Protein AF-0000000070113489 (afdb_homodimer)

InterPro domains:
  IPR006311 Twin-arginine translocation pathway, signal sequence [PS51318] (1-39)

Sequence (452 aa):
MGKITGALTTRAALRGAAALSIAATMPVVTAIAAPAAAAPPSSVADRPSLETLEQALITEKEAPEGYSLSFRFVTTSALVPAESADPCASEVDTTDVPGGSASVAYQKGADGPTVSESLNLIGAEAAGKAVERYRAVLERCPVTEDESARTTVTRWSIPQAGDDSIAVLVTTEPKDSEEGSSRVAMAVIAHGDVMASFTKVDATEQENADLGKFIEAGVQKLQKTWMGKITGALTTRAALRGAAALSIAATMPVVTAIAAPAAAAPPSSVADRPSLETLEQALITEKEAPEGYSLSFRFVTTSALVPAESADPCASEVDTTDVPGGSASVAYQKGADGPTVSESLNLIGAEAAGKAVERYRAVLERCPVTEDESARTTVTRWSIPQAGDDSIAVLVTTEPKDSEEGSSRVAMAVIAHGDVMASFTKVDATEQENADLGKFIEAGVQKLQKTW

Structure (mmCIF, N/CA/C/O backbone):
data_AF-0000000070113489-model_v1
#
loop_
_entity.id
_entity.type
_entity.pdbx_description
1 polymer 'PknH-like protein'
#
loop_
_atom_site.group_PDB
_atom_site.id
_atom_site.type_symbol
_atom_site.label_atom_id
_atom_site.label_alt_id
_atom_site.label_comp_id
_atom_site.label_asym_id
_atom_site.label_entity_id
_atom_site.label_seq_id
_atom_site.pdbx_PDB_ins_code
_atom_site.Cartn_x
_atom_site.Cartn_y
_atom_site.Cartn_z
_atom_site.occupancy
_atom_site.B_iso_or_equiv
_atom_site.auth_seq_id
_atom_site.auth_comp_id
_atom_site.auth_asym_id
_atom_site.auth_atom_id
_atom_site.pdbx_PDB_model_num
ATOM 1 N N . MET A 1 1 ? -5.77 12.539 -45.062 1 21.88 1 MET A N 1
ATOM 2 C CA . MET A 1 1 ? -4.801 11.789 -44.25 1 21.88 1 MET A CA 1
ATOM 3 C C . MET A 1 1 ? -5.129 11.891 -42.781 1 21.88 1 MET A C 1
ATOM 5 O O . MET A 1 1 ? -5.234 12.992 -42.219 1 21.88 1 MET A O 1
ATOM 9 N N . GLY A 1 2 ? -5.887 10.914 -42.031 1 20.34 2 GLY A N 1
ATOM 10 C CA . GLY A 1 2 ? -6.918 10.836 -41.031 1 20.34 2 GLY A CA 1
ATOM 11 C C . GLY A 1 2 ? -6.367 10.875 -39.594 1 20.34 2 GLY A C 1
ATOM 12 O O . GLY A 1 2 ? -5.312 10.305 -39.312 1 20.34 2 GLY A O 1
ATOM 13 N N . LYS A 1 3 ? -6.605 11.945 -38.75 1 24.34 3 LYS A N 1
ATOM 14 C CA . LYS A 1 3 ? -6.254 12.461 -37.406 1 24.34 3 LYS A CA 1
ATOM 15 C C . LYS A 1 3 ? -6.691 11.492 -36.312 1 24.34 3 LYS A C 1
ATOM 17 O O . LYS A 1 3 ? -6.852 11.891 -35.156 1 24.34 3 LYS A O 1
ATOM 22 N N . ILE A 1 4 ? -6.863 10.148 -36.688 1 23.67 4 ILE A N 1
ATOM 23 C CA . ILE A 1 4 ? -7.668 9.367 -35.75 1 23.67 4 ILE A CA 1
ATOM 24 C C . ILE A 1 4 ? -6.984 9.328 -34.375 1 23.67 4 ILE A C 1
ATOM 26 O O . ILE A 1 4 ? -7.629 9.547 -33.344 1 23.67 4 ILE A O 1
ATOM 30 N N . THR A 1 5 ? -5.715 8.672 -34.125 1 23.55 5 THR A N 1
ATOM 31 C CA . THR A 1 5 ? -5.566 7.457 -33.344 1 23.55 5 THR A CA 1
ATOM 32 C C . THR A 1 5 ? -5.164 7.785 -31.922 1 23.55 5 THR A C 1
ATOM 34 O O . THR A 1 5 ? -4.941 6.887 -31.109 1 23.55 5 THR A O 1
ATOM 37 N N . GLY A 1 6 ? -4.68 8.961 -31.531 1 21.47 6 GLY A N 1
ATOM 38 C CA . GLY A 1 6 ? -3.689 8.938 -30.469 1 21.47 6 GLY A CA 1
ATOM 39 C C . GLY A 1 6 ? -4.301 8.789 -29.094 1 21.47 6 GLY A C 1
ATOM 40 O O . GLY A 1 6 ? -3.619 8.977 -28.078 1 21.47 6 GLY A O 1
ATOM 41 N N . ALA A 1 7 ? -5.676 8.773 -28.938 1 24.55 7 ALA A N 1
ATOM 42 C CA . ALA A 1 7 ? -6.301 9.055 -27.641 1 24.55 7 ALA A CA 1
ATOM 43 C C . ALA A 1 7 ? -6.195 7.844 -26.719 1 24.55 7 ALA A C 1
ATOM 45 O O . ALA A 1 7 ? -6.75 7.852 -25.609 1 24.55 7 ALA A O 1
ATOM 46 N N . LEU A 1 8 ? -5.816 6.555 -27.172 1 24.05 8 LEU A N 1
ATOM 47 C CA . LEU A 1 8 ? -6.098 5.312 -26.469 1 24.05 8 LEU A CA 1
ATOM 48 C C . LEU A 1 8 ? -5.176 5.156 -25.266 1 24.05 8 LEU A C 1
ATOM 50 O O . LEU A 1 8 ? -5.387 4.281 -24.422 1 24.05 8 LEU A O 1
ATOM 54 N N . THR A 1 9 ? -4 5.852 -25.203 1 25.25 9 THR A N 1
ATOM 55 C CA . THR A 1 9 ? -2.934 5.277 -24.391 1 25.25 9 THR A CA 1
ATOM 56 C C . THR A 1 9 ? -3.148 5.598 -22.906 1 25.25 9 THR A C 1
ATOM 58 O O . THR A 1 9 ? -2.65 4.883 -22.031 1 25.25 9 THR A O 1
ATOM 61 N N . THR A 1 10 ? -3.781 6.77 -22.609 1 26.61 10 THR A N 1
ATOM 62 C CA . THR A 1 10 ? -3.615 7.262 -21.25 1 26.61 10 THR A CA 1
ATOM 63 C C . THR A 1 10 ? -4.445 6.438 -20.266 1 26.61 10 THR A C 1
ATOM 65 O O . THR A 1 10 ? -4.094 6.324 -19.094 1 26.61 10 THR A O 1
ATOM 68 N N . ARG A 1 11 ? -5.523 5.766 -20.719 1 24.97 11 ARG A N 1
ATOM 69 C CA . ARG A 1 11 ? -6.527 5.152 -19.844 1 24.97 11 ARG A CA 1
ATOM 70 C C . ARG A 1 11 ? -5.996 3.875 -19.203 1 24.97 11 ARG A C 1
ATOM 72 O O . ARG A 1 11 ? -6.648 3.293 -18.344 1 24.97 11 ARG A O 1
ATOM 79 N N . ALA A 1 12 ? -5.012 3.227 -19.828 1 24.09 12 ALA A N 1
ATOM 80 C CA . ALA A 1 12 ? -4.664 1.898 -19.328 1 24.09 12 ALA A CA 1
ATOM 81 C C . ALA A 1 12 ? -4 1.982 -17.969 1 24.09 12 ALA A C 1
ATOM 83 O O . ALA A 1 12 ? -4.062 1.032 -17.172 1 24.09 12 ALA A O 1
ATOM 84 N N . ALA A 1 13 ? -3.246 3.062 -17.734 1 25.17 13 ALA A N 1
ATOM 85 C CA . ALA A 1 13 ? -2.479 3.029 -16.484 1 25.17 13 ALA A CA 1
ATOM 86 C C . ALA A 1 13 ? -3.4 3.029 -15.273 1 25.17 13 ALA A C 1
ATOM 88 O O . ALA A 1 13 ? -3.102 2.396 -14.258 1 25.17 13 ALA A O 1
ATOM 89 N N . LEU A 1 14 ? -4.547 3.83 -15.195 1 26.42 14 LEU A N 1
ATOM 90 C CA . LEU A 1 14 ? -5.402 3.955 -14.023 1 26.42 14 LEU A CA 1
ATOM 91 C C . LEU A 1 14 ? -6.172 2.664 -13.766 1 26.42 14 LEU A C 1
ATOM 93 O O . LEU A 1 14 ? -6.648 2.424 -12.656 1 26.42 14 LEU A O 1
ATOM 97 N N . ARG A 1 15 ? -6.344 1.784 -14.742 1 27.8 15 ARG A N 1
ATOM 98 C CA . ARG A 1 15 ? -7.133 0.567 -14.57 1 27.8 15 ARG A CA 1
ATOM 99 C C . ARG A 1 15 ? -6.355 -0.481 -13.781 1 27.8 15 ARG A C 1
ATOM 101 O O . ARG A 1 15 ? -6.93 -1.463 -13.305 1 27.8 15 ARG A O 1
ATOM 108 N N . GLY A 1 16 ? -5.031 -0.511 -13.875 1 26.86 16 GLY A N 1
ATOM 109 C CA . GLY A 1 16 ? -4.34 -1.536 -13.109 1 26.86 16 GLY A CA 1
ATOM 110 C C . GLY A 1 16 ? -4.551 -1.405 -11.609 1 26.86 16 GLY A C 1
ATOM 111 O O . GLY A 1 16 ? -4.34 -2.361 -10.867 1 26.86 16 GLY A O 1
ATOM 112 N N . ALA A 1 17 ? -4.738 -0.171 -11.109 1 26.3 17 ALA A N 1
ATOM 113 C CA . ALA A 1 17 ? -5.062 -0.039 -9.688 1 26.3 17 ALA A CA 1
ATOM 114 C C . ALA A 1 17 ? -6.426 -0.647 -9.375 1 26.3 17 ALA A C 1
ATOM 116 O O . ALA A 1 17 ? -6.773 -0.848 -8.211 1 26.3 17 ALA A O 1
ATOM 117 N N . ALA A 1 18 ? -7.25 -0.899 -10.32 1 26.89 18 ALA A N 1
ATOM 118 C CA . ALA A 1 18 ? -8.555 -1.513 -10.102 1 26.89 18 ALA A CA 1
ATOM 119 C C . ALA A 1 18 ? -8.414 -2.98 -9.711 1 26.89 18 ALA A C 1
ATOM 121 O O . ALA A 1 18 ? -9.297 -3.541 -9.047 1 26.89 18 ALA A O 1
ATOM 122 N N . ALA A 1 19 ? -7.477 -3.695 -10.414 1 27.45 19 ALA A N 1
ATOM 123 C CA . ALA A 1 19 ? -7.422 -5.09 -9.984 1 27.45 19 ALA A CA 1
ATOM 124 C C . ALA A 1 19 ? -7.086 -5.199 -8.5 1 27.45 19 ALA A C 1
ATOM 126 O O . ALA A 1 19 ? -7.375 -6.215 -7.867 1 27.45 19 ALA A O 1
ATOM 127 N N . LEU A 1 20 ? -6.363 -4.18 -7.938 1 28.53 20 LEU A N 1
ATOM 128 C CA . LEU A 1 20 ? -6.27 -4.246 -6.484 1 28.53 20 LEU A CA 1
ATOM 129 C C . LEU A 1 20 ? -7.605 -3.893 -5.836 1 28.53 20 LEU A C 1
ATOM 131 O O . LEU A 1 20 ? -7.727 -3.904 -4.609 1 28.53 20 LEU A O 1
ATOM 135 N N . SER A 1 21 ? -8.594 -3.48 -6.664 1 26.88 21 SER A N 1
ATOM 136 C CA . SER A 1 21 ? -9.93 -3.184 -6.172 1 26.88 21 SER A CA 1
ATOM 137 C C . SER A 1 21 ? -10.672 -4.461 -5.785 1 26.88 21 SER A C 1
ATOM 139 O O . SER A 1 21 ? -11.797 -4.402 -5.273 1 26.88 21 SER A O 1
ATOM 141 N N . ILE A 1 22 ? -10.328 -5.566 -6.496 1 27.45 22 ILE A N 1
ATOM 142 C CA . ILE A 1 22 ? -11.156 -6.699 -6.121 1 27.45 22 ILE A CA 1
ATOM 143 C C . ILE A 1 22 ? -11.117 -6.891 -4.605 1 27.45 22 ILE A C 1
ATOM 145 O O . ILE A 1 22 ? -12.086 -7.367 -4.008 1 27.45 22 ILE A O 1
ATOM 149 N N . ALA A 1 23 ? -9.977 -6.656 -4.066 1 25.64 23 ALA A N 1
ATOM 150 C CA . ALA A 1 23 ? -9.922 -6.926 -2.633 1 25.64 23 ALA A CA 1
ATOM 151 C C . ALA A 1 23 ? -10.633 -5.836 -1.839 1 25.64 23 ALA A C 1
ATOM 153 O O . ALA A 1 23 ? -10.664 -5.875 -0.607 1 25.64 23 ALA A O 1
ATOM 154 N N . ALA A 1 24 ? -11.102 -4.848 -2.613 1 27.3 24 ALA A N 1
ATOM 155 C CA . ALA A 1 24 ? -11.578 -3.727 -1.805 1 27.3 24 ALA A CA 1
ATOM 156 C C . ALA A 1 24 ? -12.93 -4.043 -1.172 1 27.3 24 ALA A C 1
ATOM 158 O O . ALA A 1 24 ? -13.453 -3.248 -0.392 1 27.3 24 ALA A O 1
ATOM 159 N N . THR A 1 25 ? -13.664 -4.879 -1.845 1 27.58 25 THR A N 1
ATOM 160 C CA . THR A 1 25 ? -14.992 -4.957 -1.244 1 27.58 25 THR A CA 1
ATOM 161 C C . THR A 1 25 ? -14.977 -5.883 -0.029 1 27.58 25 THR A C 1
ATOM 163 O O . THR A 1 25 ? -15.773 -6.82 0.05 1 27.58 25 THR A O 1
ATOM 166 N N . MET A 1 26 ? -13.883 -6.246 0.492 1 25.16 26 MET A N 1
ATOM 167 C CA . MET A 1 26 ? -14.109 -7.176 1.594 1 25.16 26 MET A CA 1
ATOM 168 C C . MET A 1 26 ? -14.875 -6.504 2.727 1 25.16 26 MET A C 1
ATOM 170 O O . MET A 1 26 ? -14.617 -5.348 3.059 1 25.16 26 MET A O 1
ATOM 174 N N . PRO A 1 27 ? -16.094 -6.93 2.926 1 25.5 27 PRO A N 1
ATOM 175 C CA . PRO A 1 27 ? -16.766 -6.406 4.117 1 25.5 27 PRO A CA 1
ATOM 176 C C . PRO A 1 27 ? -15.844 -6.336 5.332 1 25.5 27 PRO A C 1
ATOM 178 O O . PRO A 1 27 ? -14.867 -7.082 5.418 1 25.5 27 PRO A O 1
ATOM 181 N N . VAL A 1 28 ? -15.859 -5.227 5.891 1 26.08 28 VAL A N 1
ATOM 182 C CA . VAL A 1 28 ? -15.219 -5.008 7.18 1 26.08 28 VAL A CA 1
ATOM 183 C C . VAL A 1 28 ? -15.508 -6.18 8.109 1 26.08 28 VAL A C 1
ATOM 185 O O . VAL A 1 28 ? -16.656 -6.402 8.5 1 26.08 28 VAL A O 1
ATOM 188 N N . VAL A 1 29 ? -14.859 -7.359 7.836 1 25.17 29 VAL A N 1
ATOM 189 C CA . VAL A 1 29 ? -14.938 -8.477 8.773 1 25.17 29 VAL A CA 1
ATOM 190 C C . VAL A 1 29 ? -14.695 -7.977 10.195 1 25.17 29 VAL A C 1
ATOM 192 O O . VAL A 1 29 ? -13.812 -7.156 10.43 1 25.17 29 VAL A O 1
ATOM 195 N N . THR A 1 30 ? -15.695 -8.094 10.969 1 26.34 30 THR A N 1
ATOM 196 C CA . THR A 1 30 ? -15.703 -7.918 12.422 1 26.34 30 THR A CA 1
ATOM 197 C C . THR A 1 30 ? -14.5 -8.617 13.047 1 26.34 30 THR A C 1
ATOM 199 O O . THR A 1 30 ? -14.133 -9.719 12.633 1 26.34 30 THR A O 1
ATOM 202 N N . ALA A 1 31 ? -13.75 -7.859 13.758 1 26.33 31 ALA A N 1
ATOM 203 C CA . ALA A 1 31 ? -12.57 -8.234 14.539 1 26.33 31 ALA A CA 1
ATOM 204 C C . ALA A 1 31 ? -12.82 -9.508 15.328 1 26.33 31 ALA A C 1
ATOM 206 O O . ALA A 1 31 ? -13.617 -9.523 16.266 1 26.33 31 ALA A O 1
ATOM 207 N N . ILE A 1 32 ? -12.852 -10.719 14.609 1 25.33 32 ILE A N 1
ATOM 208 C CA . ILE A 1 32 ? -12.805 -11.883 15.484 1 25.33 32 ILE A CA 1
ATOM 209 C C . ILE A 1 32 ? -11.562 -11.805 16.375 1 25.33 32 ILE A C 1
ATOM 211 O O . ILE A 1 32 ? -10.484 -11.414 15.922 1 25.33 32 ILE A O 1
ATOM 215 N N . ALA A 1 33 ? -11.719 -11.969 17.719 1 29.69 33 ALA A N 1
ATOM 216 C CA . ALA A 1 33 ? -10.766 -12.094 18.812 1 29.69 33 ALA A CA 1
ATOM 217 C C . ALA A 1 33 ? -9.594 -13 18.422 1 29.69 33 ALA A C 1
ATOM 219 O O . ALA A 1 33 ? -9.797 -14.031 17.781 1 29.69 33 ALA A O 1
ATOM 220 N N . ALA A 1 34 ? -8.312 -12.484 18.516 1 30.64 34 ALA A N 1
ATOM 221 C CA . ALA A 1 34 ? -7.031 -13.086 18.156 1 30.64 34 ALA A CA 1
ATOM 222 C C . ALA A 1 34 ? -6.859 -14.445 18.828 1 30.64 34 ALA A C 1
ATOM 224 O O . ALA A 1 34 ? -6.988 -14.578 20.047 1 30.64 34 ALA A O 1
ATOM 225 N N . PRO A 1 35 ? -7.086 -15.586 18.203 1 28.22 35 PRO A N 1
ATOM 226 C CA . PRO A 1 35 ? -6.707 -16.828 18.891 1 28.22 35 PRO A CA 1
ATOM 227 C C . PRO A 1 35 ? -5.262 -16.797 19.391 1 28.22 35 PRO A C 1
ATOM 229 O O . PRO A 1 35 ? -4.441 -16.047 18.875 1 28.22 35 PRO A O 1
ATOM 232 N N . ALA A 1 36 ? -4.91 -17.656 20.484 1 31.34 36 ALA A N 1
ATOM 233 C CA . ALA A 1 36 ? -3.691 -17.938 21.234 1 31.34 36 ALA A CA 1
ATOM 234 C C . ALA A 1 36 ? -2.52 -18.203 20.297 1 31.34 36 ALA A C 1
ATOM 236 O O . ALA A 1 36 ? -2.686 -18.844 19.266 1 31.34 36 ALA A O 1
ATOM 237 N N . ALA A 1 37 ? -1.409 -17.422 20.469 1 32.25 37 ALA A N 1
ATOM 238 C CA . ALA A 1 37 ? -0.139 -17.562 19.75 1 32.25 37 ALA A CA 1
ATOM 239 C C . ALA A 1 37 ? 0.342 -19 19.766 1 32.25 37 ALA A C 1
ATOM 241 O O . ALA A 1 37 ? 0.512 -19.594 20.844 1 32.25 37 ALA A O 1
ATOM 242 N N . ALA A 1 38 ? 0.053 -19.766 18.734 1 33.09 38 ALA A N 1
ATOM 243 C CA . ALA A 1 38 ? 0.621 -21.109 18.641 1 33.09 38 ALA A CA 1
ATOM 244 C C . ALA A 1 38 ? 2.141 -21.078 18.781 1 33.09 38 ALA A C 1
ATOM 246 O O . ALA A 1 38 ? 2.77 -20.047 18.5 1 33.09 38 ALA A O 1
ATOM 247 N N . ALA A 1 39 ? 2.906 -22.203 19.359 1 33.69 39 ALA A N 1
ATOM 248 C CA . ALA A 1 39 ? 4.258 -22.531 19.812 1 33.69 39 ALA A CA 1
ATOM 249 C C . ALA A 1 39 ? 5.266 -22.359 18.672 1 33.69 39 ALA A C 1
ATOM 251 O O . ALA A 1 39 ? 4.965 -22.688 17.516 1 33.69 39 ALA A O 1
ATOM 252 N N . PRO A 1 40 ? 6.391 -21.469 18.844 1 37.06 40 PRO A N 1
ATOM 253 C CA . PRO A 1 40 ? 7.465 -21.234 17.875 1 37.06 40 PRO A CA 1
ATOM 254 C C . PRO A 1 40 ? 8.109 -22.531 17.391 1 37.06 40 PRO A C 1
ATOM 256 O O . PRO A 1 40 ? 8.602 -23.328 18.203 1 37.06 40 PRO A O 1
ATOM 259 N N . PRO A 1 41 ? 7.621 -23.047 16.328 1 33.25 41 PRO A N 1
ATOM 260 C CA . PRO A 1 41 ? 8.266 -24.328 16 1 33.25 41 PRO A CA 1
ATOM 261 C C . PRO A 1 41 ? 9.789 -24.219 15.992 1 33.25 41 PRO A C 1
ATOM 263 O O . PRO A 1 41 ? 10.344 -23.125 16.047 1 33.25 41 PRO A O 1
ATOM 266 N N . SER A 1 42 ? 10.469 -25.156 15.227 1 35.06 42 SER A N 1
ATOM 267 C CA . SER A 1 42 ? 11.781 -25.797 15.156 1 35.06 42 SER A CA 1
ATOM 268 C C . SER A 1 42 ? 12.859 -24.797 14.781 1 35.06 42 SER A C 1
ATOM 270 O O . SER A 1 42 ? 12.555 -23.656 14.398 1 35.06 42 SER A O 1
ATOM 272 N N . SER A 1 43 ? 14.086 -25.016 14 1 38.34 43 SER A N 1
ATOM 273 C CA . SER A 1 43 ? 15.43 -24.453 13.906 1 38.34 43 SER A CA 1
ATOM 274 C C . SER A 1 43 ? 15.391 -23.047 13.305 1 38.34 43 SER A C 1
ATOM 276 O O . SER A 1 43 ? 14.812 -22.844 12.242 1 38.34 43 SER A O 1
ATOM 278 N N . VAL A 1 44 ? 15.547 -21.938 13.922 1 43.97 44 VAL A N 1
ATOM 279 C CA . VAL A 1 44 ? 15.375 -20.5 14 1 43.97 44 VAL A CA 1
ATOM 280 C C . VAL A 1 44 ? 15.938 -19.844 12.742 1 43.97 44 VAL A C 1
ATOM 282 O O . VAL A 1 44 ? 15.359 -18.891 12.227 1 43.97 44 VAL A O 1
ATOM 285 N N . ALA A 1 45 ? 17.297 -20.219 12.414 1 47.16 45 ALA A N 1
ATOM 286 C CA . ALA A 1 45 ? 18.156 -19.516 11.469 1 47.16 45 ALA A CA 1
ATOM 287 C C . ALA A 1 45 ? 17.594 -19.578 10.055 1 47.16 45 ALA A C 1
ATOM 289 O O . ALA A 1 45 ? 17.797 -18.656 9.25 1 47.16 45 ALA A O 1
ATOM 290 N N . ASP A 1 46 ? 16.922 -20.703 9.516 1 58 46 ASP A N 1
ATOM 291 C CA . ASP A 1 46 ? 16.609 -20.953 8.117 1 58 46 ASP A CA 1
ATOM 292 C C . ASP A 1 46 ? 15.172 -20.547 7.789 1 58 46 ASP A C 1
ATOM 294 O O . ASP A 1 46 ? 14.688 -20.797 6.68 1 58 46 ASP A O 1
ATOM 298 N N . ARG A 1 47 ? 14.578 -19.906 8.781 1 67.69 47 ARG A N 1
ATOM 299 C CA . ARG A 1 47 ? 13.156 -19.672 8.539 1 67.69 47 ARG A CA 1
ATOM 300 C C . ARG A 1 47 ? 12.914 -18.297 7.957 1 67.69 47 ARG A C 1
ATOM 302 O O . ARG A 1 47 ? 13.516 -17.312 8.391 1 67.69 47 ARG A O 1
ATOM 309 N N . PRO A 1 48 ? 12.094 -18.25 6.91 1 80.5 48 PRO A N 1
ATOM 310 C CA . PRO A 1 48 ? 11.781 -16.953 6.316 1 80.5 48 PRO A CA 1
ATOM 311 C C . PRO A 1 48 ? 11.312 -15.93 7.352 1 80.5 48 PRO A C 1
ATOM 313 O O . PRO A 1 48 ? 10.641 -16.297 8.32 1 80.5 48 PRO A O 1
ATOM 316 N N . SER A 1 49 ? 11.938 -14.82 7.312 1 88 49 SER A N 1
ATOM 317 C CA . SER A 1 49 ? 11.508 -13.648 8.062 1 88 49 SER A CA 1
ATOM 318 C C . SER A 1 49 ? 11.078 -12.523 7.129 1 88 49 SER A C 1
ATOM 320 O O . SER A 1 49 ? 11.289 -12.602 5.914 1 88 49 SER A O 1
ATOM 322 N N . LEU A 1 50 ? 10.469 -11.539 7.676 1 90.69 50 LEU A N 1
ATOM 323 C CA . LEU A 1 50 ? 10.047 -10.398 6.859 1 90.69 50 LEU A CA 1
ATOM 324 C C . LEU A 1 50 ? 11.242 -9.766 6.152 1 90.69 50 LEU A C 1
ATOM 326 O O . LEU A 1 50 ? 11.141 -9.391 4.98 1 90.69 50 LEU A O 1
ATOM 330 N N . GLU A 1 51 ? 12.297 -9.688 6.871 1 88.31 51 GLU A N 1
ATOM 331 C CA . GLU A 1 51 ? 13.516 -9.117 6.289 1 88.31 51 GLU A CA 1
ATOM 332 C C . GLU A 1 51 ? 14.008 -9.961 5.121 1 88.31 51 GLU A C 1
ATOM 334 O O . GLU A 1 51 ? 14.398 -9.43 4.078 1 88.31 51 GLU A O 1
ATOM 339 N N . THR A 1 52 ? 13.945 -11.266 5.281 1 93.19 52 THR A N 1
ATOM 340 C CA . THR A 1 52 ? 14.438 -12.141 4.223 1 93.19 52 THR A CA 1
ATOM 341 C C . THR A 1 52 ? 13.477 -12.133 3.033 1 93.19 52 THR A C 1
ATOM 343 O O . THR A 1 52 ? 13.906 -12.258 1.885 1 93.19 52 THR A O 1
ATOM 346 N N . LEU A 1 53 ? 12.18 -11.945 3.312 1 95.38 53 LEU A N 1
ATOM 347 C CA . LEU A 1 53 ? 11.227 -11.812 2.213 1 95.38 53 LEU A CA 1
ATOM 348 C C . LEU A 1 53 ? 11.562 -10.602 1.348 1 95.38 53 LEU A C 1
ATOM 350 O O . LEU A 1 53 ? 11.578 -10.695 0.118 1 95.38 53 LEU A O 1
ATOM 354 N N . GLU A 1 54 ? 11.812 -9.539 2.021 1 93.31 54 GLU A N 1
ATOM 355 C CA . GLU A 1 54 ? 12.133 -8.312 1.306 1 93.31 54 GLU A CA 1
ATOM 356 C C . GLU A 1 54 ? 13.391 -8.477 0.456 1 93.31 54 GLU A C 1
ATOM 358 O O . GLU A 1 54 ? 13.438 -8.016 -0.687 1 93.31 54 GLU A O 1
ATOM 363 N N . GLN A 1 55 ? 14.344 -9.188 0.967 1 92.25 55 GLN A N 1
ATOM 364 C CA . GLN A 1 55 ? 15.609 -9.383 0.271 1 92.25 55 GLN A CA 1
ATOM 365 C C . GLN A 1 55 ? 15.438 -10.328 -0.919 1 92.25 55 GLN A C 1
ATOM 367 O O . GLN A 1 55 ? 16.234 -10.297 -1.855 1 92.25 55 GLN A O 1
ATOM 372 N N . ALA A 1 56 ? 14.406 -11.109 -0.832 1 95.75 56 ALA A N 1
ATOM 373 C CA . ALA A 1 56 ? 14.203 -12.125 -1.865 1 95.75 56 ALA A CA 1
ATOM 374 C C . ALA A 1 56 ? 13.414 -11.555 -3.045 1 95.75 56 ALA A C 1
ATOM 376 O O . ALA A 1 56 ? 13.266 -12.211 -4.078 1 95.75 56 ALA A O 1
ATOM 377 N N . LEU A 1 57 ? 12.906 -10.297 -2.883 1 97.44 57 LEU A N 1
ATOM 378 C CA . LEU A 1 57 ? 12.188 -9.68 -3.99 1 97.44 57 LEU A CA 1
ATOM 379 C C . LEU A 1 57 ? 13.125 -9.398 -5.16 1 97.44 57 LEU A C 1
ATOM 381 O O . LEU A 1 57 ? 14.312 -9.133 -4.957 1 97.44 57 LEU A O 1
ATOM 385 N N . ILE A 1 58 ? 12.547 -9.414 -6.305 1 97.12 58 ILE A N 1
ATOM 386 C CA . ILE A 1 58 ? 13.273 -9.016 -7.508 1 97.12 58 ILE A CA 1
ATOM 387 C C . ILE A 1 58 ? 13.719 -7.562 -7.395 1 97.12 58 ILE A C 1
ATOM 389 O O . ILE A 1 58 ? 12.961 -6.711 -6.922 1 97.12 58 ILE A O 1
ATOM 393 N N . THR A 1 59 ? 14.953 -7.328 -7.824 1 95.19 59 THR A N 1
ATOM 394 C CA . THR A 1 59 ? 15.492 -5.973 -7.863 1 95.19 59 THR A CA 1
ATOM 395 C C . THR A 1 59 ? 15.578 -5.465 -9.297 1 95.19 59 THR A C 1
ATOM 397 O O . THR A 1 59 ? 15.305 -6.207 -10.242 1 95.19 59 THR A O 1
ATOM 400 N N . GLU A 1 60 ? 15.977 -4.242 -9.438 1 93.31 60 GLU A N 1
ATOM 401 C CA . GLU A 1 60 ? 16.109 -3.627 -10.758 1 93.31 60 GLU A CA 1
ATOM 402 C C . GLU A 1 60 ? 17.125 -4.363 -11.609 1 93.31 60 GLU A C 1
ATOM 404 O O . GLU A 1 60 ? 17.016 -4.387 -12.844 1 93.31 60 GLU A O 1
ATOM 409 N N . LYS A 1 61 ? 18.016 -4.98 -10.93 1 93.06 61 LYS A N 1
ATOM 410 C CA . LYS A 1 61 ? 19.062 -5.695 -11.648 1 93.06 61 LYS A CA 1
ATOM 411 C C . LYS A 1 61 ? 18.5 -6.906 -12.391 1 93.06 61 LYS A C 1
ATOM 413 O O . LYS A 1 61 ? 19.016 -7.285 -13.445 1 93.06 61 LYS A O 1
ATOM 418 N N . GLU A 1 62 ? 17.484 -7.516 -11.867 1 95 62 GLU A N 1
ATOM 419 C CA . GLU A 1 62 ? 16.922 -8.727 -12.453 1 95 62 GLU A CA 1
ATOM 420 C C . GLU A 1 62 ? 15.727 -8.398 -13.359 1 95 62 GLU A C 1
ATOM 422 O O . GLU A 1 62 ? 15.273 -9.25 -14.117 1 95 62 GLU A O 1
ATOM 427 N N . ALA A 1 63 ? 15.242 -7.168 -13.227 1 94.31 63 ALA A N 1
ATOM 428 C CA . ALA A 1 63 ? 14.094 -6.793 -14.039 1 94.31 63 ALA A CA 1
ATOM 429 C C . ALA A 1 63 ? 14.484 -6.672 -15.516 1 94.31 63 ALA A C 1
ATOM 431 O O . ALA A 1 63 ? 15.562 -6.176 -15.836 1 94.31 63 ALA A O 1
ATOM 432 N N . PRO A 1 64 ? 13.625 -7.141 -16.438 1 91.69 64 PRO A N 1
ATOM 433 C CA . PRO A 1 64 ? 13.914 -6.969 -17.859 1 91.69 64 PRO A CA 1
ATOM 434 C C . PRO A 1 64 ? 14.148 -5.508 -18.234 1 91.69 64 PRO A C 1
ATOM 436 O O . PRO A 1 64 ? 13.695 -4.602 -17.531 1 91.69 64 PRO A O 1
ATOM 439 N N . GLU A 1 65 ? 14.828 -5.332 -19.344 1 91.56 65 GLU A N 1
ATOM 440 C CA . GLU A 1 65 ? 15.117 -3.988 -19.828 1 91.56 65 GLU A CA 1
ATOM 441 C C . GLU A 1 65 ? 13.836 -3.189 -20.047 1 91.56 65 GLU A C 1
ATOM 443 O O . GLU A 1 65 ? 12.852 -3.719 -20.562 1 91.56 65 GLU A O 1
ATOM 448 N N . GLY A 1 66 ? 13.875 -1.952 -19.688 1 92.19 66 GLY A N 1
ATOM 449 C CA . GLY A 1 66 ? 12.758 -1.053 -19.922 1 92.19 66 GLY A CA 1
ATOM 450 C C . GLY A 1 66 ? 11.82 -0.937 -18.734 1 92.19 66 GLY A C 1
ATOM 451 O O . GLY A 1 66 ? 10.945 -0.07 -18.703 1 92.19 66 GLY A O 1
ATOM 452 N N . TYR A 1 67 ? 12.023 -1.859 -17.812 1 93.19 67 TYR A N 1
ATOM 453 C CA . TYR A 1 67 ? 11.203 -1.797 -16.609 1 93.19 67 TYR A CA 1
ATOM 454 C C . TYR A 1 67 ? 11.906 -0.995 -15.516 1 93.19 67 TYR A C 1
ATOM 456 O O . TYR A 1 67 ? 13.125 -1.091 -15.344 1 93.19 67 TYR A O 1
ATOM 464 N N . SER A 1 68 ? 11.109 -0.209 -14.812 1 93.44 68 SER A N 1
ATOM 465 C CA . SER A 1 68 ? 11.602 0.538 -13.664 1 93.44 68 SER A CA 1
ATOM 466 C C . SER A 1 68 ? 10.703 0.344 -12.445 1 93.44 68 SER A C 1
ATOM 468 O O . SER A 1 68 ? 9.523 0.013 -12.594 1 93.44 68 SER A O 1
ATOM 470 N N . LEU A 1 69 ? 11.297 0.573 -11.328 1 94.44 69 LEU A N 1
ATOM 471 C CA . LEU A 1 69 ? 10.562 0.407 -10.078 1 94.44 69 LEU A CA 1
ATOM 472 C C . LEU A 1 69 ? 9.344 1.321 -10.039 1 94.44 69 LEU A C 1
ATOM 474 O O . LEU A 1 69 ? 9.43 2.5 -10.383 1 94.44 69 LEU A O 1
ATOM 478 N N . SER A 1 70 ? 8.289 0.704 -9.664 1 93.06 70 SER A N 1
ATOM 479 C CA . SER A 1 70 ? 7.07 1.48 -9.445 1 93.06 70 SER A CA 1
ATOM 480 C C . SER A 1 70 ? 6.77 1.628 -7.961 1 93.06 70 SER A C 1
ATOM 482 O O . SER A 1 70 ? 6.641 2.744 -7.453 1 93.06 70 SER A O 1
ATOM 484 N N . PHE A 1 71 ? 6.727 0.492 -7.258 1 93.56 71 PHE A N 1
ATOM 485 C CA . PHE A 1 71 ? 6.52 0.569 -5.816 1 93.56 71 PHE A CA 1
ATOM 486 C C . PHE A 1 71 ? 7.066 -0.674 -5.125 1 93.56 71 PHE A C 1
ATOM 488 O O . PHE A 1 71 ? 7.332 -1.687 -5.773 1 93.56 71 PHE A O 1
ATOM 495 N N . ARG A 1 72 ? 7.242 -0.562 -3.83 1 95.75 72 ARG A N 1
ATOM 496 C CA . ARG A 1 72 ? 7.543 -1.646 -2.9 1 95.75 72 ARG A CA 1
ATOM 497 C C . ARG A 1 72 ? 6.691 -1.537 -1.639 1 95.75 72 ARG A C 1
ATOM 499 O O . ARG A 1 72 ? 6.469 -0.438 -1.129 1 95.75 72 ARG A O 1
ATOM 506 N N . PHE A 1 73 ? 6.328 -2.686 -1.245 1 94.38 73 PHE A N 1
ATOM 507 C CA . PHE A 1 73 ? 5.438 -2.727 -0.09 1 94.38 73 PHE A CA 1
ATOM 508 C C . PHE A 1 73 ? 5.785 -3.898 0.819 1 94.38 73 PHE A C 1
ATOM 510 O O . PHE A 1 73 ? 6.012 -5.016 0.345 1 94.38 73 PHE A O 1
ATOM 517 N N . VAL A 1 74 ? 5.84 -3.617 2.119 1 94.62 74 VAL A N 1
ATOM 518 C CA . VAL A 1 74 ? 6.105 -4.641 3.123 1 94.62 74 VAL A CA 1
ATOM 519 C C . VAL A 1 74 ? 5.094 -4.523 4.262 1 94.62 74 VAL A C 1
ATOM 521 O O . VAL A 1 74 ? 4.805 -3.422 4.73 1 94.62 74 VAL A O 1
ATOM 524 N N . THR A 1 75 ? 4.539 -5.625 4.629 1 94.31 75 THR A N 1
ATOM 525 C CA . THR A 1 75 ? 3.629 -5.668 5.77 1 94.31 75 THR A CA 1
ATOM 526 C C . THR A 1 75 ? 3.949 -6.855 6.672 1 94.31 75 THR A C 1
ATOM 528 O O . THR A 1 75 ? 4.539 -7.84 6.227 1 94.31 75 THR A O 1
ATOM 531 N N . THR A 1 76 ? 3.527 -6.734 7.926 1 92.38 76 THR A N 1
ATOM 532 C CA . THR A 1 76 ? 3.891 -7.766 8.891 1 92.38 76 THR A CA 1
ATOM 533 C C . THR A 1 76 ? 2.857 -8.891 8.898 1 92.38 76 THR A C 1
ATOM 535 O O . THR A 1 76 ? 2.986 -9.852 9.656 1 92.38 76 THR A O 1
ATOM 538 N N . SER A 1 77 ? 1.938 -8.758 8.141 1 90 77 SER A N 1
ATOM 539 C CA . SER A 1 77 ? 0.945 -9.82 8 1 90 77 SER A CA 1
ATOM 540 C C . SER A 1 77 ? 0.673 -10.133 6.531 1 90 77 SER A C 1
ATOM 542 O O . SER A 1 77 ? 1.041 -9.352 5.648 1 90 77 SER A O 1
ATOM 544 N N . ALA A 1 78 ? 0.174 -11.328 6.398 1 91.19 78 ALA A N 1
ATOM 545 C CA . ALA A 1 78 ? -0.274 -11.75 5.074 1 91.19 78 ALA A CA 1
ATOM 546 C C . ALA A 1 78 ? -1.742 -12.164 5.102 1 91.19 78 ALA A C 1
ATOM 548 O O . ALA A 1 78 ? -2.268 -12.539 6.148 1 91.19 78 ALA A O 1
ATOM 549 N N . LEU A 1 79 ? -2.301 -12.039 3.893 1 88.19 79 LEU A N 1
ATOM 550 C CA . LEU A 1 79 ? -3.709 -12.406 3.781 1 88.19 79 LEU A CA 1
ATOM 551 C C . LEU A 1 79 ? -3.857 -13.812 3.205 1 88.19 79 LEU A C 1
ATOM 553 O O . LEU A 1 79 ? -3.236 -14.141 2.193 1 88.19 79 LEU A O 1
ATOM 557 N N . VAL A 1 80 ? -4.664 -14.578 3.889 1 88.94 80 VAL A N 1
ATOM 558 C CA . VAL A 1 80 ? -4.949 -15.93 3.426 1 88.94 80 VAL A CA 1
ATOM 559 C C . VAL A 1 80 ? -6.457 -16.125 3.295 1 88.94 80 VAL A C 1
ATOM 561 O O . VAL A 1 80 ? -7.223 -15.695 4.16 1 88.94 80 VAL A O 1
ATOM 564 N N . PRO A 1 81 ? -6.84 -16.75 2.186 1 86.56 81 PRO A N 1
ATOM 565 C CA . PRO A 1 81 ? -8.266 -17.078 2.098 1 86.56 81 PRO A CA 1
ATOM 566 C C . PRO A 1 81 ? -8.711 -18.047 3.197 1 86.56 81 PRO A C 1
ATOM 568 O O . PRO A 1 81 ? -7.949 -18.922 3.594 1 86.56 81 PRO A O 1
ATOM 571 N N . ALA A 1 82 ? -9.961 -17.797 3.494 1 84.88 82 ALA A N 1
ATOM 572 C CA . ALA A 1 82 ? -10.547 -18.734 4.453 1 84.88 82 ALA A CA 1
ATOM 573 C C . ALA A 1 82 ? -10.57 -20.156 3.889 1 84.88 82 ALA A C 1
ATOM 575 O O . ALA A 1 82 ? -10.758 -20.344 2.684 1 84.88 82 ALA A O 1
ATOM 576 N N . GLU A 1 83 ? -10.398 -21.078 4.762 1 78.81 83 GLU A N 1
ATOM 577 C CA . GLU A 1 83 ? -10.328 -22.484 4.34 1 78.81 83 GLU A CA 1
ATOM 578 C C . GLU A 1 83 ? -11.594 -22.891 3.6 1 78.81 83 GLU A C 1
ATOM 580 O O . GLU A 1 83 ? -11.539 -23.656 2.635 1 78.81 83 GLU A O 1
ATOM 585 N N . SER A 1 84 ? -12.633 -22.406 4.078 1 77.38 84 SER A N 1
ATOM 586 C CA . SER A 1 84 ? -13.914 -22.828 3.521 1 77.38 84 SER A CA 1
ATOM 587 C C . SER A 1 84 ? -14.32 -21.969 2.334 1 77.38 84 SER A C 1
ATOM 589 O O . SER A 1 84 ? -15.398 -22.141 1.761 1 77.38 84 SER A O 1
ATOM 591 N N . ALA A 1 85 ? -13.484 -21.219 2.018 1 83.5 85 ALA A N 1
ATOM 592 C CA . ALA A 1 85 ? -13.875 -20.281 0.96 1 83.5 85 ALA A CA 1
ATOM 593 C C . ALA A 1 85 ? -14.039 -21.016 -0.372 1 83.5 85 ALA A C 1
ATOM 595 O O . ALA A 1 85 ? -13.188 -21.812 -0.765 1 83.5 85 ALA A O 1
ATOM 596 N N . ASP A 1 86 ? -15.141 -20.828 -1.029 1 89.19 86 ASP A N 1
ATOM 597 C CA . ASP A 1 86 ? -15.398 -21.344 -2.367 1 89.19 86 ASP A CA 1
ATOM 598 C C . ASP A 1 86 ? -14.484 -20.688 -3.398 1 89.19 86 ASP A C 1
ATOM 600 O O . ASP A 1 86 ? -14.516 -19.469 -3.578 1 89.19 86 ASP A O 1
ATOM 604 N N . PRO A 1 87 ? -13.75 -21.5 -4.09 1 89.38 87 PRO A N 1
ATOM 605 C CA . PRO A 1 87 ? -12.836 -20.906 -5.074 1 89.38 87 PRO A CA 1
ATOM 606 C C . PRO A 1 87 ? -13.57 -20.188 -6.203 1 89.38 87 PRO A C 1
ATOM 608 O O . PRO A 1 87 ? -12.977 -19.359 -6.895 1 89.38 87 PRO A O 1
ATOM 611 N N . CYS A 1 88 ? -14.812 -20.484 -6.371 1 91.06 88 CYS A N 1
ATOM 612 C CA . CYS A 1 88 ? -15.562 -19.906 -7.484 1 91.06 88 CYS A CA 1
ATOM 613 C C . CYS A 1 88 ? -16.375 -18.703 -7.035 1 91.06 88 CYS A C 1
ATOM 615 O O . CYS A 1 88 ? -17.062 -18.078 -7.844 1 91.06 88 CYS A O 1
ATOM 617 N N . ALA A 1 89 ? -16.219 -18.375 -5.781 1 85.31 89 ALA A N 1
ATOM 618 C CA . ALA A 1 89 ? -16.969 -17.234 -5.273 1 85.31 89 ALA A CA 1
ATOM 619 C C . ALA A 1 89 ? -16.344 -15.922 -5.754 1 85.31 89 ALA A C 1
ATOM 621 O O . ALA A 1 89 ? -15.125 -15.82 -5.902 1 85.31 89 ALA A O 1
ATOM 622 N N . SER A 1 90 ? -17.141 -14.898 -5.98 1 78.31 90 SER A N 1
ATOM 623 C CA . SER A 1 90 ? -16.672 -13.602 -6.441 1 78.31 90 SER A CA 1
ATOM 624 C C . SER A 1 90 ? -15.93 -12.859 -5.336 1 78.31 90 SER A C 1
ATOM 626 O O . SER A 1 90 ? -15.07 -12.023 -5.613 1 78.31 90 SER A O 1
ATOM 628 N N . GLU A 1 91 ? -16.281 -13.148 -4.207 1 77.88 91 GLU A N 1
ATOM 629 C CA . GLU A 1 91 ? -15.617 -12.578 -3.045 1 77.88 91 GLU A CA 1
ATOM 630 C C . GLU A 1 91 ? -15.133 -13.664 -2.092 1 77.88 91 GLU A C 1
ATOM 632 O O . GLU A 1 91 ? -15.836 -14.648 -1.854 1 77.88 91 GLU A O 1
ATOM 637 N N . VAL A 1 92 ? -13.883 -13.523 -1.756 1 78.88 92 VAL A N 1
ATOM 638 C CA . VAL A 1 92 ? -13.312 -14.523 -0.868 1 78.88 92 VAL A CA 1
ATOM 639 C C . VAL A 1 92 ? -12.938 -13.883 0.467 1 78.88 92 VAL A C 1
ATOM 641 O O . VAL A 1 92 ? -12.195 -12.898 0.503 1 78.88 92 VAL A O 1
ATOM 644 N N . ASP A 1 93 ? -13.492 -14.469 1.501 1 82.56 93 ASP A N 1
ATOM 645 C CA . ASP A 1 93 ? -13.086 -14.039 2.836 1 82.56 93 ASP A CA 1
ATOM 646 C C . ASP A 1 93 ? -11.625 -14.367 3.102 1 82.56 93 ASP A C 1
ATOM 648 O O . ASP A 1 93 ? -11.156 -15.453 2.76 1 82.56 93 ASP A O 1
ATOM 652 N N . THR A 1 94 ? -10.922 -13.406 3.623 1 88 94 THR A N 1
ATOM 653 C CA . THR A 1 94 ? -9.516 -13.625 3.943 1 88 94 THR A CA 1
ATOM 654 C C . THR A 1 94 ? -9.25 -13.352 5.418 1 88 94 THR A C 1
ATOM 656 O O . THR A 1 94 ? -10.023 -12.656 6.078 1 88 94 THR A O 1
ATOM 659 N N . THR A 1 95 ? -8.273 -13.969 5.902 1 86.75 95 THR A N 1
ATOM 660 C CA . THR A 1 95 ? -7.797 -13.727 7.262 1 86.75 95 THR A CA 1
ATOM 661 C C . THR A 1 95 ? -6.32 -13.336 7.258 1 86.75 95 THR A C 1
ATOM 663 O O . THR A 1 95 ? -5.543 -13.836 6.438 1 86.75 95 THR A O 1
ATOM 666 N N . ASP A 1 96 ? -5.992 -12.5 8.219 1 86.56 96 ASP A N 1
ATOM 667 C CA . ASP A 1 96 ? -4.594 -12.117 8.391 1 86.56 96 ASP A CA 1
ATOM 668 C C . ASP A 1 96 ? -3.814 -13.195 9.141 1 86.56 96 ASP A C 1
ATOM 670 O O . ASP A 1 96 ? -4.285 -13.711 10.156 1 86.56 96 ASP A O 1
ATOM 674 N N . VAL A 1 97 ? -2.703 -13.469 8.617 1 89.19 97 VAL A N 1
ATOM 675 C CA . VAL A 1 97 ? -1.814 -14.383 9.328 1 89.19 97 VAL A CA 1
ATOM 676 C C . VAL A 1 97 ? -0.467 -13.703 9.57 1 89.19 97 VAL A C 1
ATOM 678 O O . VAL A 1 97 ? 0.036 -12.984 8.703 1 89.19 97 VAL A O 1
ATOM 681 N N . PRO A 1 98 ? 0.065 -14.047 10.773 1 87.25 98 PRO A N 1
ATOM 682 C CA . PRO A 1 98 ? 1.375 -13.453 11.039 1 87.25 98 PRO A CA 1
ATOM 683 C C . PRO A 1 98 ? 2.477 -14.023 10.148 1 87.25 98 PRO A C 1
ATOM 685 O O . PRO A 1 98 ? 2.355 -15.148 9.656 1 87.25 98 PRO A O 1
ATOM 688 N N . GLY A 1 99 ? 3.572 -13.352 9.867 1 88.75 99 GLY A N 1
ATOM 689 C CA . GLY A 1 99 ? 4.723 -13.75 9.07 1 88.75 99 GLY A CA 1
ATOM 690 C C . GLY A 1 99 ? 5.199 -12.656 8.133 1 88.75 99 GLY A C 1
ATOM 691 O O . GLY A 1 99 ? 6.402 -12.484 7.926 1 88.75 99 GLY A O 1
ATOM 692 N N . GLY A 1 100 ? 4.117 -12.094 7.527 1 93.75 100 GLY A N 1
ATOM 693 C CA . GLY A 1 100 ? 4.465 -10.914 6.754 1 93.75 100 GLY A CA 1
ATOM 694 C C . GLY A 1 100 ? 4.383 -11.133 5.258 1 93.75 100 GLY A C 1
ATOM 695 O O . GLY A 1 100 ? 4.199 -12.266 4.801 1 93.75 100 GLY A O 1
ATOM 696 N N . SER A 1 101 ? 4.414 -10.047 4.566 1 96.38 101 SER A N 1
ATOM 697 C CA . SER A 1 101 ? 4.371 -9.992 3.109 1 96.38 101 SER A CA 1
ATOM 698 C C . SER A 1 101 ? 5.266 -8.891 2.564 1 96.38 101 SER A C 1
ATOM 700 O O . SER A 1 101 ? 5.406 -7.832 3.184 1 96.38 101 SER A O 1
ATOM 702 N N . ALA A 1 102 ? 5.887 -9.211 1.479 1 97.31 102 ALA A N 1
ATOM 703 C CA . ALA A 1 102 ? 6.684 -8.234 0.742 1 97.31 102 ALA A CA 1
ATOM 704 C C . ALA A 1 102 ? 6.324 -8.242 -0.742 1 97.31 102 ALA A C 1
ATOM 706 O O . ALA A 1 102 ? 6.168 -9.305 -1.342 1 97.31 102 ALA A O 1
ATOM 707 N N . SER A 1 103 ? 6.188 -7.012 -1.291 1 97.75 103 SER A N 1
ATOM 708 C CA . SER A 1 103 ? 5.824 -6.926 -2.703 1 97.75 103 SER A CA 1
ATOM 709 C C . SER A 1 103 ? 6.613 -5.836 -3.414 1 97.75 103 SER A C 1
ATOM 711 O O . SER A 1 103 ? 7.031 -4.859 -2.789 1 97.75 103 SER A O 1
ATOM 713 N N . VAL A 1 104 ? 6.77 -6.082 -4.695 1 97.88 104 VAL A N 1
ATOM 714 C CA . VAL A 1 104 ? 7.414 -5.098 -5.559 1 97.88 104 VAL A CA 1
ATOM 715 C C . VAL A 1 104 ? 6.715 -5.066 -6.918 1 97.88 104 VAL A C 1
ATOM 717 O O . VAL A 1 104 ? 6.168 -6.078 -7.363 1 97.88 104 VAL A O 1
ATOM 720 N N . ALA A 1 105 ? 6.695 -3.867 -7.496 1 96.38 105 ALA A N 1
ATOM 721 C CA . ALA A 1 105 ? 6.145 -3.73 -8.844 1 96.38 105 ALA A CA 1
ATOM 722 C C . ALA A 1 105 ? 7.082 -2.922 -9.734 1 96.38 105 ALA A C 1
ATOM 724 O O . ALA A 1 105 ? 7.719 -1.97 -9.281 1 96.38 105 ALA A O 1
ATOM 725 N N . TYR A 1 106 ? 7.133 -3.342 -10.938 1 94.94 106 TYR A N 1
ATOM 726 C CA . TYR A 1 106 ? 7.879 -2.66 -11.992 1 94.94 106 TYR A CA 1
ATOM 727 C C . TYR A 1 106 ? 6.969 -2.289 -13.156 1 94.94 106 TYR A C 1
ATOM 729 O O . TYR A 1 106 ? 6.051 -3.039 -13.492 1 94.94 106 TYR A O 1
ATOM 737 N N . GLN A 1 107 ? 7.328 -1.189 -13.727 1 91.62 107 GLN A N 1
ATOM 738 C CA . GLN A 1 107 ? 6.547 -0.707 -14.859 1 91.62 107 GLN A CA 1
ATOM 739 C C . GLN A 1 107 ? 7.434 -0.482 -16.078 1 91.62 107 GLN A C 1
ATOM 741 O O . GLN A 1 107 ? 8.547 0.031 -15.961 1 91.62 107 GLN A O 1
ATOM 746 N N . LYS A 1 108 ? 6.871 -0.883 -17.156 1 90 108 LYS A N 1
ATOM 747 C CA . LYS A 1 108 ? 7.598 -0.668 -18.406 1 90 108 LYS A CA 1
ATOM 748 C C . LYS A 1 108 ? 7.348 0.734 -18.953 1 90 108 LYS A C 1
ATOM 750 O O . LYS A 1 108 ? 6.238 1.045 -19.391 1 90 108 LYS A O 1
ATOM 755 N N . GLY A 1 109 ? 8.352 1.531 -18.984 1 86.19 109 GLY A N 1
ATOM 756 C CA . GLY A 1 109 ? 8.172 2.91 -19.406 1 86.19 109 GLY A CA 1
ATOM 757 C C . GLY A 1 109 ? 7.125 3.652 -18.594 1 86.19 109 GLY A C 1
ATOM 758 O O . GLY A 1 109 ? 6.723 3.193 -17.531 1 86.19 109 GLY A O 1
ATOM 759 N N . ALA A 1 110 ? 6.641 4.801 -19.031 1 78 110 ALA A N 1
ATOM 760 C CA . ALA A 1 110 ? 5.719 5.66 -18.297 1 78 110 ALA A CA 1
ATOM 761 C C . ALA A 1 110 ? 4.285 5.148 -18.406 1 78 110 ALA A C 1
ATOM 763 O O . ALA A 1 110 ? 3.488 5.32 -17.484 1 78 110 ALA A O 1
ATOM 764 N N . ASP A 1 111 ? 3.986 4.402 -19.531 1 78.75 111 ASP A N 1
ATOM 765 C CA . ASP A 1 111 ? 2.6 4.027 -19.781 1 78.75 111 ASP A CA 1
ATOM 766 C C . ASP A 1 111 ? 2.48 2.537 -20.109 1 78.75 111 ASP A C 1
ATOM 768 O O . ASP A 1 111 ? 1.466 2.092 -20.641 1 78.75 111 ASP A O 1
ATOM 772 N N . GLY A 1 112 ? 3.469 1.826 -19.828 1 83.12 112 GLY A N 1
ATOM 773 C CA . GLY A 1 112 ? 3.461 0.412 -20.172 1 83.12 112 GLY A CA 1
ATOM 774 C C . GLY A 1 112 ? 2.893 -0.464 -19.062 1 83.12 112 GLY A C 1
ATOM 775 O O . GLY A 1 112 ? 2.375 0.041 -18.078 1 83.12 112 GLY A O 1
ATOM 776 N N . PRO A 1 113 ? 2.971 -1.771 -19.297 1 86.12 113 PRO A N 1
ATOM 777 C CA . PRO A 1 113 ? 2.422 -2.711 -18.312 1 86.12 113 PRO A CA 1
ATOM 778 C C . PRO A 1 113 ? 3.209 -2.725 -17.016 1 86.12 113 PRO A C 1
ATOM 780 O O . PRO A 1 113 ? 4.391 -2.373 -17 1 86.12 113 PRO A O 1
ATOM 783 N N . THR A 1 114 ? 2.459 -3.16 -16 1 91.06 114 THR A N 1
ATOM 784 C CA . THR A 1 114 ? 3.072 -3.35 -14.695 1 91.06 114 THR A CA 1
ATOM 785 C C . THR A 1 114 ? 3.168 -4.832 -14.352 1 91.06 114 THR A C 1
ATOM 787 O O . THR A 1 114 ? 2.238 -5.598 -14.617 1 91.06 114 THR A O 1
ATOM 790 N N . VAL A 1 115 ? 4.289 -5.188 -13.836 1 93.5 115 VAL A N 1
ATOM 791 C CA . VAL A 1 115 ? 4.492 -6.531 -13.305 1 93.5 115 VAL A CA 1
ATOM 792 C C . VAL A 1 115 ? 4.789 -6.457 -11.812 1 93.5 115 VAL A C 1
ATOM 794 O O . VAL A 1 115 ? 5.598 -5.633 -11.375 1 93.5 115 VAL A O 1
ATOM 797 N N . SER A 1 116 ? 4.102 -7.316 -11.086 1 96.44 116 SER A N 1
ATOM 798 C CA . SER A 1 116 ? 4.34 -7.312 -9.648 1 96.44 116 SER A CA 1
ATOM 799 C C . SER A 1 116 ? 4.703 -8.703 -9.141 1 96.44 116 SER A C 1
ATOM 801 O O . SER A 1 116 ? 4.293 -9.711 -9.727 1 96.44 116 SER A O 1
ATOM 803 N N . GLU A 1 117 ? 5.48 -8.672 -8.133 1 98.19 117 GLU A N 1
ATOM 804 C CA . GLU A 1 117 ? 5.809 -9.859 -7.34 1 98.19 117 GLU A CA 1
ATOM 805 C C . GLU A 1 117 ? 5.383 -9.68 -5.887 1 98.19 117 GLU A C 1
ATOM 807 O O . GLU A 1 117 ? 5.594 -8.625 -5.293 1 98.19 117 GLU A O 1
ATOM 812 N N . SER A 1 118 ? 4.781 -10.68 -5.332 1 98 118 SER A N 1
ATOM 813 C CA . SER A 1 118 ? 4.465 -10.695 -3.908 1 98 118 SER A CA 1
ATOM 814 C C . SER A 1 118 ? 4.938 -11.992 -3.256 1 98 118 SER A C 1
ATOM 816 O O . SER A 1 118 ? 4.672 -13.086 -3.77 1 98 118 SER A O 1
ATOM 818 N N . LEU A 1 119 ? 5.656 -11.867 -2.191 1 98 119 LEU A N 1
ATOM 819 C CA . LEU A 1 119 ? 6.059 -12.992 -1.345 1 98 119 LEU A CA 1
ATOM 820 C C . LEU A 1 119 ? 5.309 -12.961 -0.016 1 98 119 LEU A C 1
ATOM 822 O O . LEU A 1 119 ? 5.375 -11.977 0.719 1 98 119 LEU A O 1
ATOM 826 N N . ASN A 1 120 ? 4.648 -14 0.257 1 97.06 120 ASN A N 1
ATOM 827 C CA . ASN A 1 120 ? 3.807 -14.078 1.446 1 97.06 120 ASN A CA 1
ATOM 828 C C . ASN A 1 120 ? 4.219 -15.242 2.348 1 97.06 120 ASN A C 1
ATOM 830 O O . ASN A 1 120 ? 4.25 -16.391 1.91 1 97.06 120 ASN A O 1
ATOM 834 N N . LEU A 1 121 ? 4.523 -14.938 3.539 1 96.69 121 LEU A N 1
ATOM 835 C CA . LEU A 1 121 ? 4.852 -15.969 4.516 1 96.69 121 LEU A CA 1
ATOM 836 C C . LEU A 1 121 ? 3.594 -16.484 5.211 1 96.69 121 LEU A C 1
ATOM 838 O O . LEU A 1 121 ? 3.229 -15.992 6.281 1 96.69 121 LEU A O 1
ATOM 842 N N . ILE A 1 122 ? 3.004 -17.547 4.648 1 95.44 122 ILE A N 1
ATOM 843 C CA . ILE A 1 122 ? 1.684 -17.953 5.125 1 95.44 122 ILE A CA 1
ATOM 844 C C . ILE A 1 122 ? 1.718 -19.406 5.566 1 95.44 122 ILE A C 1
ATOM 846 O O . ILE A 1 122 ? 0.696 -19.969 5.977 1 95.44 122 ILE A O 1
ATOM 850 N N . GLY A 1 123 ? 2.863 -20.062 5.527 1 94.19 123 GLY A N 1
ATOM 851 C CA . GLY A 1 123 ? 3.008 -21.469 5.867 1 94.19 123 GLY A CA 1
ATOM 852 C C . GLY A 1 123 ? 2.807 -22.391 4.684 1 94.19 123 GLY A C 1
ATOM 853 O O . GLY A 1 123 ? 2.104 -22.047 3.732 1 94.19 123 GLY A O 1
ATOM 854 N N . ALA A 1 124 ? 3.375 -23.531 4.781 1 95 124 ALA A N 1
ATOM 855 C CA . ALA A 1 124 ? 3.438 -24.484 3.67 1 95 124 ALA A CA 1
ATOM 856 C C . ALA A 1 124 ? 2.041 -24.953 3.268 1 95 124 ALA A C 1
ATOM 858 O O . ALA A 1 124 ? 1.734 -25.062 2.078 1 95 124 ALA A O 1
ATOM 859 N N . GLU A 1 125 ? 1.266 -25.188 4.211 1 95 125 GLU A N 1
ATOM 860 C CA . GLU A 1 125 ? -0.073 -25.688 3.912 1 95 125 GLU A CA 1
ATOM 861 C C . GLU A 1 125 ? -0.886 -24.656 3.135 1 95 125 GLU A C 1
ATOM 863 O O . GLU A 1 125 ? -1.467 -24.969 2.094 1 95 125 GLU A O 1
ATOM 868 N N . ALA A 1 126 ? -0.875 -23.438 3.631 1 94.56 126 ALA A N 1
ATOM 869 C CA . ALA A 1 126 ? -1.637 -22.375 2.973 1 94.56 126 ALA A CA 1
ATOM 870 C C . ALA A 1 126 ? -1.076 -22.078 1.586 1 94.56 126 ALA A C 1
ATOM 872 O O . ALA A 1 126 ? -1.83 -21.781 0.657 1 94.56 126 ALA A O 1
ATOM 873 N N . ALA A 1 127 ? 0.202 -22.172 1.491 1 95.88 127 ALA A N 1
ATOM 874 C CA . ALA A 1 127 ? 0.833 -21.953 0.193 1 95.88 127 ALA A CA 1
ATOM 875 C C . ALA A 1 127 ? 0.379 -22.984 -0.826 1 95.88 127 ALA A C 1
ATOM 877 O O . ALA A 1 127 ? 0.04 -22.656 -1.962 1 95.88 127 ALA A O 1
ATOM 878 N N . GLY A 1 128 ? 0.399 -24.203 -0.439 1 96.62 128 GLY A N 1
ATOM 879 C CA . GLY A 1 128 ? -0.089 -25.266 -1.315 1 96.62 128 GLY A CA 1
ATOM 880 C C . GLY A 1 128 ? -1.553 -25.109 -1.68 1 96.62 128 GLY A C 1
ATOM 881 O O . GLY A 1 128 ? -1.936 -25.297 -2.834 1 96.62 128 GLY A O 1
ATOM 882 N N . LYS A 1 129 ? -2.316 -24.703 -0.732 1 95.19 129 LYS A N 1
ATOM 883 C CA . LYS A 1 129 ? -3.748 -24.531 -0.957 1 95.19 129 LYS A CA 1
ATOM 884 C C . LYS A 1 129 ? -4.02 -23.406 -1.947 1 95.19 129 LYS A C 1
ATOM 886 O O . LYS A 1 129 ? -5.008 -23.453 -2.686 1 95.19 129 LYS A O 1
ATOM 891 N N . ALA A 1 130 ? -3.199 -22.453 -1.896 1 94.56 130 ALA A N 1
ATOM 892 C CA . ALA A 1 130 ? -3.359 -21.359 -2.852 1 94.56 130 ALA A CA 1
ATOM 893 C C . ALA A 1 130 ? -3.266 -21.859 -4.289 1 94.56 130 ALA A C 1
ATOM 895 O O . ALA A 1 130 ? -4.051 -21.453 -5.148 1 94.56 130 ALA A O 1
ATOM 896 N N . VAL A 1 131 ? -2.334 -22.734 -4.574 1 96.81 131 VAL A N 1
ATOM 897 C CA . VAL A 1 131 ? -2.18 -23.328 -5.898 1 96.81 131 VAL A CA 1
ATOM 898 C C . VAL A 1 131 ? -3.395 -24.188 -6.219 1 96.81 131 VAL A C 1
ATOM 900 O O . VAL A 1 131 ? -3.967 -24.094 -7.305 1 96.81 131 VAL A O 1
ATOM 903 N N . GLU A 1 132 ? -3.785 -24.953 -5.234 1 96.19 132 GLU A N 1
ATOM 904 C CA . GLU A 1 132 ? -4.926 -25.844 -5.422 1 96.19 132 GLU A CA 1
ATOM 905 C C . GLU A 1 132 ? -6.195 -25.062 -5.738 1 96.19 132 GLU A C 1
ATOM 907 O O . GLU A 1 132 ? -7.043 -25.516 -6.504 1 96.19 132 GLU A O 1
ATOM 912 N N . ARG A 1 133 ? -6.285 -23.969 -5.168 1 94.19 133 ARG A N 1
ATOM 913 C CA . ARG A 1 133 ? -7.473 -23.141 -5.391 1 94.19 133 ARG A CA 1
ATOM 914 C C . ARG A 1 133 ? -7.602 -22.75 -6.859 1 94.19 133 ARG A C 1
ATOM 916 O O . ARG A 1 133 ? -8.695 -22.797 -7.426 1 94.19 133 ARG A O 1
ATOM 923 N N . TYR A 1 134 ? -6.535 -22.375 -7.43 1 94.75 134 TYR A N 1
ATOM 924 C CA . TYR A 1 134 ? -6.59 -21.984 -8.836 1 94.75 134 TYR A CA 1
ATOM 925 C C . TYR A 1 134 ? -6.855 -23.188 -9.727 1 94.75 134 TYR A C 1
ATOM 927 O O . TYR A 1 134 ? -7.516 -23.078 -10.758 1 94.75 134 TYR A O 1
ATOM 935 N N . ARG A 1 135 ? -6.336 -24.359 -9.312 1 97 135 ARG A N 1
ATOM 936 C CA . ARG A 1 135 ? -6.684 -25.562 -10.047 1 97 135 ARG A CA 1
ATOM 937 C C . ARG A 1 135 ? -8.188 -25.828 -10 1 97 135 ARG A C 1
ATOM 939 O O . ARG A 1 135 ? -8.797 -26.172 -11.016 1 97 135 ARG A O 1
ATOM 946 N N . ALA A 1 136 ? -8.719 -25.578 -8.844 1 95.81 136 ALA A N 1
ATOM 947 C CA . ALA A 1 136 ? -10.156 -25.781 -8.688 1 95.81 136 ALA A CA 1
ATOM 948 C C . ALA A 1 136 ? -10.945 -24.797 -9.555 1 95.81 136 ALA A C 1
ATOM 950 O O . ALA A 1 136 ? -11.969 -25.172 -10.133 1 95.81 136 ALA A O 1
ATOM 951 N N . VAL A 1 137 ? -10.484 -23.625 -9.625 1 95.06 137 VAL A N 1
ATOM 952 C CA . VAL 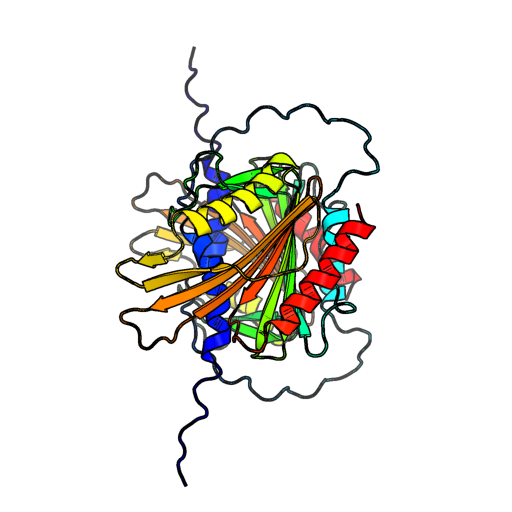A 1 137 ? -11.148 -22.641 -10.461 1 95.06 137 VAL A CA 1
ATOM 953 C C . VAL A 1 137 ? -11.148 -23.109 -11.914 1 95.06 137 VAL A C 1
ATOM 955 O O . VAL A 1 137 ? -12.18 -23.062 -12.586 1 95.06 137 VAL A O 1
ATOM 958 N N . LEU A 1 138 ? -10.047 -23.562 -12.398 1 97.06 138 LEU A N 1
ATOM 959 C CA . LEU A 1 138 ? -9.906 -24.016 -13.781 1 97.06 138 LEU A CA 1
ATOM 960 C C . LEU A 1 138 ? -10.82 -25.203 -14.055 1 97.06 138 LEU A C 1
ATOM 962 O O . LEU A 1 138 ? -11.305 -25.375 -15.18 1 97.06 138 LEU A O 1
ATOM 966 N N . GLU A 1 139 ? -11.086 -25.969 -13.062 1 97.31 139 GLU A N 1
ATOM 967 C CA . GLU A 1 139 ? -11.883 -27.172 -13.219 1 97.31 139 GLU A CA 1
ATOM 968 C C . GLU A 1 139 ? -13.375 -26.875 -13.07 1 97.31 139 GLU A C 1
ATOM 970 O O . GLU A 1 139 ? -14.195 -27.391 -13.828 1 97.31 139 GLU A O 1
ATOM 975 N N . ARG A 1 140 ? -13.664 -26 -12.164 1 97 140 ARG A N 1
ATOM 976 C CA . ARG A 1 140 ? -15.062 -25.922 -11.734 1 97 140 ARG A CA 1
ATOM 977 C C . ARG A 1 140 ? -15.734 -24.672 -12.305 1 97 140 ARG A C 1
ATOM 979 O O . ARG A 1 140 ? -16.953 -24.656 -12.516 1 97 140 ARG A O 1
ATOM 986 N N . CYS A 1 141 ? -14.938 -23.641 -12.492 1 96.62 141 CYS A N 1
ATOM 987 C CA . CYS A 1 141 ? -15.555 -22.391 -12.906 1 96.62 141 CYS A CA 1
ATOM 988 C C . CYS A 1 141 ? -14.617 -21.594 -13.797 1 96.62 141 CYS A C 1
ATOM 990 O O . CYS A 1 141 ? -14.352 -20.422 -13.531 1 96.62 141 CYS A O 1
ATOM 992 N N . PRO A 1 142 ? -14.195 -22.141 -14.891 1 96.69 142 PRO A N 1
ATOM 993 C CA . PRO A 1 142 ? -13.281 -21.438 -15.789 1 96.69 142 PRO A CA 1
ATOM 994 C C . PRO A 1 142 ? -13.938 -20.234 -16.469 1 96.69 142 PRO A C 1
ATOM 996 O O . PRO A 1 142 ? -13.234 -19.359 -16.984 1 96.69 142 PRO A O 1
ATOM 999 N N . VAL A 1 143 ? -15.266 -20.266 -16.516 1 96.44 143 VAL A N 1
ATOM 1000 C CA . VAL A 1 143 ? -16.016 -19.141 -17.062 1 96.44 143 VAL A CA 1
ATOM 1001 C C . VAL A 1 143 ? -17.094 -18.719 -16.078 1 96.44 143 VAL A C 1
ATOM 1003 O O . VAL A 1 143 ? -17.859 -19.547 -15.578 1 96.44 143 VAL A O 1
ATOM 1006 N N . THR A 1 144 ? -17.047 -17.469 -15.734 1 93.31 144 THR A N 1
ATOM 1007 C CA . THR A 1 144 ? -18.094 -16.891 -14.906 1 93.31 144 THR A CA 1
ATOM 1008 C C . THR A 1 144 ? -18.672 -15.641 -15.57 1 93.31 144 THR A C 1
ATOM 1010 O O . THR A 1 144 ? -17.984 -14.938 -16.312 1 93.31 144 THR A O 1
ATOM 1013 N N . GLU A 1 145 ? -19.984 -15.461 -15.336 1 89.69 145 GLU A N 1
ATOM 1014 C CA . GLU A 1 145 ? -20.672 -14.312 -15.914 1 89.69 145 GLU A CA 1
ATOM 1015 C C . GLU A 1 145 ? -21.641 -13.688 -14.922 1 89.69 145 GLU A C 1
ATOM 1017 O O . GLU A 1 145 ? -22.344 -14.398 -14.195 1 89.69 145 GLU A O 1
ATOM 1022 N N . ASP A 1 146 ? -21.438 -12.375 -14.82 1 85.5 146 ASP A N 1
ATOM 1023 C CA . ASP A 1 146 ? -22.453 -11.648 -14.062 1 85.5 146 ASP A CA 1
ATOM 1024 C C . ASP A 1 146 ? -23.047 -10.508 -14.883 1 85.5 146 ASP A C 1
ATOM 1026 O O . ASP A 1 146 ? -22.953 -10.508 -16.109 1 85.5 146 ASP A O 1
ATOM 1030 N N . GLU A 1 147 ? -23.75 -9.602 -14.305 1 85.56 147 GLU A N 1
ATOM 1031 C CA . GLU A 1 147 ? -24.453 -8.539 -15.023 1 85.56 147 GLU A CA 1
ATOM 1032 C C . GLU A 1 147 ? -23.469 -7.559 -15.656 1 85.56 147 GLU A C 1
ATOM 1034 O O . GLU A 1 147 ? -23.781 -6.898 -16.641 1 85.56 147 GLU A O 1
ATOM 1039 N N . SER A 1 148 ? -22.281 -7.594 -15.188 1 85.81 148 SER A N 1
ATOM 1040 C CA . SER A 1 148 ? -21.359 -6.531 -15.586 1 85.81 148 SER A CA 1
ATOM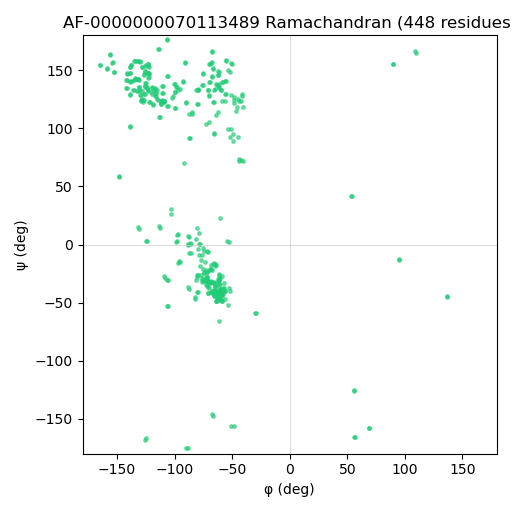 1041 C C . SER A 1 148 ? -20.297 -7.055 -16.547 1 85.81 148 SER A C 1
ATOM 1043 O O . SER A 1 148 ? -19.766 -6.297 -17.359 1 85.81 148 SER A O 1
ATOM 1045 N N . ALA A 1 149 ? -19.969 -8.375 -16.422 1 88.56 149 ALA A N 1
ATOM 1046 C CA . ALA A 1 149 ? -18.828 -8.828 -17.219 1 88.56 149 ALA A CA 1
ATOM 1047 C C . ALA A 1 149 ? -18.797 -10.352 -17.297 1 88.56 149 ALA A C 1
ATOM 1049 O O . ALA A 1 149 ? -19.422 -11.039 -16.5 1 88.56 149 ALA A O 1
ATOM 1050 N N . ARG A 1 150 ? -18.188 -10.828 -18.344 1 92.44 150 ARG A N 1
ATOM 1051 C CA . ARG A 1 150 ? -17.797 -12.227 -18.469 1 92.44 150 ARG A CA 1
ATOM 1052 C C . ARG A 1 150 ? -16.312 -12.414 -18.188 1 92.44 150 ARG A C 1
ATOM 1054 O O . ARG A 1 150 ? -15.477 -11.688 -18.734 1 92.44 150 ARG A O 1
ATOM 1061 N N . THR A 1 151 ? -15.992 -13.32 -17.297 1 93.12 151 THR A N 1
ATOM 1062 C CA . THR A 1 151 ? -14.602 -13.586 -16.953 1 93.12 151 THR A CA 1
ATOM 1063 C C . THR A 1 151 ? -14.219 -15.023 -17.312 1 93.12 151 THR A C 1
ATOM 1065 O O . THR A 1 151 ? -14.938 -15.961 -16.969 1 93.12 151 THR A O 1
ATOM 1068 N N . THR A 1 152 ? -13.109 -15.164 -18.078 1 93.81 152 THR A N 1
ATOM 1069 C CA . THR A 1 152 ? -12.586 -16.469 -18.453 1 93.81 152 THR A CA 1
ATOM 1070 C C . THR A 1 152 ? -11.195 -16.688 -17.859 1 93.81 152 THR A C 1
ATOM 1072 O O . THR A 1 152 ? -10.328 -15.828 -17.953 1 93.81 152 THR A O 1
ATOM 1075 N N . VAL A 1 153 ? -11.07 -17.812 -17.25 1 94 153 VAL A N 1
ATOM 1076 C CA . VAL A 1 153 ? -9.773 -18.203 -16.703 1 94 153 VAL A CA 1
ATOM 1077 C C . VAL A 1 153 ? -9.211 -19.391 -17.484 1 94 153 VAL A C 1
ATOM 1079 O O . VAL A 1 153 ? -9.883 -20.406 -17.641 1 94 153 VAL A O 1
ATOM 1082 N N . THR A 1 154 ? -8.008 -19.219 -18.031 1 94.62 154 THR A N 1
ATOM 1083 C CA . THR A 1 154 ? -7.355 -20.297 -18.766 1 94.62 154 THR A CA 1
ATOM 1084 C C . THR A 1 154 ? -5.973 -20.578 -18.203 1 94.62 154 THR A C 1
ATOM 1086 O O . THR A 1 154 ? -5.348 -19.703 -17.594 1 94.62 154 THR A O 1
ATOM 1089 N N . ARG A 1 155 ? -5.586 -21.797 -18.422 1 94.06 155 ARG A N 1
ATOM 1090 C CA . ARG A 1 155 ? -4.25 -22.172 -17.969 1 94.06 155 ARG A CA 1
ATOM 1091 C C . ARG A 1 155 ? -3.174 -21.516 -18.828 1 94.06 155 ARG A C 1
ATOM 1093 O O . ARG A 1 155 ? -3.314 -21.438 -20.047 1 94.06 155 ARG A O 1
ATOM 1100 N N . TRP A 1 156 ? -2.26 -20.984 -18.156 1 89.88 156 TRP A N 1
ATOM 1101 C CA . TRP A 1 156 ? -1.044 -20.484 -18.797 1 89.88 156 TRP A CA 1
ATOM 1102 C C . TRP A 1 156 ? 0.156 -21.359 -18.422 1 89.88 156 TRP A C 1
ATOM 1104 O O . TRP A 1 156 ? 0.46 -21.531 -17.234 1 89.88 156 TRP A O 1
ATOM 1114 N N . SER A 1 157 ? 0.807 -21.891 -19.391 1 88.44 157 SER A N 1
ATOM 1115 C CA . SER A 1 157 ? 1.87 -22.859 -19.125 1 88.44 157 SER A CA 1
ATOM 1116 C C . SER A 1 157 ? 3.168 -22.156 -18.75 1 88.44 157 SER A C 1
ATOM 1118 O O . SER A 1 157 ? 3.658 -21.297 -19.484 1 88.44 157 SER A O 1
ATOM 1120 N N . ILE A 1 158 ? 3.633 -22.484 -17.547 1 87.56 158 ILE A N 1
ATOM 1121 C CA . ILE A 1 158 ? 4.941 -22.047 -17.062 1 87.56 158 ILE A CA 1
ATOM 1122 C C . ILE A 1 158 ? 5.73 -23.25 -16.562 1 87.56 158 ILE A C 1
ATOM 1124 O O . ILE A 1 158 ? 5.152 -24.297 -16.234 1 87.56 158 ILE A O 1
ATOM 1128 N N . PRO A 1 159 ? 7.098 -23.141 -16.625 1 88.56 159 PRO A N 1
ATOM 1129 C CA . PRO A 1 159 ? 7.84 -24.234 -15.977 1 88.56 159 PRO A CA 1
ATOM 1130 C C . PRO A 1 159 ? 7.449 -24.406 -14.516 1 88.56 159 PRO A C 1
ATOM 1132 O O . PRO A 1 159 ? 7.184 -23.438 -13.812 1 88.56 159 PRO A O 1
ATOM 1135 N N . GLN A 1 160 ? 7.375 -25.672 -14.117 1 91.75 160 GLN A N 1
ATOM 1136 C CA . GLN A 1 160 ? 7.086 -25.938 -12.711 1 91.75 160 GLN A CA 1
ATOM 1137 C C . GLN A 1 160 ? 8.164 -25.359 -11.812 1 91.75 160 GLN A C 1
ATOM 1139 O O . GLN A 1 160 ? 9.359 -25.453 -12.125 1 91.75 160 GLN A O 1
ATOM 1144 N N . ALA A 1 161 ? 7.703 -24.734 -10.781 1 93.25 161 ALA A N 1
ATOM 1145 C CA . ALA A 1 161 ? 8.625 -24.109 -9.836 1 93.25 161 ALA A CA 1
ATOM 1146 C C . ALA A 1 161 ? 8.172 -24.328 -8.398 1 93.25 161 ALA A C 1
ATOM 1148 O O . ALA A 1 161 ? 6.969 -24.422 -8.125 1 93.25 161 ALA A O 1
ATOM 1149 N N . GLY A 1 162 ? 9.148 -24.422 -7.539 1 94.88 162 GLY A N 1
ATOM 1150 C CA . GLY A 1 162 ? 8.828 -24.641 -6.137 1 94.88 162 GLY A CA 1
ATOM 1151 C C . GLY A 1 162 ? 8.25 -26.016 -5.863 1 94.88 162 GLY A C 1
ATOM 1152 O O . GLY A 1 162 ? 8.57 -26.984 -6.57 1 94.88 162 GLY A O 1
ATOM 1153 N N . ASP A 1 163 ? 7.555 -26.094 -4.758 1 96.5 163 ASP A N 1
ATOM 1154 C CA . ASP A 1 163 ? 6.895 -27.344 -4.41 1 96.5 163 ASP A CA 1
ATOM 1155 C C . ASP A 1 163 ? 5.695 -27.609 -5.32 1 96.5 163 ASP A C 1
ATOM 1157 O O . ASP A 1 163 ? 5.359 -28.75 -5.602 1 96.5 163 ASP A O 1
ATOM 1161 N N . ASP A 1 164 ? 5.066 -26.516 -5.676 1 97.19 164 ASP A N 1
ATOM 1162 C CA . ASP A 1 164 ? 3.947 -26.547 -6.613 1 97.19 164 ASP A CA 1
ATOM 1163 C C . ASP A 1 164 ? 3.73 -25.172 -7.254 1 97.19 164 ASP A C 1
ATOM 1165 O O . ASP A 1 164 ? 4.109 -24.156 -6.684 1 97.19 164 ASP A O 1
ATOM 1169 N N . SER A 1 165 ? 3.203 -25.156 -8.453 1 97.94 165 SER A N 1
ATOM 1170 C CA . SER A 1 165 ? 2.973 -23.875 -9.125 1 97.94 165 SER A CA 1
ATOM 1171 C C . SER A 1 165 ? 1.844 -23.984 -10.148 1 97.94 165 SER A C 1
ATOM 1173 O O . SER A 1 165 ? 1.525 -25.078 -10.609 1 97.94 165 SER A O 1
ATOM 1175 N N . ILE A 1 166 ? 1.267 -22.844 -10.422 1 97.12 166 ILE A N 1
ATOM 1176 C CA . ILE A 1 166 ? 0.231 -22.734 -11.445 1 97.12 166 ILE A CA 1
ATOM 1177 C C . ILE A 1 166 ? 0.226 -21.328 -12.023 1 97.12 166 ILE A C 1
ATOM 1179 O O . ILE A 1 166 ? 0.583 -20.375 -11.344 1 97.12 166 ILE A O 1
ATOM 1183 N N . ALA A 1 167 ? -0.125 -21.219 -13.273 1 95.44 167 ALA A N 1
ATOM 1184 C CA . ALA A 1 167 ? -0.291 -19.906 -13.914 1 95.44 167 ALA A CA 1
ATOM 1185 C C . ALA A 1 167 ? -1.585 -19.859 -14.719 1 95.44 167 ALA A C 1
ATOM 1187 O O . ALA A 1 167 ? -1.984 -20.859 -15.328 1 95.44 167 ALA A O 1
ATOM 1188 N N . VAL A 1 168 ? -2.152 -18.656 -14.617 1 93.5 168 VAL A N 1
ATOM 1189 C CA . VAL A 1 168 ? -3.43 -18.5 -15.305 1 93.5 168 VAL A CA 1
ATOM 1190 C C . VAL A 1 168 ? -3.48 -17.156 -16.016 1 93.5 168 VAL A C 1
ATOM 1192 O O . VAL A 1 168 ? -2.75 -16.234 -15.664 1 93.5 168 VAL A O 1
ATOM 1195 N N . LEU A 1 169 ? -4.285 -17.109 -17.062 1 92.31 169 LEU A N 1
ATOM 1196 C CA . LEU A 1 169 ? -4.699 -15.883 -17.734 1 92.31 169 LEU A CA 1
ATOM 1197 C C . LEU A 1 169 ? -6.172 -15.586 -17.453 1 92.31 169 LEU A C 1
ATOM 1199 O O . LEU A 1 169 ? -7.035 -16.438 -17.672 1 92.31 169 LEU A O 1
ATOM 1203 N N . VAL A 1 170 ? -6.383 -14.398 -16.922 1 90.62 170 VAL A N 1
ATOM 1204 C CA . VAL A 1 170 ? -7.746 -13.969 -16.641 1 90.62 170 VAL A CA 1
ATOM 1205 C C . VAL A 1 170 ? -8.172 -12.914 -17.656 1 90.62 170 VAL A C 1
ATOM 1207 O O . VAL A 1 170 ? -7.547 -11.859 -17.766 1 90.62 170 VAL A O 1
ATOM 1210 N N . THR A 1 171 ? -9.156 -13.227 -18.344 1 89.75 171 THR A N 1
ATOM 1211 C CA . THR A 1 171 ? -9.727 -12.289 -19.312 1 89.75 171 THR A CA 1
ATOM 1212 C C . THR A 1 171 ? -11.109 -11.828 -18.859 1 89.75 171 THR A C 1
ATOM 1214 O O . THR A 1 171 ? -11.992 -12.648 -18.609 1 89.75 171 THR A O 1
ATOM 1217 N N . THR A 1 172 ? -11.258 -10.555 -18.688 1 88.44 172 THR A N 1
ATOM 1218 C CA . THR A 1 172 ? -12.547 -9.977 -18.328 1 88.44 172 THR A CA 1
ATOM 1219 C C . THR A 1 172 ? -13.109 -9.156 -19.484 1 88.44 172 THR A C 1
ATOM 1221 O O . THR A 1 172 ? -12.453 -8.234 -19.969 1 88.44 172 THR A O 1
ATOM 1224 N N . GLU A 1 173 ? -14.305 -9.477 -19.938 1 89.19 173 GLU A N 1
ATOM 1225 C CA . GLU A 1 173 ? -15.008 -8.789 -21.016 1 89.19 173 GLU A CA 1
ATOM 1226 C C . GLU A 1 173 ? -16.25 -8.07 -20.5 1 89.19 173 GLU A C 1
ATOM 1228 O O . GLU A 1 173 ? -17.234 -8.711 -20.109 1 89.19 173 GLU A O 1
ATOM 1233 N N . PRO A 1 174 ? -16.172 -6.797 -20.5 1 87.94 174 PRO A N 1
ATOM 1234 C CA . PRO A 1 174 ? -17.359 -6.07 -20.047 1 87.94 174 PRO A CA 1
ATOM 1235 C C . PRO A 1 174 ? -18.531 -6.219 -21.016 1 87.94 174 PRO A C 1
ATOM 1237 O O . PRO A 1 174 ? -18.328 -6.293 -22.234 1 87.94 174 PRO A O 1
ATOM 1240 N N . LYS A 1 175 ? -19.75 -6.281 -20.547 1 84.12 175 LYS A N 1
ATOM 1241 C CA . LYS A 1 175 ? -20.922 -6.422 -21.391 1 84.12 175 LYS A CA 1
ATOM 1242 C C . LYS A 1 175 ? -21.375 -5.07 -21.953 1 84.12 175 LYS A C 1
ATOM 1244 O O . LYS A 1 175 ? -21.812 -4.977 -23.094 1 84.12 175 LYS A O 1
ATOM 1249 N N . ASP A 1 176 ? -21.438 -4.051 -21.047 1 72.5 176 ASP A N 1
ATOM 1250 C CA . ASP A 1 176 ? -22.047 -2.809 -21.5 1 72.5 176 ASP A CA 1
ATOM 1251 C C . ASP A 1 176 ? -21.031 -1.684 -21.578 1 72.5 176 ASP A C 1
ATOM 1253 O O . ASP A 1 176 ? -21.391 -0.506 -21.625 1 72.5 176 ASP A O 1
ATOM 1257 N N . SER A 1 177 ? -19.922 -2.027 -21.531 1 64.69 177 SER A N 1
ATOM 1258 C CA . SER A 1 177 ? -19.031 -0.868 -21.469 1 64.69 177 SER A CA 1
ATOM 1259 C C . SER A 1 177 ? -18.156 -0.794 -22.719 1 64.69 177 SER A C 1
ATOM 1261 O O . SER A 1 177 ? -17.891 -1.811 -23.359 1 64.69 177 SER A O 1
ATOM 1263 N N . GLU A 1 178 ? -18.078 0.376 -23.281 1 68.81 178 GLU A N 1
ATOM 1264 C CA . GLU A 1 178 ? -17.125 0.699 -24.328 1 68.81 178 GLU A CA 1
ATOM 1265 C C . GLU A 1 178 ? -15.695 0.347 -23.922 1 68.81 178 GLU A C 1
ATOM 1267 O O . GLU A 1 178 ? -14.766 0.468 -24.719 1 68.81 178 GLU A O 1
ATOM 1272 N N . GLU A 1 179 ? -15.773 -0.208 -22.734 1 66.88 179 GLU A N 1
ATOM 1273 C CA . GLU A 1 179 ? -14.43 -0.549 -22.281 1 66.88 179 GLU A CA 1
ATOM 1274 C C . GLU A 1 179 ? -13.953 -1.864 -22.891 1 66.88 179 GLU A C 1
ATOM 1276 O O . GLU A 1 179 ? -14.758 -2.775 -23.125 1 66.88 179 GLU A O 1
ATOM 1281 N N . GLY A 1 180 ? -12.781 -1.912 -23.391 1 76.88 180 GLY A N 1
ATOM 1282 C CA . GLY A 1 180 ? -12.195 -3.111 -23.969 1 76.88 180 GLY A CA 1
ATOM 1283 C C . GLY A 1 180 ? -11.93 -4.199 -22.953 1 76.88 180 GLY A C 1
ATOM 1284 O O . GLY A 1 180 ? -12.102 -3.984 -21.75 1 76.88 180 GLY A O 1
ATOM 1285 N N . SER A 1 181 ? -11.688 -5.312 -23.375 1 81.69 181 SER A N 1
ATOM 1286 C CA . SER A 1 181 ? -11.352 -6.461 -22.547 1 81.69 181 SER A CA 1
ATOM 1287 C C . SER A 1 181 ? -10.039 -6.242 -21.797 1 81.69 181 SER A C 1
ATOM 1289 O O . SER A 1 181 ? -9.18 -5.488 -22.266 1 81.69 181 SER A O 1
ATOM 1291 N N . SER A 1 182 ? -10.102 -6.668 -20.547 1 84.12 182 SER A N 1
ATOM 1292 C CA . SER A 1 182 ? -8.867 -6.641 -19.766 1 84.12 182 SER A CA 1
ATOM 1293 C C . SER A 1 182 ? -8.312 -8.047 -19.562 1 84.12 182 SER A C 1
ATOM 1295 O O . SER A 1 182 ? -9.062 -9.016 -19.516 1 84.12 182 SER A O 1
ATOM 1297 N N . ARG A 1 183 ? -6.957 -8.109 -19.562 1 86.94 183 ARG A N 1
ATOM 1298 C CA . ARG A 1 183 ? -6.273 -9.383 -19.344 1 86.94 183 ARG A CA 1
ATOM 1299 C C . ARG A 1 183 ? -5.227 -9.273 -18.25 1 86.94 183 ARG A C 1
ATOM 1301 O O . ARG A 1 183 ? -4.422 -8.336 -18.234 1 86.94 183 ARG A O 1
ATOM 1308 N N . VAL A 1 184 ? -5.309 -10.25 -17.375 1 90.31 184 VAL A N 1
ATOM 1309 C CA . VAL A 1 184 ? -4.34 -10.336 -16.281 1 90.31 184 VAL A CA 1
ATOM 1310 C C . VAL A 1 184 ? -3.697 -11.727 -16.281 1 90.31 184 VAL A C 1
ATOM 1312 O O . VAL A 1 184 ? -4.395 -12.742 -16.281 1 90.31 184 VAL A O 1
ATOM 1315 N N . ALA A 1 185 ? -2.369 -11.711 -16.359 1 92.5 185 ALA A N 1
ATOM 1316 C CA . ALA A 1 185 ? -1.628 -12.961 -16.203 1 92.5 185 ALA A CA 1
ATOM 1317 C C . ALA A 1 185 ? -1.093 -13.102 -14.781 1 92.5 185 ALA A C 1
ATOM 1319 O O . ALA A 1 185 ? -0.545 -12.148 -14.219 1 92.5 185 ALA A O 1
ATOM 1320 N N . MET A 1 186 ? -1.279 -14.344 -14.242 1 93.94 186 MET A N 1
ATOM 1321 C CA . MET A 1 186 ? -0.837 -14.555 -12.867 1 93.94 186 MET A CA 1
ATOM 1322 C C . MET A 1 186 ? -0.16 -15.914 -12.727 1 93.94 186 MET A C 1
ATOM 1324 O O . MET A 1 186 ? -0.585 -16.891 -13.336 1 93.94 186 MET A O 1
ATOM 1328 N N . ALA A 1 187 ? 0.863 -15.914 -11.969 1 96.38 187 ALA A N 1
ATOM 1329 C CA . ALA A 1 187 ? 1.497 -17.156 -11.547 1 96.38 187 ALA A CA 1
ATOM 1330 C C . ALA A 1 187 ? 1.578 -17.25 -10.023 1 96.38 187 ALA A C 1
ATOM 1332 O O . ALA A 1 187 ? 1.88 -16.25 -9.359 1 96.38 187 ALA A O 1
ATOM 1333 N N . VAL A 1 188 ? 1.241 -18.375 -9.508 1 97.56 188 VAL A N 1
ATOM 1334 C CA . VAL A 1 188 ? 1.325 -18.656 -8.07 1 97.56 188 VAL A CA 1
ATOM 1335 C C . VAL A 1 188 ? 2.26 -19.828 -7.824 1 97.56 188 VAL A C 1
ATOM 1337 O O . VAL A 1 188 ? 2.123 -20.891 -8.453 1 97.56 188 VAL A O 1
ATOM 1340 N N . ILE A 1 189 ? 3.211 -19.641 -6.914 1 98.12 189 ILE A N 1
ATOM 1341 C CA . ILE A 1 189 ? 4.219 -20.641 -6.609 1 98.12 189 ILE A CA 1
ATOM 1342 C C . ILE A 1 189 ? 4.246 -20.906 -5.102 1 98.12 189 ILE A C 1
ATOM 1344 O O . ILE A 1 189 ? 4.418 -19.984 -4.309 1 98.12 189 ILE A O 1
ATOM 1348 N N . ALA A 1 190 ? 4.043 -22.141 -4.723 1 97.69 190 ALA A N 1
ATOM 1349 C CA . ALA A 1 190 ? 4.266 -22.562 -3.346 1 97.69 190 ALA A CA 1
ATOM 1350 C C . ALA A 1 190 ? 5.699 -23.047 -3.145 1 97.69 190 ALA A C 1
ATOM 1352 O O . ALA A 1 190 ? 6.168 -23.938 -3.863 1 97.69 190 ALA A O 1
ATOM 1353 N N . HIS A 1 191 ? 6.41 -22.438 -2.229 1 97 191 HIS A N 1
ATOM 1354 C CA . HIS A 1 191 ? 7.789 -22.781 -1.907 1 97 191 HIS A CA 1
ATOM 1355 C C . HIS A 1 191 ? 8.031 -22.75 -0.401 1 97 191 HIS A C 1
ATOM 1357 O O . HIS A 1 191 ? 8.266 -21.688 0.17 1 97 191 HIS A O 1
ATOM 1363 N N . GLY A 1 192 ? 8.039 -23.969 0.236 1 95.12 192 GLY A N 1
ATOM 1364 C CA . GLY A 1 192 ? 8.094 -24 1.689 1 95.12 192 GLY A CA 1
ATOM 1365 C C . GLY A 1 192 ? 6.969 -23.203 2.34 1 95.12 192 GLY A C 1
ATOM 1366 O O . GLY A 1 192 ? 5.797 -23.406 2.018 1 95.12 192 GLY A O 1
ATOM 1367 N N . ASP A 1 193 ? 7.324 -22.266 3.223 1 95.56 193 ASP A N 1
ATOM 1368 C CA . ASP A 1 193 ? 6.34 -21.469 3.959 1 95.56 193 ASP A CA 1
ATOM 1369 C C . ASP A 1 193 ? 5.91 -20.25 3.158 1 95.56 193 ASP A C 1
ATOM 1371 O O . ASP A 1 193 ? 5.055 -19.484 3.604 1 95.56 193 ASP A O 1
ATOM 1375 N N . VAL A 1 194 ? 6.461 -20.094 1.944 1 96.75 194 VAL A N 1
ATOM 1376 C CA . VAL A 1 194 ? 6.258 -18.859 1.183 1 96.75 194 VAL A CA 1
ATOM 1377 C C . VAL A 1 194 ? 5.367 -19.141 -0.024 1 96.75 194 VAL A C 1
ATOM 1379 O O . VAL A 1 194 ? 5.578 -20.125 -0.748 1 96.75 194 VAL A O 1
ATOM 1382 N N . MET A 1 195 ? 4.367 -18.328 -0.184 1 97.25 195 MET A N 1
ATOM 1383 C CA . MET A 1 195 ? 3.625 -18.25 -1.438 1 97.25 195 MET A CA 1
ATOM 1384 C C . MET A 1 195 ? 4.082 -17.062 -2.266 1 97.25 195 MET A C 1
ATOM 1386 O O . MET A 1 195 ? 3.98 -15.914 -1.819 1 97.25 195 MET A O 1
ATOM 1390 N N . ALA A 1 196 ? 4.609 -17.328 -3.42 1 98.12 196 ALA A N 1
ATOM 1391 C CA . ALA A 1 196 ? 4.988 -16.266 -4.348 1 98.12 196 ALA A CA 1
ATOM 1392 C C . ALA A 1 196 ? 3.936 -16.094 -5.441 1 98.12 196 ALA A C 1
ATOM 1394 O O . ALA A 1 196 ? 3.398 -17.078 -5.953 1 98.12 196 ALA A O 1
ATOM 1395 N N . SER A 1 197 ? 3.668 -14.844 -5.719 1 97.88 197 SER A N 1
ATOM 1396 C CA . SER A 1 197 ? 2.768 -14.555 -6.832 1 97.88 197 SER A CA 1
ATOM 1397 C C . SER A 1 197 ? 3.363 -13.5 -7.766 1 97.88 197 SER A C 1
ATOM 1399 O O . SER A 1 197 ? 4.023 -12.562 -7.312 1 97.88 197 SER A O 1
ATOM 1401 N N . PHE A 1 198 ? 3.123 -13.727 -9.016 1 96.56 198 PHE A N 1
ATOM 1402 C CA . PHE A 1 198 ? 3.492 -12.789 -10.078 1 96.56 198 PHE A CA 1
ATOM 1403 C C . PHE A 1 198 ? 2.268 -12.383 -10.891 1 96.56 198 PHE A C 1
ATOM 1405 O O . PHE A 1 198 ? 1.471 -13.234 -11.289 1 96.56 198 PHE A O 1
ATOM 1412 N N . THR A 1 199 ? 2.191 -11.07 -11.078 1 94.88 199 THR A N 1
ATOM 1413 C CA . THR A 1 199 ? 1.023 -10.578 -11.805 1 94.88 199 THR A CA 1
ATOM 1414 C C . THR A 1 199 ? 1.426 -9.531 -12.836 1 94.88 199 THR A C 1
ATOM 1416 O O . THR A 1 199 ? 2.236 -8.648 -12.555 1 94.88 199 THR A O 1
ATOM 1419 N N . LYS A 1 200 ? 0.922 -9.695 -13.984 1 92.94 200 LYS A N 1
ATOM 1420 C CA . LYS A 1 200 ? 1.026 -8.68 -15.031 1 92.94 200 LYS A CA 1
ATOM 1421 C C . LYS A 1 200 ? -0.354 -8.188 -15.461 1 92.94 200 LYS A C 1
ATOM 1423 O O . LYS A 1 200 ? -1.209 -8.992 -15.844 1 92.94 200 LYS A O 1
ATOM 1428 N N . VAL A 1 201 ? -0.484 -6.852 -15.258 1 86.12 201 VAL A N 1
ATOM 1429 C CA . VAL A 1 201 ? -1.739 -6.258 -15.703 1 86.12 201 VAL A CA 1
ATOM 1430 C C . VAL A 1 201 ? -1.6 -5.777 -17.141 1 86.12 201 VAL A C 1
ATOM 1432 O O . VAL A 1 201 ? -0.494 -5.477 -17.594 1 86.12 201 VAL A O 1
ATOM 1435 N N . ASP A 1 202 ? -2.768 -5.648 -17.844 1 72.81 202 ASP A N 1
ATOM 1436 C CA . ASP A 1 202 ? -2.865 -5.27 -19.25 1 72.81 202 ASP A CA 1
ATOM 1437 C C . ASP A 1 202 ? -2.004 -6.18 -20.125 1 72.81 202 ASP A C 1
ATOM 1439 O O . ASP A 1 202 ? -1.268 -5.699 -20.984 1 72.81 202 ASP A O 1
ATOM 1443 N N . ALA A 1 203 ? -2.088 -7.457 -19.766 1 60.12 203 ALA A N 1
ATOM 1444 C CA . ALA A 1 203 ? -1.321 -8.469 -20.484 1 60.12 203 ALA A CA 1
ATOM 1445 C C . ALA A 1 203 ? -1.805 -8.609 -21.922 1 60.12 203 ALA A C 1
ATOM 1447 O O . ALA A 1 203 ? -3.008 -8.695 -22.172 1 60.12 203 ALA A O 1
ATOM 1448 N N . THR A 1 204 ? -1.074 -7.891 -22.812 1 58.56 204 THR A N 1
ATOM 1449 C CA . THR A 1 204 ? -1.376 -8.297 -24.188 1 58.56 204 THR A CA 1
ATOM 1450 C C . THR A 1 204 ? -0.71 -9.633 -24.516 1 58.56 204 THR A C 1
ATOM 1452 O O . THR A 1 204 ? 0.244 -10.031 -23.844 1 58.56 204 THR A O 1
ATOM 1455 N N . GLU A 1 205 ? -1.461 -10.516 -25.203 1 52.59 205 GLU A N 1
ATOM 1456 C CA . GLU A 1 205 ? -0.987 -11.836 -25.609 1 52.59 205 GLU A CA 1
ATOM 1457 C C . GLU A 1 205 ? 0.522 -11.836 -25.828 1 52.59 205 GLU A C 1
ATOM 1459 O O . GLU A 1 205 ? 1.211 -12.789 -25.438 1 52.59 205 GLU A O 1
ATOM 1464 N N . GLN A 1 206 ? 0.853 -11.016 -26.688 1 49.66 206 GLN A N 1
ATOM 1465 C CA . GLN A 1 206 ? 2.229 -11.109 -27.172 1 49.66 206 GLN A CA 1
ATOM 1466 C C . GLN A 1 206 ? 3.221 -10.984 -26.016 1 49.66 206 GLN A C 1
ATOM 1468 O O . GLN A 1 206 ? 4.273 -11.625 -26.016 1 49.66 206 GLN A O 1
ATOM 1473 N N . GLU A 1 207 ? 2.896 -10.102 -25.031 1 55.84 207 GLU A N 1
ATOM 1474 C CA . GLU A 1 207 ? 4.07 -9.641 -24.297 1 55.84 207 GLU A CA 1
ATOM 1475 C C . GLU A 1 207 ? 4.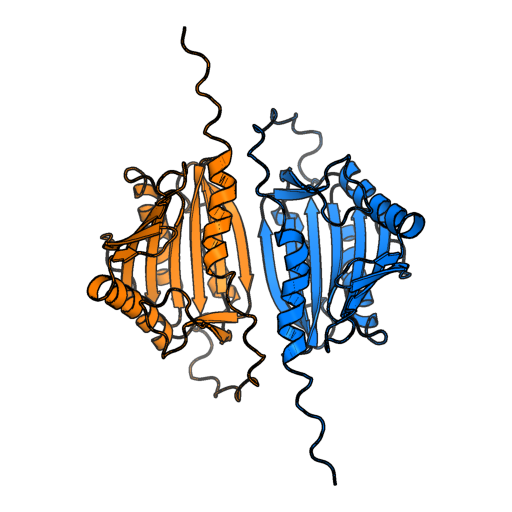176 -10.328 -22.938 1 55.84 207 GLU A C 1
ATOM 1477 O O . GLU A 1 207 ? 4.762 -9.773 -22 1 55.84 207 GLU A O 1
ATOM 1482 N N . ASN A 1 208 ? 3.648 -11.633 -22.922 1 65.94 208 ASN A N 1
ATOM 1483 C CA . ASN A 1 208 ? 3.824 -12.289 -21.641 1 65.94 208 ASN A CA 1
ATOM 1484 C C . ASN A 1 208 ? 5.254 -12.797 -21.453 1 65.94 208 ASN A C 1
ATOM 1486 O O . ASN A 1 208 ? 5.59 -13.359 -20.406 1 65.94 208 ASN A O 1
ATOM 1490 N N . ALA A 1 209 ? 6.02 -12.531 -22.453 1 77.75 209 ALA A N 1
ATOM 1491 C CA . ALA A 1 209 ? 7.414 -12.961 -22.359 1 77.75 209 ALA A CA 1
ATOM 1492 C C . ALA A 1 209 ? 8.117 -12.273 -21.203 1 77.75 209 ALA A C 1
ATOM 1494 O O . ALA A 1 209 ? 8.914 -12.906 -20.5 1 77.75 209 ALA A O 1
ATOM 1495 N N . ASP A 1 210 ? 7.711 -11.07 -20.953 1 85.88 210 ASP A N 1
ATOM 1496 C CA . ASP A 1 210 ? 8.352 -10.344 -19.859 1 85.88 210 ASP A CA 1
ATOM 1497 C C . ASP A 1 210 ? 7.961 -10.945 -18.5 1 85.88 210 ASP A C 1
ATOM 1499 O O . ASP A 1 210 ? 8.797 -11.062 -17.609 1 85.88 210 ASP A O 1
ATOM 1503 N N . LEU A 1 211 ? 6.715 -11.352 -18.406 1 90.38 211 LEU A N 1
ATOM 1504 C CA . LEU A 1 211 ? 6.297 -11.977 -17.156 1 90.38 211 LEU A CA 1
ATOM 1505 C C . LEU A 1 211 ? 7.062 -13.266 -16.906 1 90.38 211 LEU A C 1
ATOM 1507 O O . LEU A 1 211 ? 7.445 -13.562 -15.773 1 90.38 211 LEU A O 1
ATOM 1511 N N . GLY A 1 212 ? 7.242 -14 -17.984 1 91 212 GLY A N 1
ATOM 1512 C CA . GLY A 1 212 ? 8.031 -15.211 -17.859 1 91 212 GLY A CA 1
ATOM 1513 C C . GLY A 1 212 ? 9.422 -14.961 -17.297 1 91 212 GLY A C 1
ATOM 1514 O O . GLY A 1 212 ? 9.906 -15.711 -16.453 1 91 212 GLY A O 1
ATOM 1515 N N . LYS A 1 213 ? 10.031 -13.914 -17.719 1 92.12 213 LYS A N 1
ATOM 1516 C CA . LYS A 1 213 ? 11.359 -13.555 -17.25 1 92.12 213 LYS A CA 1
ATOM 1517 C C . LYS A 1 213 ? 11.336 -13.156 -15.773 1 92.12 213 LYS A C 1
ATOM 1519 O O . LYS A 1 213 ? 12.25 -13.492 -15.016 1 92.12 213 LYS A O 1
ATOM 1524 N N . PHE A 1 214 ? 10.328 -12.422 -15.406 1 95 214 PHE A N 1
ATOM 1525 C CA . PHE A 1 214 ? 10.172 -12.062 -14 1 95 214 PHE A CA 1
ATOM 1526 C C . PHE A 1 214 ? 10 -13.312 -13.141 1 95 214 PHE A C 1
ATOM 1528 O O . PHE A 1 214 ? 10.609 -13.422 -12.07 1 95 214 PHE A O 1
ATOM 1535 N N . ILE A 1 215 ? 9.203 -14.195 -13.625 1 95.25 215 ILE A N 1
ATOM 1536 C CA . ILE A 1 215 ? 8.945 -15.43 -12.891 1 95.25 215 ILE A CA 1
ATOM 1537 C C . ILE A 1 215 ? 10.242 -16.219 -12.742 1 95.25 215 ILE A C 1
ATOM 1539 O O . ILE A 1 215 ? 10.562 -16.688 -11.648 1 95.25 215 ILE A O 1
ATOM 1543 N N . GLU A 1 216 ? 10.961 -16.328 -13.797 1 94.88 216 GLU A N 1
ATOM 1544 C CA . GLU A 1 216 ? 12.227 -17.062 -13.758 1 94.88 216 GLU A CA 1
ATOM 1545 C C . GLU A 1 216 ? 13.188 -16.453 -12.742 1 94.88 216 GLU A C 1
ATOM 1547 O O . GLU A 1 216 ? 13.742 -17.172 -11.906 1 94.88 216 GLU A O 1
ATOM 1552 N N . ALA A 1 217 ? 13.344 -15.18 -12.797 1 95.94 217 ALA A N 1
ATOM 1553 C CA . ALA A 1 217 ? 14.242 -14.484 -11.875 1 95.94 217 ALA A CA 1
ATOM 1554 C C . ALA A 1 217 ? 13.773 -14.648 -10.43 1 95.94 217 ALA A C 1
ATOM 1556 O O . ALA A 1 217 ? 14.578 -14.906 -9.531 1 95.94 217 ALA A O 1
ATOM 1557 N N . GLY A 1 218 ? 12.461 -14.43 -10.203 1 96.31 218 GLY A N 1
ATOM 1558 C CA . GLY A 1 218 ? 11.906 -14.547 -8.867 1 96.31 218 GLY A CA 1
ATOM 1559 C C . GLY A 1 218 ? 12.055 -15.938 -8.273 1 96.31 218 GLY A C 1
ATOM 1560 O O . GLY A 1 218 ? 12.406 -16.078 -7.102 1 96.31 218 GLY A O 1
ATOM 1561 N N . VAL A 1 219 ? 11.82 -16.922 -9.094 1 94.81 219 VAL A N 1
ATOM 1562 C CA . VAL A 1 219 ? 11.93 -18.312 -8.641 1 94.81 219 VAL A CA 1
ATOM 1563 C C . VAL A 1 219 ? 13.383 -18.625 -8.289 1 94.81 219 VAL A C 1
ATOM 1565 O O . VAL A 1 219 ? 13.656 -19.281 -7.285 1 94.81 219 VAL A O 1
ATOM 1568 N N . GLN A 1 220 ? 14.266 -18.188 -9.109 1 94.38 220 GLN A N 1
ATOM 1569 C CA . GLN A 1 220 ? 15.68 -18.406 -8.82 1 94.38 220 GLN A CA 1
ATOM 1570 C C . GLN A 1 220 ? 16.078 -17.781 -7.48 1 94.38 220 GLN A C 1
ATOM 1572 O O . GLN A 1 220 ? 16.781 -18.422 -6.688 1 94.38 220 GLN A O 1
ATOM 1577 N N . LYS A 1 221 ? 15.602 -16.641 -7.254 1 94.25 221 LYS A N 1
ATOM 1578 C CA . LYS A 1 221 ? 15.922 -15.984 -5.992 1 94.25 221 LYS A CA 1
ATOM 1579 C C . LYS A 1 221 ? 15.281 -16.703 -4.812 1 94.25 221 LYS A C 1
ATOM 1581 O O . LYS A 1 221 ? 15.906 -16.859 -3.76 1 94.25 221 LYS A O 1
ATOM 1586 N N . LEU A 1 222 ? 14.094 -17.109 -5.004 1 92.38 222 LEU A N 1
ATOM 1587 C CA . LEU A 1 222 ? 13.391 -17.844 -3.969 1 92.38 222 LEU A CA 1
ATOM 1588 C C . LEU A 1 222 ? 14.141 -19.125 -3.598 1 92.38 222 LEU A C 1
ATOM 1590 O O . LEU A 1 222 ? 14.328 -19.406 -2.416 1 92.38 222 LEU A O 1
ATOM 1594 N N . GLN A 1 223 ? 14.602 -19.797 -4.559 1 90.31 223 GLN A N 1
ATOM 1595 C CA . GLN A 1 223 ? 15.273 -21.078 -4.359 1 90.31 223 GLN A CA 1
ATOM 1596 C C . GLN A 1 223 ? 16.656 -20.875 -3.73 1 90.31 223 GLN A C 1
ATOM 1598 O O . GLN A 1 223 ? 17.125 -21.734 -2.988 1 90.31 223 GLN A O 1
ATOM 1603 N N . LYS A 1 224 ? 17.234 -19.75 -4.059 1 89.5 224 LYS A N 1
ATOM 1604 C CA . LYS A 1 224 ? 18.547 -19.453 -3.494 1 89.5 224 LYS A CA 1
ATOM 1605 C C . LYS A 1 224 ? 18.438 -19.047 -2.027 1 89.5 224 LYS A C 1
ATOM 1607 O O . LYS A 1 224 ? 19.359 -19.266 -1.247 1 89.5 224 LYS A O 1
ATOM 1612 N N . THR A 1 225 ? 17.375 -18.484 -1.765 1 88.12 225 THR A N 1
ATOM 1613 C CA . THR A 1 225 ? 17.188 -17.984 -0.408 1 88.12 225 THR A CA 1
ATOM 1614 C C . THR A 1 225 ? 16.766 -19.109 0.532 1 88.12 225 THR A C 1
ATOM 1616 O O . THR A 1 225 ? 17.234 -19.172 1.672 1 88.12 225 THR A O 1
ATOM 1619 N N . TRP A 1 226 ? 15.961 -19.875 0.033 1 84.81 226 TRP A N 1
ATOM 1620 C CA . TRP A 1 226 ? 15.461 -21 0.82 1 84.81 226 TRP A CA 1
ATOM 1621 C C . TRP A 1 226 ? 15.453 -22.281 -0.005 1 84.81 226 TRP A C 1
ATOM 1623 O O . TRP A 1 226 ? 15 -22.281 -1.153 1 84.81 226 TRP A O 1
ATOM 1633 N N . MET B 1 1 ? -21.922 -9.852 39.219 1 22.28 1 MET B N 1
ATOM 1634 C CA . MET B 1 1 ? -20.531 -10.07 38.875 1 22.28 1 MET B CA 1
ATOM 1635 C C . MET B 1 1 ? -20.312 -9.984 37.375 1 22.28 1 MET B C 1
ATOM 1637 O O . MET B 1 1 ? -20.922 -10.742 36.625 1 22.28 1 MET B O 1
ATOM 1641 N N . GLY B 1 2 ? -20.125 -8.719 36.688 1 22.45 2 GLY B N 1
ATOM 1642 C CA . GLY B 1 2 ? -20.609 -7.961 35.531 1 22.45 2 GLY B CA 1
ATOM 1643 C C . GLY B 1 2 ? -19.797 -8.188 34.281 1 22.45 2 GLY B C 1
ATOM 1644 O O . GLY B 1 2 ? -18.656 -7.738 34.188 1 22.45 2 GLY B O 1
ATOM 1645 N N . LYS B 1 3 ? -19.844 -9.391 33.625 1 23.23 3 LYS B N 1
ATOM 1646 C CA . LYS B 1 3 ? -19.047 -10.164 32.688 1 23.23 3 LYS B CA 1
ATOM 1647 C C . LYS B 1 3 ? -18.969 -9.461 31.328 1 23.23 3 LYS B C 1
ATOM 1649 O O . LYS B 1 3 ? -18.109 -9.781 30.5 1 23.23 3 LYS B O 1
ATOM 1654 N N . ILE B 1 4 ? -20 -8.703 30.844 1 24.78 4 ILE B N 1
ATOM 1655 C CA . ILE B 1 4 ? -20.297 -8.875 29.438 1 24.78 4 ILE B CA 1
ATOM 1656 C C . ILE B 1 4 ? -19.281 -8.094 28.594 1 24.78 4 ILE B C 1
ATOM 1658 O O . ILE B 1 4 ? -19.391 -8.039 27.375 1 24.78 4 ILE B O 1
ATOM 1662 N N . THR B 1 5 ? -18.344 -7.18 29.156 1 24.48 5 THR B N 1
ATOM 1663 C CA . THR B 1 5 ? -18.078 -5.926 28.469 1 24.48 5 THR B CA 1
ATOM 1664 C C . THR B 1 5 ? -17.078 -6.133 27.328 1 24.48 5 THR B C 1
ATOM 1666 O O . THR B 1 5 ? -16.484 -5.176 26.828 1 24.48 5 THR B O 1
ATOM 1669 N N . GLY B 1 6 ? -16.656 -7.41 27.031 1 21.62 6 GLY B N 1
ATOM 1670 C CA . GLY B 1 6 ? -15.367 -7.547 26.375 1 21.62 6 GLY B CA 1
ATOM 1671 C C . GLY B 1 6 ? -15.406 -7.195 24.891 1 21.62 6 GLY B C 1
ATOM 1672 O O . GLY B 1 6 ? -14.453 -7.461 24.156 1 21.62 6 GLY B O 1
ATOM 1673 N N . ALA B 1 7 ? -16.578 -6.965 24.234 1 24.94 7 ALA B N 1
ATOM 1674 C CA . ALA B 1 7 ? -16.781 -7.098 22.781 1 24.94 7 ALA B CA 1
ATOM 1675 C C . ALA B 1 7 ? -16.125 -5.949 22.031 1 24.94 7 ALA B C 1
ATOM 1677 O O . ALA B 1 7 ? -16.219 -5.863 20.812 1 24.94 7 ALA B O 1
ATOM 1678 N N . LEU B 1 8 ? -15.695 -4.789 22.641 1 22.83 8 LEU B N 1
ATOM 1679 C CA . LEU B 1 8 ? -15.508 -3.506 21.969 1 22.83 8 LEU B CA 1
ATOM 1680 C C . LEU B 1 8 ? -14.211 -3.494 21.172 1 22.83 8 LEU B C 1
ATOM 1682 O O . LEU B 1 8 ? -13.969 -2.574 20.391 1 22.83 8 LEU B O 1
ATOM 1686 N N . THR B 1 9 ? -13.258 -4.414 21.469 1 24.91 9 THR B N 1
ATOM 1687 C CA . THR B 1 9 ? -11.906 -4.035 21.094 1 24.91 9 THR B CA 1
ATOM 1688 C C . THR B 1 9 ? -11.664 -4.277 19.609 1 24.91 9 THR B C 1
ATOM 1690 O O . THR B 1 9 ? -10.734 -3.723 19.031 1 24.91 9 THR B O 1
ATOM 1693 N N . THR B 1 10 ? -12.391 -5.289 18.984 1 26.62 10 THR B N 1
ATOM 1694 C CA 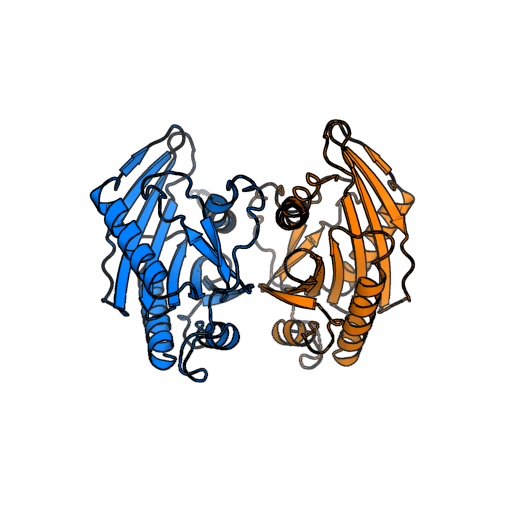. THR B 1 10 ? -11.93 -5.801 17.703 1 26.62 10 THR B CA 1
ATOM 1695 C C . THR B 1 10 ? -12.172 -4.781 16.594 1 26.62 10 THR B C 1
ATOM 1697 O O . THR B 1 10 ? -11.508 -4.809 15.562 1 26.62 10 THR B O 1
ATOM 1700 N N . ARG B 1 11 ? -13.102 -3.844 16.703 1 24.88 11 ARG B N 1
ATOM 1701 C CA . ARG B 1 11 ? -13.602 -2.996 15.633 1 24.88 11 ARG B CA 1
ATOM 1702 C C . ARG B 1 11 ? -12.57 -1.939 15.242 1 24.88 11 ARG B C 1
ATOM 1704 O O . ARG B 1 11 ? -12.727 -1.263 14.219 1 24.88 11 ARG B O 1
ATOM 1711 N N . ALA B 1 12 ? -11.703 -1.534 16.172 1 24.23 12 ALA B N 1
ATOM 1712 C CA . ALA B 1 12 ? -10.93 -0.33 15.867 1 24.23 12 ALA B CA 1
ATOM 1713 C C . ALA B 1 12 ? -9.875 -0.606 14.805 1 24.23 12 ALA B C 1
ATOM 1715 O O . ALA B 1 12 ? -9.461 0.304 14.086 1 24.23 12 ALA B O 1
ATOM 1716 N N . ALA B 1 13 ? -9.344 -1.818 14.773 1 25.02 13 ALA B N 1
ATOM 1717 C CA . ALA B 1 13 ? -8.227 -1.976 13.844 1 25.02 13 ALA B CA 1
ATOM 1718 C C . ALA B 1 13 ? -8.688 -1.784 12.398 1 25.02 13 ALA B C 1
ATOM 1720 O O . ALA B 1 13 ? -7.949 -1.231 11.578 1 25.02 13 ALA B O 1
ATOM 1721 N N . LEU B 1 14 ? -9.867 -2.293 11.914 1 26.33 14 LEU B N 1
ATOM 1722 C CA . LEU B 1 14 ? -10.312 -2.244 10.523 1 26.33 14 LEU B CA 1
ATOM 1723 C C . LEU B 1 14 ? -10.656 -0.815 10.117 1 26.33 14 LEU B C 1
ATOM 1725 O O . LEU B 1 14 ? -10.688 -0.496 8.93 1 26.33 14 LEU B O 1
ATOM 1729 N N . ARG B 1 15 ? -10.945 0.078 11.062 1 27.62 15 ARG B N 1
ATOM 1730 C CA . ARG B 1 15 ? -11.336 1.439 10.711 1 27.62 15 ARG B CA 1
ATOM 1731 C C . ARG B 1 15 ? -10.125 2.268 10.297 1 27.62 15 ARG B C 1
ATOM 1733 O O . ARG B 1 15 ? -10.273 3.338 9.703 1 27.62 15 ARG B O 1
ATOM 1740 N N . GLY B 1 16 ? -8.953 2.014 10.875 1 26.59 16 GLY B N 1
ATOM 1741 C CA . GLY B 1 16 ? -7.832 2.844 10.453 1 26.59 16 GLY B CA 1
ATOM 1742 C C . GLY B 1 16 ? -7.508 2.711 8.977 1 26.59 16 GLY B C 1
ATOM 1743 O O . GLY B 1 16 ? -6.836 3.568 8.406 1 26.59 16 GLY B O 1
ATOM 1744 N N . ALA B 1 17 ? -7.75 1.54 8.375 1 26.08 17 ALA B N 1
ATOM 1745 C CA . ALA B 1 17 ? -7.582 1.435 6.93 1 26.08 17 ALA B CA 1
ATOM 1746 C C . ALA B 1 17 ? -8.594 2.311 6.195 1 26.08 17 ALA B C 1
ATOM 1748 O O . ALA B 1 17 ? -8.461 2.537 4.988 1 26.08 17 ALA B O 1
ATOM 1749 N N . ALA B 1 18 ? -9.633 2.76 6.809 1 27.02 18 ALA B N 1
ATOM 1750 C CA . ALA B 1 18 ? -10.609 3.65 6.195 1 27.02 18 ALA B CA 1
ATOM 1751 C C . ALA B 1 18 ? -10.031 5.047 5.984 1 27.02 18 ALA B C 1
ATOM 1753 O O . ALA B 1 18 ? -10.461 5.777 5.094 1 27.02 18 ALA B O 1
ATOM 1754 N N . ALA B 1 19 ? -9.281 5.52 7.023 1 27.39 19 ALA B N 1
ATOM 1755 C CA . ALA B 1 19 ? -8.773 6.863 6.758 1 27.39 19 ALA B CA 1
ATOM 1756 C C . ALA B 1 19 ? -7.879 6.879 5.523 1 27.39 19 ALA B C 1
ATOM 1758 O O . ALA B 1 19 ? -7.672 7.926 4.91 1 27.39 19 ALA B O 1
ATOM 1759 N N . LEU B 1 20 ? -7.203 5.746 5.211 1 28.36 20 LEU B N 1
ATOM 1760 C CA . LEU B 1 20 ? -6.562 5.766 3.9 1 28.36 20 LEU B CA 1
ATOM 1761 C C . LEU B 1 20 ? -7.605 5.691 2.789 1 28.36 20 LEU B C 1
ATOM 1763 O O . LEU B 1 20 ? -7.258 5.707 1.605 1 28.36 20 LEU B O 1
ATOM 1767 N N . SER B 1 21 ? -8.875 5.496 3.164 1 27.06 21 SER B N 1
ATOM 1768 C CA . SER B 1 21 ? -9.992 5.488 2.229 1 27.06 21 SER B CA 1
ATOM 1769 C C . SER B 1 21 ? -10.289 6.891 1.708 1 27.06 21 SER B C 1
ATOM 1771 O O . SER B 1 21 ? -11.148 7.07 0.841 1 27.06 21 SER B O 1
ATOM 1773 N N . ILE B 1 22 ? -10.008 7.914 2.574 1 27.34 22 ILE B N 1
ATOM 1774 C CA . ILE B 1 22 ? -10.406 9.195 2.016 1 27.34 22 ILE B CA 1
ATOM 1775 C C . ILE B 1 22 ? -9.812 9.367 0.622 1 27.34 22 ILE B C 1
ATOM 1777 O O . ILE B 1 22 ? -10.406 10.016 -0.244 1 27.34 22 ILE B O 1
ATOM 1781 N N . ALA B 1 23 ? -8.586 8.93 0.5 1 26.14 23 ALA B N 1
ATOM 1782 C CA . ALA B 1 23 ? -8 9.148 -0.822 1 26.14 23 ALA B CA 1
ATOM 1783 C C . ALA B 1 23 ? -8.586 8.18 -1.846 1 26.14 23 ALA B C 1
ATOM 1785 O O . ALA B 1 23 ? -8.211 8.203 -3.02 1 26.14 23 ALA B O 1
ATOM 1786 N N . ALA B 1 24 ? -9.398 7.293 -1.312 1 27.33 24 ALA B N 1
ATOM 1787 C CA . ALA B 1 24 ? -9.781 6.258 -2.27 1 27.33 24 ALA B CA 1
ATOM 1788 C C . ALA B 1 24 ? -10.836 6.773 -3.242 1 27.33 24 ALA B C 1
ATOM 1790 O O . ALA B 1 24 ? -11.234 6.062 -4.172 1 27.33 24 ALA B O 1
ATOM 1791 N N . THR B 1 25 ? -11.578 7.73 -2.789 1 27.42 25 THR B N 1
ATOM 1792 C CA . THR B 1 25 ? -12.641 8.031 -3.746 1 27.42 25 THR B CA 1
ATOM 1793 C C . THR B 1 25 ? -12.109 8.891 -4.887 1 27.42 25 THR B C 1
ATOM 1795 O O . THR B 1 25 ? -12.766 9.844 -5.305 1 27.42 25 THR B O 1
ATOM 1798 N N . MET B 1 26 ? -10.852 9.094 -5.02 1 24.92 26 MET B N 1
ATOM 1799 C CA . MET B 1 26 ? -10.578 10.008 -6.125 1 24.92 26 MET B CA 1
ATOM 1800 C C . MET B 1 26 ? -11.055 9.43 -7.449 1 24.92 26 MET B C 1
ATOM 1802 O O . MET B 1 26 ? -10.906 8.227 -7.691 1 24.92 26 MET B O 1
ATOM 1806 N N . PRO B 1 27 ? -12.039 10.062 -8.023 1 25.27 27 PRO B N 1
ATOM 1807 C CA . PRO B 1 27 ? -12.398 9.625 -9.375 1 25.27 27 PRO B CA 1
ATOM 1808 C C . PRO B 1 27 ? -11.172 9.328 -10.242 1 25.27 27 PRO B C 1
ATOM 1810 O O . PRO B 1 27 ? -10.094 9.875 -10 1 25.27 27 PRO B O 1
ATOM 1813 N N . VAL B 1 28 ? -11.195 8.203 -10.781 1 25.52 28 VAL B N 1
ATOM 1814 C CA . VAL B 1 28 ? -10.234 7.812 -11.805 1 25.52 28 VAL B CA 1
ATOM 1815 C C . VAL B 1 28 ? -9.992 8.977 -12.766 1 25.52 28 VAL B C 1
ATOM 1817 O O . VAL B 1 28 ? -10.891 9.383 -13.5 1 25.52 28 VAL B O 1
ATOM 1820 N N . VAL B 1 29 ? -9.266 10.039 -12.281 1 24.64 29 VAL B N 1
ATOM 1821 C CA . VAL B 1 29 ? -8.828 11.109 -13.172 1 24.64 29 VAL B CA 1
ATOM 1822 C C . VAL B 1 29 ? -8.227 10.508 -14.438 1 24.64 29 VAL B C 1
ATOM 1824 O O . VAL B 1 29 ? -7.484 9.523 -14.375 1 24.64 29 VAL B O 1
ATOM 1827 N N . THR B 1 30 ? -8.844 10.82 -15.5 1 25.89 30 THR B N 1
ATOM 1828 C CA . THR B 1 30 ? -8.422 10.594 -16.875 1 25.89 30 THR B CA 1
ATOM 1829 C C . THR B 1 30 ? -6.953 10.961 -17.062 1 25.89 30 THR B C 1
ATOM 1831 O O . THR B 1 30 ? -6.473 11.93 -16.469 1 25.89 30 THR B O 1
ATOM 1834 N N . ALA B 1 31 ? -6.223 10.008 -17.562 1 26.25 31 ALA B N 1
ATOM 1835 C CA . ALA B 1 31 ? -4.809 10.07 -17.906 1 26.25 31 ALA B CA 1
ATOM 1836 C C . ALA B 1 31 ? -4.477 11.367 -18.641 1 26.25 31 ALA B C 1
ATOM 1838 O O . ALA B 1 31 ? -4.898 11.57 -19.781 1 26.25 31 ALA B O 1
ATOM 1839 N N . ILE B 1 32 ? -4.469 12.578 -17.891 1 24.81 32 ILE B N 1
ATOM 1840 C CA . ILE B 1 32 ? -3.875 13.695 -18.625 1 24.81 32 ILE B CA 1
ATOM 1841 C C . ILE B 1 32 ? -2.465 13.328 -19.078 1 24.81 32 ILE B C 1
ATOM 1843 O O . ILE B 1 32 ? -1.719 12.68 -18.344 1 24.81 32 ILE B O 1
ATOM 1847 N N . ALA B 1 33 ? -2.113 13.508 -20.375 1 28.36 33 ALA B N 1
ATOM 1848 C CA . ALA B 1 33 ? -0.853 13.414 -21.109 1 28.36 33 ALA B CA 1
ATOM 1849 C C . ALA B 1 33 ? 0.298 14.008 -20.297 1 28.36 33 ALA B C 1
ATOM 1851 O O . ALA B 1 33 ? 0.157 15.078 -19.703 1 28.36 33 ALA B O 1
ATOM 1852 N N . ALA B 1 34 ? 1.307 13.172 -19.969 1 29.77 34 ALA B N 1
ATOM 1853 C CA . ALA B 1 34 ? 2.48 13.516 -19.156 1 29.77 34 ALA B CA 1
ATOM 1854 C C . ALA B 1 34 ? 3.154 14.781 -19.688 1 29.77 34 ALA B C 1
ATOM 1856 O O . ALA B 1 34 ? 3.48 14.867 -20.875 1 29.77 34 ALA B O 1
ATOM 1857 N N . PRO B 1 35 ? 2.961 15.953 -19.156 1 27.7 35 PRO B N 1
ATOM 1858 C CA . PRO B 1 35 ? 3.785 17.062 -19.641 1 27.7 35 PRO B CA 1
ATOM 1859 C C . PRO B 1 35 ? 5.277 16.719 -19.641 1 27.7 35 PRO B C 1
ATOM 1861 O O . PRO B 1 35 ? 5.715 15.828 -18.906 1 27.7 35 PRO B O 1
ATOM 1864 N N . ALA B 1 36 ? 6.125 17.438 -20.547 1 30.33 36 ALA B N 1
ATOM 1865 C CA . ALA B 1 36 ? 7.555 17.438 -20.859 1 30.33 36 ALA B CA 1
ATOM 1866 C C . ALA B 1 36 ? 8.383 17.516 -19.578 1 30.33 36 ALA B C 1
ATOM 1868 O O . ALA B 1 36 ? 8.031 18.25 -18.641 1 30.33 36 ALA B O 1
ATOM 1869 N N . ALA B 1 37 ? 9.281 16.469 -19.359 1 31.59 37 ALA B N 1
ATOM 1870 C CA . ALA B 1 37 ? 10.25 16.375 -18.281 1 31.59 37 ALA B CA 1
ATOM 1871 C C . ALA B 1 37 ? 11 17.703 -18.094 1 31.59 37 ALA B C 1
ATOM 1873 O O . ALA B 1 37 ? 11.633 18.188 -19.031 1 31.59 37 ALA B O 1
ATOM 1874 N N . ALA B 1 38 ? 10.562 18.594 -17.25 1 32.38 38 ALA B N 1
ATOM 1875 C CA . ALA B 1 38 ? 11.352 19.797 -16.969 1 32.38 38 ALA B CA 1
ATOM 1876 C C . ALA B 1 38 ? 12.789 19.422 -16.594 1 32.38 38 ALA B C 1
ATOM 1878 O O . ALA B 1 38 ? 13.047 18.312 -16.125 1 32.38 38 ALA B O 1
ATOM 1879 N N . ALA B 1 39 ? 13.891 20.297 -16.922 1 32.5 39 ALA B N 1
ATOM 1880 C CA . ALA B 1 39 ? 15.352 20.281 -16.906 1 32.5 39 ALA B CA 1
ATOM 1881 C C . ALA B 1 39 ? 15.875 19.969 -15.508 1 32.5 39 ALA B C 1
ATOM 1883 O O . ALA B 1 39 ? 15.297 20.406 -14.508 1 32.5 39 ALA B O 1
ATOM 1884 N N .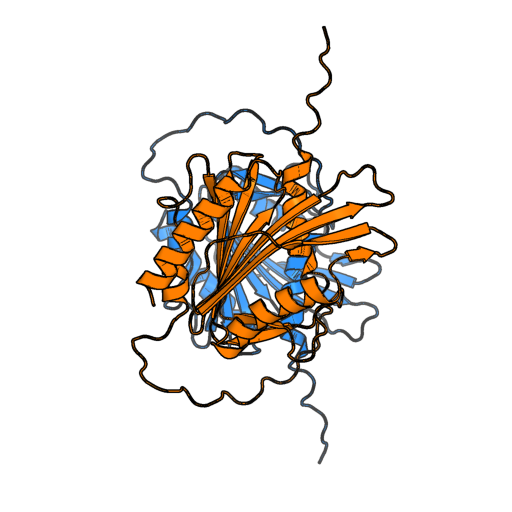 PRO B 1 40 ? 16.766 18.828 -15.312 1 36.84 40 PRO B N 1
ATOM 1885 C CA . PRO B 1 40 ? 17.406 18.422 -14.062 1 36.84 40 PRO B CA 1
ATOM 1886 C C . PRO B 1 40 ? 18.109 19.562 -13.352 1 36.84 40 PRO B C 1
ATOM 1888 O O . PRO B 1 40 ? 19 20.203 -13.938 1 36.84 40 PRO B O 1
ATOM 1891 N N . PRO B 1 41 ? 17.438 20.25 -12.523 1 33.12 41 PRO B N 1
ATOM 1892 C CA . PRO B 1 41 ? 18.219 21.359 -11.977 1 33.12 41 PRO B CA 1
ATOM 1893 C C . PRO B 1 41 ? 19.594 20.922 -11.484 1 33.12 41 PRO B C 1
ATOM 1895 O O . PRO B 1 41 ? 19.875 19.719 -11.391 1 33.12 41 PRO B O 1
ATOM 1898 N N . SER B 1 42 ? 20.219 21.719 -10.5 1 33.78 42 SER B N 1
ATOM 1899 C CA . SER B 1 42 ? 21.562 22.062 -10.023 1 33.78 42 SER B CA 1
ATOM 1900 C C . SER B 1 42 ? 22.234 20.859 -9.375 1 33.78 42 SER B C 1
ATOM 1902 O O . SER B 1 42 ? 21.594 19.828 -9.141 1 33.78 42 SER B O 1
ATOM 1904 N N . SER B 1 43 ? 23.156 20.844 -8.242 1 36.56 43 SER B N 1
ATOM 1905 C CA . SER B 1 43 ? 24.266 20.016 -7.762 1 36.56 43 SER B CA 1
ATOM 1906 C C . SER B 1 43 ? 23.766 18.672 -7.219 1 36.56 43 SER B C 1
ATOM 1908 O O . SER B 1 43 ? 22.859 18.641 -6.379 1 36.56 43 SER B O 1
ATOM 1910 N N . VAL B 1 44 ? 23.812 17.5 -7.762 1 43.22 44 VAL B N 1
ATOM 1911 C CA . VAL B 1 44 ? 23.328 16.141 -7.91 1 43.22 44 VAL B CA 1
ATOM 1912 C C . VAL B 1 44 ? 23.359 15.43 -6.559 1 43.22 44 VAL B C 1
ATOM 1914 O O . VAL B 1 44 ? 22.484 14.602 -6.266 1 43.22 44 VAL B O 1
ATOM 1917 N N . ALA B 1 45 ? 24.516 15.57 -5.816 1 46.72 45 ALA B N 1
ATOM 1918 C CA . ALA B 1 45 ? 24.891 14.734 -4.676 1 46.72 45 ALA B CA 1
ATOM 1919 C C . ALA B 1 45 ? 23.922 14.93 -3.514 1 46.72 45 ALA B C 1
ATOM 1921 O O . ALA B 1 45 ? 23.656 13.992 -2.754 1 46.72 45 ALA B O 1
ATOM 1922 N N . ASP B 1 46 ? 23.344 16.188 -3.109 1 57 46 ASP B N 1
ATOM 1923 C CA . ASP B 1 46 ? 22.656 16.531 -1.862 1 57 46 ASP B CA 1
ATOM 1924 C C . ASP B 1 46 ? 21.141 16.453 -2.018 1 57 46 ASP B C 1
ATOM 1926 O O . ASP B 1 46 ? 20.406 16.719 -1.071 1 57 46 ASP B O 1
ATOM 1930 N N . ARG B 1 47 ? 20.781 15.891 -3.205 1 65.75 47 ARG B N 1
ATOM 1931 C CA . ARG B 1 47 ? 19.344 16 -3.414 1 65.75 47 ARG B CA 1
ATOM 1932 C C . ARG B 1 47 ? 18.625 14.727 -2.996 1 65.75 47 ARG B C 1
ATOM 1934 O O . ARG B 1 47 ? 19.109 13.625 -3.252 1 65.75 47 ARG B O 1
ATOM 1941 N N . PRO B 1 48 ? 17.578 14.875 -2.266 1 80 48 PRO B N 1
ATOM 1942 C CA . PRO B 1 48 ? 16.797 13.695 -1.856 1 80 48 PRO B CA 1
ATOM 1943 C C . PRO B 1 48 ? 16.484 12.766 -3.025 1 80 48 PRO B C 1
ATOM 1945 O O . PRO B 1 48 ? 16.266 13.234 -4.148 1 80 48 PRO B O 1
ATOM 1948 N N . SER B 1 49 ? 16.812 11.555 -2.836 1 87.62 49 SER B N 1
ATOM 1949 C CA . SER B 1 49 ? 16.406 10.469 -3.729 1 87.62 49 SER B CA 1
ATOM 1950 C C . SER B 1 49 ? 15.445 9.508 -3.031 1 87.62 49 SER B C 1
ATOM 1952 O O . SER B 1 49 ? 15.25 9.594 -1.817 1 87.62 49 SER B O 1
ATOM 1954 N N . LEU B 1 50 ? 14.844 8.664 -3.791 1 90.31 50 LEU B N 1
ATOM 1955 C CA . LEU B 1 50 ? 13.93 7.688 -3.207 1 90.31 50 LEU B CA 1
ATOM 1956 C C . LEU B 1 50 ? 14.641 6.828 -2.168 1 90.31 50 LEU B C 1
ATOM 1958 O O . LEU B 1 50 ? 14.078 6.527 -1.113 1 90.31 50 LEU B O 1
ATOM 1962 N N . GLU B 1 51 ? 15.82 6.492 -2.494 1 88.19 51 GLU B N 1
ATOM 1963 C CA . GLU B 1 51 ? 16.609 5.691 -1.564 1 88.19 51 GLU B CA 1
ATOM 1964 C C . GLU B 1 51 ? 16.875 6.445 -0.265 1 88.19 51 GLU B C 1
ATOM 1966 O O . GLU B 1 51 ? 16.75 5.879 0.824 1 88.19 51 GLU B O 1
ATOM 1971 N N . THR B 1 52 ? 17.156 7.715 -0.39 1 93.06 52 THR B N 1
ATOM 1972 C CA . THR B 1 52 ? 17.453 8.5 0.805 1 93.06 52 THR B CA 1
ATOM 1973 C C . THR B 1 52 ? 16.172 8.766 1.604 1 93.06 52 THR B C 1
ATOM 1975 O O . THR B 1 52 ? 16.219 8.844 2.834 1 93.06 52 THR B O 1
ATOM 1978 N N . LEU B 1 53 ? 15.047 8.859 0.91 1 95.31 53 LEU B N 1
ATOM 1979 C CA . LEU B 1 53 ? 13.773 8.984 1.621 1 95.31 53 LEU B CA 1
ATOM 1980 C C . LEU B 1 53 ? 13.523 7.77 2.502 1 95.31 53 LEU B C 1
ATOM 1982 O O . LEU B 1 53 ? 13.141 7.906 3.668 1 95.31 53 LEU B O 1
ATOM 1986 N N . GLU B 1 54 ? 13.727 6.652 1.907 1 93.31 54 GLU B N 1
ATOM 1987 C CA . GLU B 1 54 ? 13.508 5.41 2.645 1 93.31 54 GLU B CA 1
ATOM 1988 C C . GLU B 1 54 ? 14.414 5.324 3.869 1 93.31 54 GLU B C 1
ATOM 1990 O O . GLU B 1 54 ? 13.969 4.918 4.945 1 93.31 54 GLU B O 1
ATOM 1995 N N . GLN B 1 55 ? 15.609 5.777 3.732 1 92.25 55 GLN B N 1
ATOM 1996 C CA . GLN B 1 55 ? 16.578 5.715 4.82 1 92.25 55 GLN B CA 1
ATOM 1997 C C . GLN B 1 55 ? 16.234 6.715 5.918 1 92.25 55 GLN B C 1
ATOM 1999 O O . GLN B 1 55 ? 16.656 6.547 7.066 1 92.25 55 GLN B O 1
ATOM 2004 N N . ALA B 1 56 ? 15.508 7.711 5.516 1 95.69 56 ALA B N 1
ATOM 2005 C CA . ALA B 1 56 ? 15.195 8.781 6.457 1 95.69 56 ALA B CA 1
ATOM 2006 C C . ALA B 1 56 ? 13.961 8.445 7.285 1 95.69 56 ALA B C 1
ATOM 2008 O O . ALA B 1 56 ? 13.625 9.164 8.234 1 95.69 56 ALA B O 1
ATOM 2009 N N . LEU B 1 57 ? 13.273 7.332 6.93 1 97.5 57 LEU B N 1
ATOM 2010 C CA . LEU B 1 57 ? 12.109 6.93 7.711 1 97.5 57 LEU B CA 1
ATOM 2011 C C . LEU B 1 57 ? 12.516 6.5 9.117 1 97.5 57 LEU B C 1
ATOM 2013 O O . LEU B 1 57 ? 13.609 5.965 9.312 1 97.5 57 LEU B O 1
ATOM 2017 N N . ILE B 1 58 ? 11.594 6.707 9.992 1 97.12 58 ILE B N 1
ATOM 2018 C CA . ILE B 1 58 ? 11.773 6.211 11.359 1 97.12 58 ILE B CA 1
ATOM 2019 C C . ILE B 1 58 ? 11.883 4.688 11.344 1 97.12 58 ILE B C 1
ATOM 2021 O O . ILE B 1 58 ? 11.156 4.012 10.617 1 97.12 58 ILE B O 1
ATOM 2025 N N . THR B 1 59 ? 12.82 4.195 12.141 1 95.19 59 THR B N 1
ATOM 2026 C CA . THR B 1 59 ? 12.992 2.756 12.305 1 95.19 59 THR B CA 1
ATOM 2027 C C . THR B 1 59 ? 12.477 2.297 13.664 1 95.19 59 THR B C 1
ATOM 2029 O O . THR B 1 59 ? 12.078 3.119 14.492 1 95.19 59 THR B O 1
ATOM 2032 N N . GLU B 1 60 ? 12.523 1.019 13.875 1 93.25 60 GLU B N 1
ATOM 2033 C CA . GLU B 1 60 ? 12.062 0.44 15.133 1 93.25 60 GLU B CA 1
ATOM 2034 C C . GLU B 1 60 ? 12.883 0.958 16.312 1 93.25 60 GLU B C 1
ATOM 2036 O O . GLU B 1 60 ? 12.383 1.054 17.438 1 93.25 60 GLU B O 1
ATOM 2041 N N . LYS B 1 61 ? 14.062 1.333 15.992 1 92.88 61 LYS B N 1
ATOM 2042 C CA . LYS B 1 61 ? 14.953 1.819 17.047 1 92.88 61 LYS B CA 1
ATOM 2043 C C . LYS B 1 61 ? 14.461 3.15 17.609 1 92.88 61 LYS B C 1
ATOM 2045 O O . LYS B 1 61 ? 14.656 3.441 18.797 1 92.88 61 LYS B O 1
ATOM 2050 N N . GLU B 1 62 ? 13.836 3.961 16.797 1 94.94 62 GLU B N 1
ATOM 2051 C CA . GLU B 1 62 ? 13.398 5.289 17.203 1 94.94 62 GLU B CA 1
ATOM 2052 C C . GLU B 1 62 ? 11.938 5.273 17.656 1 94.94 62 GLU B C 1
ATOM 2054 O O . GLU B 1 62 ? 11.461 6.227 18.281 1 94.94 62 GLU B O 1
ATOM 2059 N N . ALA B 1 63 ? 11.266 4.172 17.297 1 94.38 63 ALA B N 1
ATOM 2060 C CA . ALA B 1 63 ? 9.852 4.105 17.672 1 94.38 63 ALA B CA 1
ATOM 2061 C C . ALA B 1 63 ? 9.695 3.949 19.188 1 94.38 63 ALA B C 1
ATOM 2063 O O . ALA B 1 63 ? 10.461 3.227 19.828 1 94.38 63 ALA B O 1
ATOM 2064 N N . PRO B 1 64 ? 8.711 4.645 19.781 1 91.75 64 PRO B N 1
ATOM 2065 C CA . PRO B 1 64 ? 8.461 4.465 21.219 1 91.75 64 PRO B CA 1
ATOM 2066 C C . PRO B 1 64 ? 8.219 3.004 21.594 1 91.75 64 PRO B C 1
ATOM 2068 O O . PRO B 1 64 ? 7.832 2.199 20.734 1 91.75 64 PRO B O 1
ATOM 2071 N N . GLU B 1 65 ? 8.43 2.717 22.844 1 91.56 65 GLU B N 1
ATOM 2072 C CA . GLU B 1 65 ? 8.234 1.36 23.344 1 91.56 65 GLU B CA 1
ATOM 2073 C C . GLU B 1 65 ? 6.805 0.884 23.109 1 91.56 65 GLU B C 1
ATOM 2075 O O . GLU B 1 65 ? 5.852 1.646 23.281 1 91.56 65 GLU B O 1
ATOM 2080 N N . GLY B 1 66 ? 6.684 -0.344 22.734 1 92.06 66 GLY B N 1
ATOM 2081 C CA . GLY B 1 66 ? 5.379 -0.952 22.547 1 92.06 66 GLY B CA 1
ATOM 2082 C C . GLY B 1 66 ? 4.895 -0.899 21.109 1 92.06 66 GLY B C 1
ATOM 2083 O O . GLY B 1 66 ? 3.906 -1.546 20.766 1 92.06 66 GLY B O 1
ATOM 2084 N N . TYR B 1 67 ? 5.59 -0.086 20.344 1 93.25 67 TYR B N 1
ATOM 2085 C CA . TYR B 1 67 ? 5.234 -0.007 18.922 1 93.25 67 TYR B CA 1
ATOM 2086 C C . TYR B 1 67 ? 6.059 -0.986 18.109 1 93.25 67 TYR B C 1
ATOM 2088 O O . TYR B 1 67 ? 7.25 -1.175 18.359 1 93.25 67 TYR B O 1
ATOM 2096 N N . SER B 1 68 ? 5.383 -1.6 17.156 1 93.38 68 SER B N 1
ATOM 2097 C CA . SER B 1 68 ? 6.055 -2.482 16.203 1 93.38 68 SER B CA 1
ATOM 2098 C C . SER B 1 68 ? 5.672 -2.139 14.773 1 93.38 68 SER B C 1
ATOM 2100 O O . SER B 1 68 ? 4.621 -1.546 14.531 1 93.38 68 SER B O 1
ATOM 2102 N N . LEU B 1 69 ? 6.531 -2.547 13.914 1 94.5 69 LEU B N 1
ATOM 2103 C CA . LEU B 1 69 ? 6.312 -2.268 12.492 1 94.5 69 LEU B CA 1
ATOM 2104 C C . LEU B 1 69 ? 5.004 -2.887 12.016 1 94.5 69 LEU B C 1
ATOM 2106 O O . LEU B 1 69 ? 4.707 -4.039 12.328 1 94.5 69 LEU B O 1
ATOM 2110 N N . SER B 1 70 ? 4.297 -2.059 11.336 1 93.06 70 SER B N 1
ATOM 2111 C CA . SER B 1 70 ? 3.082 -2.547 10.695 1 93.06 70 SER B CA 1
ATOM 2112 C C . SER B 1 70 ? 3.27 -2.682 9.188 1 93.06 70 SER B C 1
ATOM 2114 O O . SER B 1 70 ? 3.07 -3.762 8.625 1 93.06 70 SER B O 1
ATOM 2116 N N . PHE B 1 71 ? 3.727 -1.603 8.555 1 93.62 71 PHE B N 1
ATOM 2117 C CA . PHE B 1 71 ? 4 -1.688 7.125 1 93.62 71 PHE B CA 1
ATOM 2118 C C . PHE B 1 71 ? 5.012 -0.632 6.703 1 93.62 71 PHE B C 1
ATOM 2120 O O . PHE B 1 71 ? 5.273 0.316 7.445 1 93.62 71 PHE B O 1
ATOM 2127 N N . ARG B 1 72 ? 5.57 -0.82 5.535 1 95.75 72 ARG B N 1
ATOM 2128 C CA . ARG B 1 72 ? 6.406 0.129 4.805 1 95.75 72 ARG B CA 1
ATOM 2129 C C . ARG B 1 72 ? 6.035 0.162 3.328 1 95.75 72 ARG B C 1
ATOM 2131 O O . ARG B 1 72 ? 5.758 -0.879 2.729 1 95.75 72 ARG B O 1
ATOM 2138 N N . PHE B 1 73 ? 6.078 1.348 2.887 1 94.62 73 PHE B N 1
ATOM 2139 C CA . PHE B 1 73 ? 5.664 1.54 1.502 1 94.62 73 PHE B CA 1
ATOM 2140 C C . PHE B 1 73 ? 6.551 2.564 0.807 1 94.62 73 PHE B C 1
ATOM 2142 O O . PHE B 1 73 ? 6.848 3.621 1.37 1 94.62 73 PHE B O 1
ATOM 2149 N N . VAL B 1 74 ? 6.977 2.234 -0.41 1 94.62 74 VAL B N 1
ATOM 2150 C CA . VAL B 1 74 ? 7.781 3.133 -1.229 1 94.62 74 VAL B CA 1
ATOM 2151 C C . VAL B 1 74 ? 7.211 3.201 -2.643 1 94.62 74 VAL B C 1
ATOM 2153 O O . VAL B 1 74 ? 6.859 2.172 -3.227 1 94.62 74 VAL B O 1
ATOM 2156 N N . THR B 1 75 ? 7.07 4.387 -3.129 1 94.31 75 THR B N 1
ATOM 2157 C CA . THR B 1 75 ? 6.625 4.582 -4.504 1 94.31 75 THR B CA 1
ATOM 2158 C C . THR B 1 75 ? 7.477 5.641 -5.203 1 94.31 75 THR B C 1
ATOM 2160 O O . THR B 1 75 ? 8.078 6.492 -4.547 1 94.31 75 THR B O 1
ATOM 2163 N N . THR B 1 76 ? 7.484 5.574 -6.531 1 92.25 76 THR B N 1
ATOM 2164 C CA . THR B 1 76 ? 8.367 6.465 -7.281 1 92.25 76 THR B CA 1
ATOM 2165 C C . THR B 1 76 ? 7.664 7.785 -7.586 1 92.25 76 THR B C 1
ATOM 2167 O O . THR B 1 76 ? 8.242 8.664 -8.234 1 92.25 76 THR B O 1
ATOM 2170 N N . SER B 1 77 ? 6.543 7.879 -7.164 1 89.75 77 SER B N 1
ATOM 2171 C CA . SER B 1 77 ? 5.82 9.133 -7.324 1 89.75 77 SER B CA 1
ATOM 2172 C C . SER B 1 77 ? 5.156 9.562 -6.02 1 89.75 77 SER B C 1
ATOM 2174 O O . SER B 1 77 ? 5.027 8.758 -5.09 1 89.75 77 SER B O 1
ATOM 2176 N N . ALA B 1 78 ? 4.93 10.836 -6.023 1 90.88 78 ALA B N 1
ATOM 2177 C CA . ALA B 1 78 ? 4.176 11.406 -4.91 1 90.88 78 ALA B CA 1
ATOM 2178 C C . ALA B 1 78 ? 2.938 12.148 -5.406 1 90.88 78 ALA B C 1
ATOM 2180 O O . ALA B 1 78 ? 2.891 12.594 -6.555 1 90.88 78 ALA B O 1
ATOM 2181 N N . LEU B 1 79 ? 1.995 12.211 -4.473 1 87.69 79 LEU B N 1
ATOM 2182 C CA . LEU B 1 79 ? 0.755 12.891 -4.82 1 87.69 79 LEU B CA 1
ATOM 2183 C C . LEU B 1 79 ? 0.746 14.312 -4.273 1 87.69 79 LEU B C 1
ATOM 2185 O O . LEU B 1 79 ? 1.057 14.531 -3.1 1 87.69 79 LEU B O 1
ATOM 2189 N N . VAL B 1 80 ? 0.404 15.211 -5.152 1 88.5 80 VAL B N 1
ATOM 2190 C CA . VAL B 1 80 ? 0.296 16.609 -4.758 1 88.5 80 VAL B CA 1
ATOM 2191 C C . VAL B 1 80 ? -1.084 17.141 -5.129 1 88.5 80 VAL B C 1
ATOM 2193 O O . VAL B 1 80 ? -1.596 16.859 -6.215 1 88.5 80 VAL B O 1
ATOM 2196 N N . PRO B 1 81 ? -1.677 17.875 -4.188 1 86.12 81 PRO B N 1
ATOM 2197 C CA . PRO B 1 81 ? -2.93 18.531 -4.566 1 86.12 81 PRO B CA 1
ATOM 2198 C C . PRO B 1 81 ? -2.754 19.516 -5.711 1 86.12 81 PRO B C 1
ATOM 2200 O O . PRO B 1 81 ? -1.726 20.188 -5.797 1 86.12 81 PRO B O 1
ATOM 2203 N N . ALA B 1 82 ? -3.852 19.547 -6.414 1 84.38 82 ALA B N 1
ATOM 2204 C CA . ALA B 1 82 ? -3.85 20.562 -7.477 1 84.38 82 ALA B CA 1
ATOM 2205 C C . ALA B 1 82 ? -3.738 21.969 -6.902 1 84.38 82 ALA B C 1
ATOM 2207 O O . ALA B 1 82 ? -4.27 22.25 -5.824 1 84.38 82 ALA B O 1
ATOM 2208 N N . GLU B 1 83 ? -3.072 22.797 -7.637 1 78.69 83 GLU B N 1
ATOM 2209 C CA . GLU B 1 83 ? -2.836 24.156 -7.168 1 78.69 83 GLU B CA 1
ATOM 2210 C C . GLU B 1 83 ? -4.148 24.875 -6.887 1 78.69 83 GLU B C 1
ATOM 2212 O O . GLU B 1 83 ? -4.246 25.656 -5.938 1 78.69 83 GLU B O 1
ATOM 2217 N N . SER B 1 84 ? -5.055 24.609 -7.688 1 76.94 84 SER B N 1
ATOM 2218 C CA . SER B 1 84 ? -6.316 25.328 -7.582 1 76.94 84 SER B CA 1
ATOM 2219 C C . SER B 1 84 ? -7.277 24.625 -6.629 1 76.94 84 SER B C 1
ATOM 2221 O O . SER B 1 84 ? -8.414 25.078 -6.445 1 76.94 84 SER B O 1
ATOM 2223 N N . ALA B 1 85 ? -6.781 23.734 -6.07 1 83.25 85 ALA B N 1
ATOM 2224 C CA . ALA B 1 85 ? -7.695 22.969 -5.23 1 83.25 85 ALA B CA 1
ATOM 2225 C C . ALA B 1 85 ? -8.133 23.766 -4.012 1 83.25 85 ALA B C 1
ATOM 2227 O O . ALA B 1 85 ? -7.305 24.375 -3.332 1 83.25 85 ALA B O 1
ATOM 2228 N N . ASP B 1 86 ? -9.414 23.859 -3.781 1 88.94 86 ASP B N 1
ATOM 2229 C CA . ASP B 1 86 ? -9.977 24.484 -2.588 1 88.94 86 ASP B CA 1
ATOM 2230 C C . ASP B 1 86 ? -9.633 23.688 -1.334 1 88.94 86 ASP B C 1
ATOM 2232 O O . ASP B 1 86 ? -9.992 22.516 -1.22 1 88.94 86 ASP B O 1
ATOM 2236 N N . PRO B 1 87 ? -9.008 24.328 -0.409 1 89.12 87 PRO B N 1
ATOM 2237 C CA . PRO B 1 87 ? -8.641 23.594 0.804 1 89.12 87 PRO B CA 1
ATOM 2238 C C . PRO B 1 87 ? -9.852 23.109 1.595 1 89.12 87 PRO B C 1
ATOM 2240 O O . PRO B 1 87 ? -9.727 22.203 2.414 1 89.12 87 PRO B O 1
ATOM 2243 N N . CYS B 1 88 ? -10.977 23.656 1.347 1 90.75 88 CYS B N 1
ATOM 2244 C CA . CYS B 1 88 ? -12.164 23.328 2.121 1 90.75 88 CYS B CA 1
ATOM 2245 C C . CYS B 1 88 ? -13.031 22.312 1.379 1 90.75 88 CYS B C 1
ATOM 2247 O O . CYS B 1 88 ? -14.078 21.906 1.876 1 90.75 88 CYS B O 1
ATOM 2249 N N . ALA B 1 89 ? -12.539 21.906 0.24 1 85 89 ALA B N 1
ATOM 2250 C CA . ALA B 1 89 ? -13.305 20.938 -0.537 1 85 89 ALA B CA 1
ATOM 2251 C C . ALA B 1 89 ? -13.203 19.547 0.072 1 85 89 ALA B C 1
ATOM 2253 O O . ALA B 1 89 ? -12.164 19.172 0.616 1 85 89 ALA B O 1
ATOM 2254 N N . SER B 1 90 ? -14.25 18.766 -0.036 1 78.12 90 SER B N 1
ATOM 2255 C CA . SER B 1 90 ? -14.273 17.406 0.5 1 78.12 90 SER B CA 1
ATOM 2256 C C . SER B 1 90 ? -13.391 16.469 -0.323 1 78.12 90 SER B C 1
ATOM 2258 O O . SER B 1 90 ? -12.891 15.461 0.189 1 78.12 90 SER B O 1
ATOM 2260 N N . GLU B 1 91 ? -13.273 16.797 -1.489 1 77.75 91 GLU B N 1
ATOM 2261 C CA . GLU B 1 91 ? -12.406 16.031 -2.385 1 77.75 91 GLU B CA 1
ATOM 2262 C C . GLU B 1 91 ? -11.391 16.938 -3.076 1 77.75 91 GLU B C 1
ATOM 2264 O O . GLU B 1 91 ? -11.727 18.047 -3.486 1 77.75 91 GLU B O 1
ATOM 2269 N N . VAL B 1 92 ? -10.18 16.5 -2.984 1 78.31 92 VAL B N 1
ATOM 2270 C CA . VAL B 1 92 ? -9.125 17.312 -3.59 1 78.31 92 VAL B CA 1
ATOM 2271 C C . VAL B 1 92 ? -8.484 16.547 -4.746 1 78.31 92 VAL B C 1
ATOM 2273 O O . VAL B 1 92 ? -8.031 15.406 -4.574 1 78.31 92 VAL B O 1
ATOM 2276 N N . ASP B 1 93 ? -8.492 17.203 -5.867 1 82.19 93 ASP B N 1
ATOM 2277 C CA . ASP B 1 93 ? -7.773 16.641 -7.008 1 82.19 93 ASP B CA 1
ATOM 2278 C C . ASP B 1 93 ? -6.27 16.609 -6.75 1 82.19 93 ASP B C 1
ATOM 2280 O O . ASP B 1 93 ? -5.707 17.578 -6.227 1 82.19 93 ASP B O 1
ATOM 2284 N N . THR B 1 94 ? -5.68 15.484 -7.039 1 87.94 94 THR B N 1
ATOM 2285 C CA . THR B 1 94 ? -4.238 15.359 -6.859 1 87.94 94 THR B CA 1
ATOM 2286 C C . THR B 1 94 ? -3.559 14.984 -8.172 1 87.94 94 THR B C 1
ATOM 2288 O O . THR B 1 94 ? -4.203 14.453 -9.078 1 87.94 94 THR B O 1
ATOM 2291 N N . THR B 1 95 ? -2.361 15.359 -8.266 1 86.5 95 THR B N 1
ATOM 2292 C CA . THR B 1 95 ? -1.527 14.961 -9.391 1 86.5 95 THR B CA 1
ATOM 2293 C C . THR B 1 95 ? -0.268 14.25 -8.914 1 86.5 95 THR B C 1
ATOM 2295 O O . THR B 1 95 ? 0.286 14.594 -7.867 1 86.5 95 THR B O 1
ATOM 2298 N N . ASP B 1 96 ? 0.157 13.32 -9.742 1 86.31 96 ASP B N 1
ATOM 2299 C CA . ASP B 1 96 ? 1.403 12.617 -9.461 1 86.31 96 ASP B CA 1
ATOM 2300 C C . ASP B 1 96 ? 2.613 13.453 -9.875 1 86.31 96 ASP B C 1
ATOM 2302 O O . ASP B 1 96 ? 2.639 14.016 -10.969 1 86.31 96 ASP B O 1
ATOM 2306 N N . VAL B 1 97 ? 3.512 13.508 -8.992 1 88.75 97 VAL B N 1
ATOM 2307 C CA . VAL B 1 97 ? 4.77 14.164 -9.344 1 88.75 97 VAL B CA 1
ATOM 2308 C C . VAL B 1 97 ? 5.93 13.188 -9.148 1 88.75 97 VAL B C 1
ATOM 2310 O O . VAL B 1 97 ? 5.938 12.414 -8.188 1 88.75 97 VAL B O 1
ATOM 2313 N N . PRO B 1 98 ? 6.883 13.359 -10.078 1 87.06 98 PRO B N 1
ATOM 2314 C CA . PRO B 1 98 ? 8.039 12.469 -9.922 1 87.06 98 PRO B CA 1
ATOM 2315 C C . PRO B 1 98 ? 8.883 12.82 -8.695 1 87.06 98 PRO B C 1
ATOM 2317 O O . PRO B 1 98 ? 8.859 13.961 -8.227 1 87.06 98 PRO B O 1
ATOM 2320 N N . GLY B 1 99 ? 9.648 11.922 -8.086 1 88.25 99 GLY B N 1
ATOM 2321 C CA . GLY B 1 99 ? 10.523 12.078 -6.941 1 88.25 99 GLY B CA 1
ATOM 2322 C C . GLY B 1 99 ? 10.414 10.938 -5.941 1 88.25 99 GLY B C 1
ATOM 2323 O O . GLY B 1 99 ? 11.414 10.492 -5.383 1 88.25 99 GLY B O 1
ATOM 2324 N N . GLY B 1 100 ? 9.094 10.672 -5.742 1 93.5 100 GLY B N 1
ATOM 2325 C CA . GLY B 1 100 ? 8.898 9.469 -4.945 1 93.5 100 GLY B CA 1
ATOM 2326 C C . GLY B 1 100 ? 8.375 9.758 -3.553 1 93.5 100 GLY B C 1
ATOM 2327 O O . GLY B 1 100 ? 8.32 10.914 -3.133 1 93.5 100 GLY B O 1
ATOM 2328 N N . SER B 1 101 ? 7.91 8.719 -2.939 1 96.12 101 SER B N 1
ATOM 2329 C CA . SER B 1 101 ? 7.375 8.734 -1.582 1 96.12 101 SER B CA 1
ATOM 2330 C C . SER B 1 101 ? 7.762 7.48 -0.814 1 96.12 101 SER B C 1
ATOM 2332 O O . SER B 1 101 ? 7.871 6.398 -1.397 1 96.12 101 SER B O 1
ATOM 2334 N N . ALA B 1 102 ? 8.039 7.691 0.428 1 97.19 102 ALA B N 1
ATOM 2335 C CA . ALA B 1 102 ? 8.297 6.59 1.351 1 97.19 102 ALA B CA 1
ATOM 2336 C C . ALA B 1 102 ? 7.477 6.738 2.627 1 97.19 102 ALA B C 1
ATOM 2338 O O . ALA B 1 102 ? 7.367 7.836 3.178 1 97.19 102 ALA B O 1
ATOM 2339 N N . SER B 1 103 ? 6.891 5.598 3.049 1 97.62 103 SER B N 1
ATOM 2340 C CA . SER B 1 103 ? 6.066 5.652 4.254 1 97.62 103 SER B CA 1
ATOM 2341 C C . SER B 1 103 ? 6.309 4.441 5.145 1 97.62 103 SER B C 1
ATOM 2343 O O . SER B 1 103 ? 6.68 3.371 4.656 1 97.62 103 SER B O 1
ATOM 2345 N N . VAL B 1 104 ? 6.078 4.699 6.414 1 97.88 104 VAL B N 1
ATOM 2346 C CA . VAL B 1 104 ? 6.156 3.629 7.402 1 97.88 104 VAL B CA 1
ATOM 2347 C C . VAL B 1 104 ? 5.059 3.809 8.445 1 97.88 104 VAL B C 1
ATOM 2349 O O . VAL B 1 104 ? 4.637 4.934 8.727 1 97.88 104 VAL B O 1
ATOM 2352 N N . ALA B 1 105 ? 4.586 2.674 8.945 1 96.38 105 ALA B N 1
ATOM 2353 C CA . ALA B 1 105 ? 3.607 2.719 10.031 1 96.38 105 ALA B CA 1
ATOM 2354 C C . ALA B 1 105 ? 3.984 1.753 11.148 1 96.38 105 ALA B C 1
ATOM 2356 O O . ALA B 1 105 ? 4.504 0.664 10.891 1 96.38 105 ALA B O 1
ATOM 2357 N N . TYR B 1 106 ? 3.732 2.203 12.312 1 94.94 106 TYR B N 1
ATOM 2358 C CA . TYR B 1 106 ? 3.916 1.411 13.523 1 94.94 106 TYR B CA 1
ATOM 2359 C C . TYR B 1 106 ? 2.613 1.299 14.305 1 94.94 106 TYR B C 1
ATOM 2361 O O . TYR B 1 106 ? 1.828 2.248 14.359 1 94.94 106 TYR B O 1
ATOM 2369 N N . GLN B 1 107 ? 2.518 0.175 14.922 1 91.56 107 GLN B N 1
ATOM 2370 C CA . GLN B 1 107 ? 1.316 -0.076 15.711 1 91.56 107 GLN B CA 1
ATOM 2371 C C . GLN B 1 107 ? 1.673 -0.446 17.156 1 91.56 107 GLN B C 1
ATOM 2373 O O . GLN B 1 107 ? 2.617 -1.202 17.391 1 91.56 107 GLN B O 1
ATOM 2378 N N . LYS B 1 108 ? 0.884 0.12 17.969 1 89.88 108 LYS B N 1
ATOM 2379 C CA . LYS B 1 108 ? 1.083 -0.208 19.391 1 89.88 108 LYS B CA 1
ATOM 2380 C C . LYS B 1 108 ? 0.351 -1.494 19.766 1 89.88 108 LYS B C 1
ATOM 2382 O O . LYS B 1 108 ? -0.88 -1.526 19.797 1 89.88 108 LYS B O 1
ATOM 2387 N N . GLY B 1 109 ? 1.097 -2.516 20.078 1 86 109 GLY B N 1
ATOM 2388 C CA . GLY B 1 109 ? 0.475 -3.801 20.359 1 86 109 GLY B CA 1
ATOM 2389 C C . GLY B 1 109 ? -0.381 -4.309 19.219 1 86 109 GLY B C 1
ATOM 2390 O O . GLY B 1 109 ? -0.286 -3.811 18.094 1 86 109 GLY B O 1
ATOM 2391 N N . ALA B 1 110 ? -1.233 -5.309 19.422 1 77.81 110 ALA B N 1
ATOM 2392 C CA . ALA B 1 110 ? -2.025 -5.961 18.375 1 77.81 110 ALA B CA 1
ATOM 2393 C C . ALA B 1 110 ? -3.26 -5.133 18.031 1 77.81 110 ALA B C 1
ATOM 2395 O O . ALA B 1 110 ? -3.719 -5.145 16.875 1 77.81 110 ALA B O 1
ATOM 2396 N N . ASP B 1 111 ? -3.74 -4.305 19.016 1 78.62 111 ASP B N 1
ATOM 2397 C CA . ASP B 1 111 ? -5.016 -3.617 18.812 1 78.62 111 ASP B CA 1
ATOM 2398 C C . ASP B 1 111 ? -4.891 -2.131 19.141 1 78.62 111 ASP B C 1
ATOM 2400 O O . ASP B 1 111 ? -5.902 -1.446 19.328 1 78.62 111 ASP B O 1
ATOM 2404 N N . GLY B 1 112 ? -3.738 -1.655 19.266 1 82.81 112 GLY B N 1
ATOM 2405 C CA . GLY B 1 112 ? -3.541 -0.266 19.641 1 82.81 112 GLY B CA 1
ATOM 2406 C C . GLY B 1 112 ? -3.5 0.677 18.453 1 82.81 112 GLY B C 1
ATOM 2407 O O . GLY B 1 112 ? -3.762 0.269 17.328 1 82.81 112 GLY B O 1
ATOM 2408 N N . PRO B 1 113 ? -3.223 1.943 18.734 1 86.12 113 PRO B N 1
ATOM 2409 C CA . PRO B 1 113 ? -3.184 2.945 17.672 1 86.12 113 PRO B CA 1
ATOM 2410 C C . PRO B 1 113 ? -2.023 2.73 16.703 1 86.12 113 PRO B C 1
ATOM 2412 O O . PRO B 1 113 ? -1.019 2.113 17.062 1 86.12 113 PRO B O 1
ATOM 2415 N N . THR B 1 114 ? -2.275 3.293 15.523 1 91.06 114 THR B N 1
ATOM 2416 C CA . THR B 1 114 ? -1.234 3.285 14.508 1 91.06 114 THR B CA 1
ATOM 2417 C C . THR B 1 114 ? -0.696 4.695 14.273 1 91.06 114 THR B C 1
ATOM 2419 O O . THR B 1 114 ? -1.462 5.66 14.227 1 91.06 114 THR B O 1
ATOM 2422 N N . VAL B 1 115 ? 0.571 4.77 14.18 1 93.56 115 VAL B N 1
ATOM 2423 C CA . VAL B 1 115 ? 1.236 6.012 13.789 1 93.56 115 VAL B CA 1
ATOM 2424 C C . VAL B 1 115 ? 1.985 5.809 12.477 1 93.56 115 VAL B C 1
ATOM 2426 O O . VAL B 1 115 ? 2.688 4.809 12.297 1 93.56 115 VAL B O 1
ATOM 2429 N N . SER B 1 116 ? 1.797 6.754 11.594 1 96.38 116 SER B N 1
ATOM 2430 C CA . SER B 1 116 ? 2.486 6.637 10.312 1 96.38 116 SER B CA 1
ATOM 2431 C C . SER B 1 116 ? 3.309 7.887 10.008 1 96.38 116 SER B C 1
ATOM 2433 O O . SER B 1 116 ? 2.971 8.984 10.461 1 96.38 116 SER B O 1
ATOM 2435 N N . GLU B 1 117 ? 4.34 7.645 9.32 1 98.19 117 GLU B N 1
ATOM 2436 C CA . GLU B 1 117 ? 5.176 8.688 8.727 1 98.19 117 GLU B CA 1
ATOM 2437 C C . GLU B 1 117 ? 5.227 8.555 7.207 1 98.19 117 GLU B C 1
ATOM 2439 O O . GLU B 1 117 ? 5.375 7.453 6.68 1 98.19 117 GLU B O 1
ATOM 2444 N N . SER B 1 118 ? 5.086 9.633 6.535 1 97.94 118 SER B N 1
ATOM 2445 C CA . SER B 1 118 ? 5.277 9.664 5.09 1 97.94 118 SER B CA 1
ATOM 2446 C C . SER B 1 118 ? 6.219 10.789 4.68 1 97.94 118 SER B C 1
ATOM 2448 O O . SER B 1 118 ? 6.059 11.93 5.117 1 97.94 118 SER B O 1
ATOM 2450 N N . LEU B 1 119 ? 7.203 10.484 3.91 1 97.94 119 LEU B N 1
ATOM 2451 C CA . LEU B 1 119 ? 8.109 11.438 3.293 1 97.94 119 LEU B CA 1
ATOM 2452 C C . LEU B 1 119 ? 7.863 11.531 1.789 1 97.94 119 LEU B C 1
ATOM 2454 O O . LEU B 1 119 ? 7.953 10.523 1.081 1 97.94 119 LEU B O 1
ATOM 2458 N N . ASN B 1 120 ? 7.582 12.672 1.351 1 96.94 120 ASN B N 1
ATOM 2459 C CA . ASN B 1 120 ? 7.23 12.891 -0.048 1 96.94 120 ASN B CA 1
ATOM 2460 C C . ASN B 1 120 ? 8.172 13.891 -0.712 1 96.94 120 ASN B C 1
ATOM 2462 O O . ASN B 1 120 ? 8.32 15.023 -0.241 1 96.94 120 ASN B O 1
ATOM 2466 N N . LEU B 1 121 ? 8.789 13.492 -1.74 1 96.5 121 LEU B N 1
ATOM 2467 C CA . LEU B 1 121 ? 9.648 14.375 -2.514 1 96.5 121 LEU B CA 1
ATOM 2468 C C . LEU B 1 121 ? 8.844 15.133 -3.568 1 96.5 121 LEU B C 1
ATOM 2470 O O . LEU B 1 121 ? 8.742 14.688 -4.715 1 96.5 121 LEU B O 1
ATOM 2474 N N . ILE B 1 122 ? 8.367 16.328 -3.199 1 95.25 122 ILE B N 1
ATOM 2475 C CA . ILE B 1 122 ? 7.406 17 -4.07 1 95.25 122 ILE B CA 1
ATOM 2476 C C . ILE B 1 122 ? 7.914 18.406 -4.418 1 95.25 122 ILE B C 1
ATOM 2478 O O . ILE B 1 122 ? 7.234 19.156 -5.117 1 95.25 122 ILE B O 1
ATOM 2482 N N . GLY B 1 123 ? 9.094 18.766 -3.967 1 93.88 123 GLY B N 1
ATOM 2483 C CA . GLY B 1 123 ? 9.656 20.094 -4.184 1 93.88 123 GLY B CA 1
ATOM 2484 C C . GLY B 1 123 ? 9.297 21.078 -3.098 1 93.88 123 GLY B C 1
ATOM 2485 O O . GLY B 1 123 ? 8.25 20.953 -2.451 1 93.88 123 GLY B O 1
ATOM 2486 N N . ALA B 1 124 ? 10.109 22.062 -2.951 1 94.69 124 ALA B N 1
ATOM 2487 C CA . ALA B 1 124 ? 10.008 23.016 -1.846 1 94.69 124 ALA B CA 1
ATOM 2488 C C . ALA B 1 124 ? 8.703 23.797 -1.914 1 94.69 124 ALA B C 1
ATOM 2490 O O . ALA B 1 124 ? 8.055 24.031 -0.891 1 94.69 124 ALA B O 1
ATOM 2491 N N . GLU B 1 125 ? 8.352 24.172 -3.057 1 94.81 125 GLU B N 1
ATOM 2492 C CA . GLU B 1 125 ? 7.137 24.969 -3.201 1 94.81 125 GLU B CA 1
ATOM 2493 C C . GLU B 1 125 ? 5.902 24.172 -2.779 1 94.81 125 GLU B C 1
ATOM 2495 O O . GLU B 1 125 ? 5.098 24.656 -1.979 1 94.81 125 GLU B O 1
ATOM 2500 N N . ALA B 1 126 ? 5.809 22.984 -3.293 1 94.31 126 ALA B N 1
ATOM 2501 C CA . ALA B 1 126 ? 4.652 22.141 -2.969 1 94.31 126 ALA B CA 1
ATOM 2502 C C . ALA B 1 126 ? 4.637 21.781 -1.485 1 94.31 126 ALA B C 1
ATOM 2504 O O . ALA B 1 126 ? 3.57 21.703 -0.874 1 94.31 126 ALA B O 1
ATOM 2505 N N . ALA B 1 127 ? 5.789 21.594 -0.968 1 95.81 127 ALA B N 1
ATOM 2506 C CA . ALA B 1 127 ? 5.883 21.281 0.457 1 95.81 127 ALA B CA 1
ATOM 2507 C C . ALA B 1 127 ? 5.359 22.438 1.305 1 95.81 127 ALA B C 1
ATOM 2509 O O . ALA B 1 127 ? 4.594 22.234 2.248 1 95.81 127 ALA B O 1
ATOM 2510 N N . GLY B 1 128 ? 5.805 23.609 1.001 1 96.5 128 GLY B N 1
ATOM 2511 C CA . GLY B 1 128 ? 5.305 24.781 1.706 1 96.5 128 GLY B CA 1
ATOM 2512 C C . GLY B 1 128 ? 3.807 24.969 1.556 1 96.5 128 GLY B C 1
ATOM 2513 O O . GLY B 1 128 ? 3.117 25.297 2.525 1 96.5 128 GLY B O 1
ATOM 2514 N N . LYS B 1 129 ? 3.316 24.719 0.381 1 95.12 129 LYS B N 1
ATOM 2515 C CA . LYS B 1 129 ? 1.893 24.891 0.108 1 95.12 129 LYS B CA 1
ATOM 2516 C C . LYS B 1 129 ? 1.057 23.891 0.904 1 95.12 129 LYS B C 1
ATOM 2518 O O . LYS B 1 129 ? -0.083 24.188 1.273 1 95.12 129 LYS B O 1
ATOM 2523 N N . ALA B 1 130 ? 1.615 22.766 1.101 1 94.5 130 ALA B N 1
ATOM 2524 C CA . ALA B 1 130 ? 0.901 21.781 1.901 1 94.5 130 ALA B CA 1
ATOM 2525 C C . ALA B 1 130 ? 0.625 22.297 3.307 1 94.5 130 ALA B C 1
ATOM 2527 O O . ALA B 1 130 ? -0.472 22.125 3.84 1 94.5 130 ALA B O 1
ATOM 2528 N N . VAL B 1 131 ? 1.582 22.938 3.922 1 96.81 131 VAL B N 1
ATOM 2529 C CA . VAL B 1 131 ? 1.416 23.531 5.246 1 96.81 131 VAL B CA 1
ATOM 2530 C C . VAL B 1 131 ? 0.394 24.656 5.18 1 96.81 131 VAL B C 1
ATOM 2532 O O . VAL B 1 131 ? -0.515 24.734 6.012 1 96.81 131 VAL B O 1
ATOM 2535 N N . GLU B 1 132 ? 0.532 25.469 4.145 1 96.12 132 GLU B N 1
ATOM 2536 C CA . GLU B 1 132 ? -0.371 26.594 3.977 1 96.12 132 GLU B CA 1
ATOM 2537 C C . GLU B 1 132 ? -1.817 26.141 3.824 1 96.12 132 GLU B C 1
ATOM 2539 O O . GLU B 1 132 ? -2.742 26.812 4.281 1 96.12 132 GLU B O 1
ATOM 2544 N N . ARG B 1 133 ? -1.963 25.062 3.219 1 94.12 133 ARG B N 1
ATOM 2545 C CA . ARG B 1 133 ? -3.309 24.547 3 1 94.12 133 ARG B CA 1
ATOM 2546 C C . ARG B 1 133 ? -4.008 24.25 4.324 1 94.12 133 ARG B C 1
ATOM 2548 O O . ARG B 1 133 ? -5.184 24.578 4.492 1 94.12 133 ARG B O 1
ATOM 2555 N N . TYR B 1 134 ? -3.301 23.672 5.191 1 94.62 134 TYR B N 1
ATOM 2556 C CA . TYR B 1 134 ? -3.91 23.359 6.477 1 94.62 134 TYR B CA 1
ATOM 2557 C C . TYR B 1 134 ? -4.176 24.641 7.277 1 94.62 134 TYR B C 1
ATOM 2559 O O . TYR B 1 134 ? -5.152 24.719 8.023 1 94.62 134 TYR B O 1
ATOM 2567 N N . ARG B 1 135 ? -3.303 25.641 7.117 1 96.88 135 ARG B N 1
ATOM 2568 C CA . ARG B 1 135 ? -3.592 26.922 7.738 1 96.88 135 ARG B CA 1
ATOM 2569 C C . ARG B 1 135 ? -4.895 27.516 7.203 1 96.88 135 ARG B C 1
ATOM 2571 O O . ARG B 1 135 ? -5.707 28.031 7.969 1 96.88 135 ARG B O 1
ATOM 2578 N N . ALA B 1 136 ? -5.043 27.344 5.918 1 95.75 136 ALA B N 1
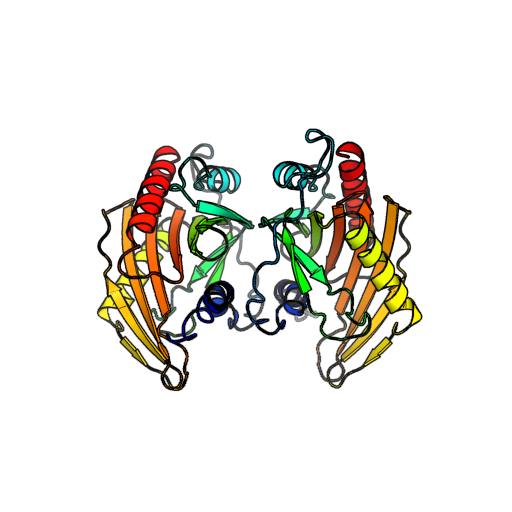ATOM 2579 C CA . ALA B 1 136 ? -6.258 27.859 5.289 1 95.75 136 ALA B CA 1
ATOM 2580 C C . ALA B 1 136 ? -7.492 27.125 5.812 1 95.75 136 ALA B C 1
ATOM 2582 O O . ALA B 1 136 ? -8.539 27.734 6.031 1 95.75 136 ALA B O 1
ATOM 2583 N N . VAL B 1 137 ? -7.363 25.875 5.984 1 94.88 137 VAL B N 1
ATOM 2584 C CA . VAL B 1 137 ? -8.477 25.078 6.516 1 94.88 137 VAL B CA 1
ATOM 2585 C C . VAL B 1 137 ? -8.852 25.609 7.902 1 94.88 137 VAL B C 1
ATOM 2587 O O . VAL B 1 137 ? -10.031 25.812 8.195 1 94.88 137 VAL B O 1
ATOM 2590 N N . LEU B 1 138 ? -7.902 25.812 8.75 1 97 138 LEU B N 1
ATOM 2591 C CA . LEU B 1 138 ? -8.133 26.281 10.109 1 97 138 LEU B CA 1
ATOM 2592 C C . LEU B 1 138 ? -8.789 27.656 10.117 1 97 138 LEU B C 1
ATOM 2594 O O . LEU B 1 138 ? -9.57 27.984 11.016 1 97 138 LEU B O 1
ATOM 2598 N N . GLU B 1 139 ? -8.531 28.422 9.117 1 97.19 139 GLU B N 1
ATOM 2599 C CA . GLU B 1 139 ? -9.047 29.781 9.055 1 97.19 139 GLU B CA 1
ATOM 2600 C C . GLU B 1 139 ? -10.422 29.828 8.398 1 97.19 139 GLU B C 1
ATOM 2602 O O . GLU B 1 139 ? -11.32 30.531 8.859 1 97.19 139 GLU B O 1
ATOM 2607 N N . ARG B 1 140 ? -10.594 29 7.414 1 96.94 140 ARG B N 1
ATOM 2608 C CA . ARG B 1 140 ? -11.742 29.219 6.543 1 96.94 140 ARG B CA 1
ATOM 2609 C C . ARG B 1 140 ? -12.836 28.188 6.801 1 96.94 140 ARG B C 1
ATOM 2611 O O . ARG B 1 140 ? -14.016 28.453 6.59 1 96.94 140 ARG B O 1
ATOM 2618 N N . CYS B 1 141 ? -12.406 27.031 7.203 1 96.44 141 CYS B N 1
ATOM 2619 C CA . CYS B 1 141 ? -13.391 25.969 7.34 1 96.44 141 CYS B CA 1
ATOM 2620 C C . CYS B 1 141 ? -13.008 25 8.461 1 96.44 141 CYS B C 1
ATOM 2622 O O . CYS B 1 141 ? -12.945 23.781 8.25 1 96.44 141 CYS B O 1
ATOM 2624 N N . PRO B 1 142 ? -12.875 25.484 9.648 1 96.62 142 PRO B N 1
ATOM 2625 C CA . PRO B 1 142 ? -12.492 24.625 10.773 1 96.62 142 PRO B CA 1
ATOM 2626 C C . PRO B 1 142 ? -13.586 23.625 11.148 1 96.62 142 PRO B C 1
ATOM 2628 O O . PRO B 1 142 ? -13.32 22.641 11.844 1 96.62 142 PRO B O 1
ATOM 2631 N N . VAL B 1 143 ? -14.805 23.969 10.742 1 96.31 143 VAL B N 1
ATOM 2632 C CA . VAL B 1 143 ? -15.93 23.062 10.953 1 96.31 143 VAL B CA 1
ATOM 2633 C C . VAL B 1 143 ? -16.672 22.844 9.641 1 96.31 143 VAL B C 1
ATOM 2635 O O . VAL B 1 143 ? -17.016 23.812 8.945 1 96.31 143 VAL B O 1
ATOM 2638 N N . THR B 1 144 ? -16.797 21.594 9.305 1 93.12 144 THR B N 1
ATOM 2639 C CA . THR B 1 144 ? -17.609 21.234 8.148 1 93.12 144 THR B CA 1
ATOM 2640 C C . THR B 1 144 ? -18.641 20.188 8.531 1 93.12 144 THR B C 1
ATOM 2642 O O . THR B 1 144 ? -18.406 19.375 9.43 1 93.12 144 THR B O 1
ATOM 2645 N N . GLU B 1 145 ? -19.812 20.312 7.867 1 89.81 145 GLU B N 1
ATOM 2646 C CA . GLU B 1 145 ? -20.891 19.359 8.148 1 89.81 145 GLU B CA 1
ATOM 2647 C C . GLU B 1 145 ? -21.594 18.938 6.859 1 89.81 145 GLU B C 1
ATOM 2649 O O . GLU B 1 145 ? -21.828 19.766 5.973 1 89.81 145 GLU B O 1
ATOM 2654 N N . ASP B 1 146 ? -21.688 17.609 6.773 1 85.31 146 ASP B N 1
ATOM 2655 C CA . ASP B 1 146 ? -22.516 17.094 5.695 1 85.31 146 ASP B CA 1
ATOM 2656 C C . ASP B 1 146 ? -23.594 16.141 6.23 1 85.31 146 ASP B C 1
ATOM 2658 O O . ASP B 1 146 ? -23.922 16.172 7.418 1 85.31 146 ASP B O 1
ATOM 2662 N N . GLU B 1 147 ? -24.281 15.414 5.414 1 85.25 147 GLU B N 1
ATOM 2663 C CA . GLU B 1 147 ? -25.391 14.57 5.824 1 85.25 147 GLU B CA 1
ATOM 2664 C C . GLU B 1 147 ? -24.922 13.414 6.703 1 85.25 147 GLU B C 1
ATOM 2666 O O . GLU B 1 147 ? -25.688 12.883 7.508 1 85.25 147 GLU B O 1
ATOM 2671 N N . SER B 1 148 ? -23.688 13.172 6.664 1 85.81 148 SER B N 1
ATOM 2672 C CA . SER B 1 148 ? -23.219 11.945 7.309 1 85.81 148 SER B CA 1
ATOM 2673 C C . SER B 1 148 ? -22.438 12.25 8.578 1 85.81 148 SER B C 1
ATOM 2675 O O . SER B 1 148 ? -22.406 11.43 9.508 1 85.81 148 SER B O 1
ATOM 2677 N N . ALA B 1 149 ? -21.812 13.453 8.633 1 88.38 149 ALA B N 1
ATOM 2678 C CA . ALA B 1 149 ? -20.906 13.664 9.766 1 88.38 149 ALA B CA 1
ATOM 2679 C C . ALA B 1 149 ? -20.562 15.141 9.922 1 88.38 149 ALA B C 1
ATOM 2681 O O . ALA B 1 149 ? -20.719 15.93 8.977 1 88.38 149 ALA B O 1
ATOM 2682 N N . ARG B 1 150 ? -20.234 15.477 11.125 1 92.88 150 ARG B N 1
ATOM 2683 C CA . ARG B 1 150 ? -19.609 16.75 11.445 1 92.88 150 ARG B CA 1
ATOM 2684 C C . ARG B 1 150 ? -18.109 16.594 11.68 1 92.88 150 ARG B C 1
ATOM 2686 O O . ARG B 1 150 ? -17.688 15.711 12.438 1 92.88 150 ARG B O 1
ATOM 2693 N N . THR B 1 151 ? -17.312 17.375 10.969 1 93 151 THR B N 1
ATOM 2694 C CA . THR B 1 151 ? -15.867 17.312 11.109 1 93 151 THR B CA 1
ATOM 2695 C C . THR B 1 151 ? -15.312 18.641 11.641 1 93 151 THR B C 1
ATOM 2697 O O . THR B 1 151 ? -15.648 19.703 11.117 1 93 151 THR B O 1
ATOM 2700 N N . THR B 1 152 ? -14.516 18.547 12.727 1 94.06 152 THR B N 1
ATOM 2701 C CA . THR B 1 152 ? -13.867 19.719 13.312 1 94.06 152 THR B CA 1
ATOM 2702 C C . THR B 1 152 ? -12.352 19.594 13.234 1 94.06 152 THR B C 1
ATOM 2704 O O . THR B 1 152 ? -11.789 18.562 13.586 1 94.06 152 THR B O 1
ATOM 2707 N N . VAL B 1 153 ? -11.773 20.641 12.742 1 94 153 VAL B N 1
ATOM 2708 C CA . VAL B 1 153 ? -10.312 20.703 12.68 1 94 153 VAL B CA 1
ATOM 2709 C C . VAL B 1 153 ? -9.797 21.75 13.656 1 94 153 VAL B C 1
ATOM 2711 O O . VAL B 1 153 ? -10.234 22.906 13.617 1 94 153 VAL B O 1
ATOM 2714 N N . THR B 1 154 ? -8.914 21.344 14.547 1 94.81 154 THR B N 1
ATOM 2715 C CA . THR B 1 154 ? -8.328 22.266 15.508 1 94.81 154 THR B CA 1
ATOM 2716 C C . THR B 1 154 ? -6.805 22.219 15.453 1 94.81 154 THR B C 1
ATOM 2718 O O . THR B 1 154 ? -6.23 21.203 15.055 1 94.81 154 THR B O 1
ATOM 2721 N N . ARG B 1 155 ? -6.25 23.297 15.836 1 94 155 ARG B N 1
ATOM 2722 C CA . ARG B 1 155 ? -4.793 23.359 15.883 1 94 155 ARG B CA 1
ATOM 2723 C C . ARG B 1 155 ? -4.254 22.5 17.031 1 94 155 ARG B C 1
ATOM 2725 O O . ARG B 1 155 ? -4.816 22.5 18.125 1 94 155 ARG B O 1
ATOM 2732 N N . TRP B 1 156 ? -3.305 21.766 16.672 1 89.69 156 TRP B N 1
ATOM 2733 C CA . TRP B 1 156 ? -2.52 21.031 17.656 1 89.69 156 TRP B CA 1
ATOM 2734 C C . TRP B 1 156 ? -1.098 21.578 17.75 1 89.69 156 TRP B C 1
ATOM 2736 O O . TRP B 1 156 ? -0.386 21.625 16.734 1 89.69 156 TRP B O 1
ATOM 2746 N N . SER B 1 157 ? -0.704 22 18.906 1 88.19 157 SER B N 1
ATOM 2747 C CA . SER B 1 157 ? 0.578 22.688 19.047 1 88.19 157 SER B CA 1
ATOM 2748 C C . SER B 1 157 ? 1.733 21.703 19.078 1 88.19 157 SER B C 1
ATOM 2750 O O . SER B 1 157 ? 1.738 20.781 19.906 1 88.19 157 SER B O 1
ATOM 2752 N N . ILE B 1 158 ? 2.641 21.859 18.125 1 87.56 158 ILE B N 1
ATOM 2753 C CA . ILE B 1 158 ? 3.898 21.125 18.094 1 87.56 158 ILE B CA 1
ATOM 2754 C C . ILE B 1 158 ? 5.066 22.094 17.922 1 87.56 158 ILE B C 1
ATOM 2756 O O . ILE B 1 158 ? 4.879 23.219 17.469 1 87.56 158 ILE B O 1
ATOM 2760 N N . PRO B 1 159 ? 6.27 21.688 18.438 1 88.38 159 PRO B N 1
ATOM 2761 C CA . PRO B 1 159 ? 7.41 22.547 18.125 1 88.38 159 PRO B CA 1
ATOM 2762 C C . PRO B 1 159 ? 7.59 22.75 16.625 1 88.38 159 PRO B C 1
ATOM 2764 O O . PRO B 1 159 ? 7.359 21.844 15.828 1 88.38 159 PRO B O 1
ATOM 2767 N N . GLN B 1 160 ? 7.949 23.984 16.281 1 91.69 160 GLN B N 1
ATOM 2768 C CA . GLN B 1 160 ? 8.211 24.266 14.875 1 91.69 160 GLN B CA 1
ATOM 2769 C C . GLN B 1 160 ? 9.375 23.422 14.359 1 91.69 160 GLN B C 1
ATOM 2771 O O . GLN B 1 160 ? 10.375 23.234 15.055 1 91.69 160 GLN B O 1
ATOM 2776 N N . ALA B 1 161 ? 9.148 22.875 13.211 1 93.19 161 ALA B N 1
ATOM 2777 C CA . ALA B 1 161 ? 10.156 22.016 12.602 1 93.19 161 ALA B CA 1
ATOM 2778 C C . ALA B 1 161 ? 10.266 22.281 11.102 1 93.19 161 ALA B C 1
ATOM 2780 O O . ALA B 1 161 ? 9.281 22.625 10.453 1 93.19 161 ALA B O 1
ATOM 2781 N N . GLY B 1 162 ? 11.477 22.109 10.617 1 94.69 162 GLY B N 1
ATOM 2782 C CA . GLY B 1 162 ? 11.695 22.344 9.203 1 94.69 162 GLY B CA 1
ATOM 2783 C C . GLY B 1 162 ? 11.578 23.797 8.805 1 94.69 162 GLY B C 1
ATOM 2784 O O . GLY B 1 162 ? 11.859 24.688 9.609 1 94.69 162 GLY B O 1
ATOM 2785 N N . ASP B 1 163 ? 11.312 23.969 7.527 1 96.31 163 ASP B N 1
ATOM 2786 C CA . ASP B 1 163 ? 11.109 25.328 7.027 1 96.31 163 ASP B CA 1
ATOM 2787 C C . ASP B 1 163 ? 9.773 25.891 7.496 1 96.31 163 ASP B C 1
ATOM 2789 O O . ASP B 1 163 ? 9.633 27.094 7.691 1 96.31 163 ASP B O 1
ATOM 2793 N N . ASP B 1 164 ? 8.836 24.969 7.574 1 97.12 164 ASP B N 1
ATOM 2794 C CA . ASP B 1 164 ? 7.504 25.297 8.086 1 97.12 164 ASP B CA 1
ATOM 2795 C C . ASP B 1 164 ? 6.781 24.047 8.562 1 97.12 164 ASP B C 1
ATOM 2797 O O . ASP B 1 164 ? 7.086 22.938 8.117 1 97.12 164 ASP B O 1
ATOM 2801 N N . SER B 1 165 ? 5.906 24.188 9.516 1 97.88 165 SER B N 1
ATOM 2802 C CA . SER B 1 165 ? 5.18 23.031 10.023 1 97.88 165 SER B CA 1
ATOM 2803 C C . SER B 1 165 ? 3.83 23.438 10.609 1 97.88 165 SER B C 1
ATOM 2805 O O . SER B 1 165 ? 3.631 24.594 10.977 1 97.88 165 SER B O 1
ATOM 2807 N N . ILE B 1 166 ? 2.953 22.469 10.633 1 97.06 166 ILE B N 1
ATOM 2808 C CA . ILE B 1 166 ? 1.641 22.641 11.242 1 97.06 166 ILE B CA 1
ATOM 2809 C C . ILE B 1 166 ? 1.118 21.297 11.742 1 97.06 166 ILE B C 1
ATOM 2811 O O . ILE B 1 166 ? 1.459 20.25 11.18 1 97.06 166 ILE B O 1
ATOM 2815 N N . ALA B 1 167 ? 0.349 21.312 12.789 1 95.31 167 ALA B N 1
ATOM 2816 C CA . ALA B 1 167 ? -0.314 20.109 13.289 1 95.31 167 ALA B CA 1
ATOM 2817 C C . ALA B 1 167 ? -1.779 20.391 13.609 1 95.31 167 ALA B C 1
ATOM 2819 O O . ALA B 1 167 ? -2.121 21.469 14.094 1 95.31 167 ALA B O 1
ATOM 2820 N N . VAL B 1 168 ? -2.537 19.328 13.281 1 93.5 168 VAL B N 1
ATOM 2821 C CA . VAL B 1 168 ? -3.969 19.5 13.492 1 93.5 168 VAL B CA 1
ATOM 2822 C C . VAL B 1 168 ? -4.562 18.234 14.094 1 93.5 168 VAL B C 1
ATOM 2824 O O . VAL B 1 168 ? -3.984 17.156 13.961 1 93.5 168 VAL B O 1
ATOM 2827 N N . LEU B 1 169 ? -5.664 18.422 14.805 1 92.38 169 LEU B N 1
ATOM 2828 C CA . LEU B 1 169 ? -6.547 17.344 15.25 1 92.38 169 LEU B CA 1
ATOM 2829 C C . LEU B 1 169 ? -7.867 17.375 14.484 1 92.38 169 LEU B C 1
ATOM 2831 O O . LEU B 1 169 ? -8.539 18.406 14.438 1 92.38 169 LEU B O 1
ATOM 2835 N N . VAL B 1 170 ? -8.148 16.25 13.859 1 90.62 170 VAL B N 1
ATOM 2836 C CA . VAL B 1 170 ? -9.398 16.125 13.125 1 90.62 170 VAL B CA 1
ATOM 2837 C C . VAL B 1 170 ? -10.367 15.234 13.898 1 90.62 170 VAL B C 1
ATOM 2839 O O . VAL B 1 170 ? -10.078 14.062 14.164 1 90.62 170 VAL B O 1
ATOM 2842 N N . THR B 1 171 ? -11.43 15.797 14.234 1 89.81 171 THR B N 1
ATOM 2843 C CA . THR B 1 171 ? -12.477 15.055 14.914 1 89.81 171 THR B CA 1
ATOM 2844 C C . THR B 1 171 ? -13.703 14.906 14.016 1 89.81 171 THR B C 1
ATOM 2846 O O . THR B 1 171 ? -14.234 15.898 13.508 1 89.81 171 THR B O 1
ATOM 2849 N N . THR B 1 172 ? -14.07 13.688 13.75 1 88.19 172 THR B N 1
ATOM 2850 C CA . THR B 1 172 ? -15.258 13.406 12.953 1 88.19 172 THR B CA 1
ATOM 2851 C C . THR B 1 172 ? -16.344 12.781 13.82 1 88.19 172 THR B C 1
ATOM 2853 O O . THR B 1 172 ? -16.125 11.75 14.461 1 88.19 172 THR B O 1
ATOM 2856 N N . GLU B 1 173 ? -17.516 13.391 13.852 1 89.12 173 GLU B N 1
ATOM 2857 C CA . GLU B 1 173 ? -18.672 12.93 14.609 1 89.12 173 GLU B CA 1
ATOM 2858 C C . GLU B 1 173 ? -19.797 12.492 13.68 1 89.12 173 GLU B C 1
ATOM 2860 O O . GLU B 1 173 ? -20.422 13.328 13.008 1 89.12 173 GLU B O 1
ATOM 2865 N N . PRO B 1 174 ? -20.016 11.211 13.664 1 87.69 174 PRO B N 1
ATOM 2866 C CA . PRO B 1 174 ? -21.125 10.766 12.828 1 87.69 174 PRO B CA 1
ATOM 2867 C C . PRO B 1 174 ? -22.484 11.227 13.352 1 87.69 174 PRO B C 1
ATOM 2869 O O . PRO B 1 174 ? -22.688 11.305 14.57 1 87.69 174 PRO B O 1
ATOM 2872 N N . LYS B 1 175 ? -23.438 11.57 12.5 1 83.94 175 LYS B N 1
ATOM 2873 C CA . LYS B 1 175 ? -24.75 12.023 12.922 1 83.94 175 LYS B CA 1
ATOM 2874 C C . LYS B 1 175 ? -25.672 10.836 13.242 1 83.94 175 LYS B C 1
ATOM 2876 O O . LYS B 1 175 ? -26.469 10.906 14.172 1 83.94 175 LYS B O 1
ATOM 2881 N N . ASP B 1 176 ? -25.656 9.812 12.32 1 72.44 176 ASP B N 1
ATOM 2882 C CA . ASP B 1 176 ? -26.641 8.766 12.5 1 72.44 176 ASP B CA 1
ATOM 2883 C C . ASP B 1 176 ? -25.984 7.438 12.867 1 72.44 176 ASP B C 1
ATOM 2885 O O . ASP B 1 176 ? -26.609 6.375 12.742 1 72.44 176 ASP B O 1
ATOM 2889 N N . SER B 1 177 ? -24.891 7.496 13.219 1 64.88 177 SER B N 1
ATOM 2890 C CA . SER B 1 177 ? -24.328 6.168 13.43 1 64.88 177 SER B CA 1
ATOM 2891 C C . SER B 1 177 ? -23.938 5.953 14.891 1 64.88 177 SER B C 1
ATOM 2893 O O . SER B 1 177 ? -23.703 6.914 15.625 1 64.88 177 SER B O 1
ATOM 2895 N N . GLU B 1 178 ? -24.312 4.812 15.375 1 68.94 178 GLU B N 1
ATOM 2896 C CA . GLU B 1 178 ? -23.875 4.336 16.688 1 68.94 178 GLU B CA 1
ATOM 2897 C C . GLU B 1 178 ? -22.359 4.336 16.781 1 68.94 178 GLU B C 1
ATOM 2899 O O . GLU B 1 178 ? -21.797 4.039 17.844 1 68.94 178 GLU B O 1
ATOM 2904 N N . GLU B 1 179 ? -21.906 4.82 15.672 1 66.5 179 GLU B N 1
ATOM 2905 C CA . GLU B 1 179 ? -20.453 4.82 15.703 1 66.5 179 GLU B CA 1
ATOM 2906 C C . GLU B 1 179 ? -19.922 6.016 16.5 1 66.5 179 GLU B C 1
ATOM 2908 O O . GLU B 1 179 ? -20.516 7.098 16.469 1 66.5 179 GLU B O 1
ATOM 2913 N N . GLY B 1 180 ? -19 5.836 17.375 1 76.81 180 GLY B N 1
ATOM 2914 C CA . GLY B 1 180 ? -18.391 6.895 18.156 1 76.81 180 GLY B CA 1
ATOM 2915 C C . GLY B 1 180 ? -17.547 7.844 17.328 1 76.81 180 GLY B C 1
ATOM 2916 O O . GLY B 1 180 ? -17.344 7.621 16.125 1 76.81 180 GLY B O 1
ATOM 2917 N N . SER B 1 181 ? -17.219 8.891 17.844 1 81.81 181 SER B N 1
ATOM 2918 C CA . SER B 1 181 ? -16.375 9.898 17.219 1 81.81 181 SER B CA 1
ATOM 2919 C C . SER B 1 181 ? -14.977 9.352 16.953 1 81.81 181 SER B C 1
ATOM 2921 O O . SER B 1 181 ? -14.508 8.438 17.641 1 81.81 181 SER B O 1
ATOM 2923 N N . SER B 1 182 ? -14.531 9.711 15.773 1 84.19 182 SER B N 1
ATOM 2924 C CA . SER B 1 182 ? -13.148 9.367 15.438 1 84.19 182 SER B CA 1
ATOM 2925 C C . SER B 1 182 ? -12.242 10.594 15.484 1 84.19 182 SER B C 1
ATOM 2927 O O . SER B 1 182 ? -12.695 11.711 15.234 1 84.19 182 SER B O 1
ATOM 2929 N N . ARG B 1 183 ? -10.992 10.344 15.914 1 86.81 183 ARG B N 1
ATOM 2930 C CA . ARG B 1 183 ? -10.008 11.422 16 1 86.81 183 ARG B CA 1
ATOM 2931 C C . ARG B 1 183 ? -8.711 11.031 15.312 1 86.81 183 ARG B C 1
ATOM 2933 O O . ARG B 1 183 ? -8.188 9.938 15.531 1 86.81 183 ARG B O 1
ATOM 2940 N N . VAL B 1 184 ? -8.266 11.984 14.516 1 90.25 184 VAL B N 1
ATOM 2941 C CA . VAL B 1 184 ? -6.996 11.805 13.82 1 90.25 184 VAL B CA 1
ATOM 2942 C C . VAL B 1 184 ? -6.086 13 14.078 1 90.25 184 VAL B C 1
ATOM 2944 O O . VAL B 1 184 ? -6.496 14.148 13.891 1 90.25 184 VAL B O 1
ATOM 2947 N N . ALA B 1 185 ? -4.902 12.711 14.586 1 92.56 185 ALA B N 1
ATOM 2948 C CA . ALA B 1 185 ? -3.887 13.75 14.727 1 92.56 185 ALA B CA 1
ATOM 2949 C C . ALA B 1 185 ? -2.891 13.711 13.57 1 92.56 185 ALA B C 1
ATOM 2951 O O . ALA B 1 185 ? -2.42 12.641 13.188 1 92.56 185 ALA B O 1
ATOM 2952 N N . MET B 1 186 ? -2.6 14.93 13.055 1 93.94 186 MET B N 1
ATOM 2953 C CA . MET B 1 186 ? -1.689 14.984 11.914 1 93.94 186 MET B CA 1
ATOM 2954 C C . MET B 1 186 ? -0.711 16.141 12.055 1 93.94 186 MET B C 1
ATOM 2956 O O . MET B 1 186 ? -1.083 17.219 12.531 1 93.94 186 MET B O 1
ATOM 2960 N N . ALA B 1 187 ? 0.477 15.883 11.695 1 96.31 187 ALA B N 1
ATOM 2961 C CA . ALA B 1 187 ? 1.48 16.938 11.555 1 96.31 187 ALA B CA 1
ATOM 2962 C C . ALA B 1 187 ? 2.082 16.938 10.156 1 96.31 187 ALA B C 1
ATOM 2964 O O . ALA B 1 187 ? 2.357 15.883 9.586 1 96.31 187 ALA B O 1
ATOM 2965 N N . VAL B 1 188 ? 2.213 18.094 9.602 1 97.5 188 VAL B N 1
ATOM 2966 C CA . VAL B 1 188 ? 2.83 18.281 8.289 1 97.5 188 VAL B CA 1
ATOM 2967 C C . VAL B 1 188 ? 4.035 19.203 8.414 1 97.5 188 VAL B C 1
ATOM 2969 O O . VAL B 1 188 ? 3.939 20.281 9 1 97.5 188 VAL B O 1
ATOM 2972 N N . ILE B 1 189 ? 5.156 18.781 7.84 1 98.06 189 ILE B N 1
ATOM 2973 C CA . ILE B 1 189 ? 6.41 19.531 7.926 1 98.06 189 ILE B CA 1
ATOM 2974 C C . ILE B 1 189 ? 6.996 19.719 6.527 1 98.06 189 ILE B C 1
ATOM 2976 O O . ILE B 1 189 ? 7.199 18.734 5.797 1 98.06 189 ILE B O 1
ATOM 2980 N N . ALA B 1 190 ? 7.219 20.938 6.168 1 97.62 190 ALA B N 1
ATOM 2981 C CA . ALA B 1 190 ? 7.98 21.25 4.961 1 97.62 190 ALA B CA 1
ATOM 2982 C C . ALA B 1 190 ? 9.469 21.375 5.27 1 97.62 190 ALA B C 1
ATOM 2984 O O . ALA B 1 190 ? 9.859 22.156 6.141 1 97.62 190 ALA B O 1
ATOM 2985 N N . HIS B 1 191 ? 10.281 20.578 4.617 1 96.94 191 HIS B N 1
ATOM 2986 C CA . HIS B 1 191 ? 11.734 20.594 4.789 1 96.94 191 HIS B CA 1
ATOM 2987 C C . HIS B 1 191 ? 12.445 20.453 3.451 1 96.94 191 HIS B C 1
ATOM 2989 O O . HIS B 1 191 ? 12.617 19.328 2.955 1 96.94 191 HIS B O 1
ATOM 2995 N N . GLY B 1 192 ? 12.953 21.609 2.904 1 94.81 192 GLY B N 1
ATOM 2996 C CA . GLY B 1 192 ? 13.492 21.562 1.557 1 94.81 192 GLY B CA 1
ATOM 2997 C C . GLY B 1 192 ? 12.508 21.031 0.534 1 94.81 192 GLY B C 1
ATOM 2998 O O . GLY B 1 192 ? 11.375 21.516 0.45 1 94.81 192 GLY B O 1
ATOM 2999 N N . ASP B 1 193 ? 12.906 19.984 -0.222 1 95.31 193 ASP B N 1
ATOM 3000 C CA . ASP B 1 193 ? 12.07 19.406 -1.276 1 95.31 193 ASP B CA 1
ATOM 3001 C C . ASP B 1 193 ? 11.125 18.344 -0.718 1 95.31 193 ASP B C 1
ATOM 3003 O O . ASP B 1 193 ? 10.32 17.781 -1.453 1 95.31 193 ASP B O 1
ATOM 3007 N N . VAL B 1 194 ? 11.188 18.125 0.604 1 96.69 194 VAL B N 1
ATOM 3008 C CA . VAL B 1 194 ? 10.469 17 1.204 1 96.69 194 VAL B CA 1
ATOM 3009 C C . VAL B 1 194 ? 9.312 17.531 2.055 1 96.69 194 VAL B C 1
ATOM 3011 O O . VAL B 1 194 ? 9.492 18.453 2.848 1 96.69 194 VAL B O 1
ATOM 3014 N N . MET B 1 195 ? 8.164 16.984 1.846 1 97.12 195 MET B N 1
ATOM 3015 C CA . MET B 1 195 ? 7.047 17.125 2.775 1 97.12 195 MET B CA 1
ATOM 3016 C C . MET B 1 195 ? 6.918 15.883 3.658 1 97.12 195 MET B C 1
ATOM 3018 O O . MET B 1 195 ? 6.707 14.781 3.158 1 97.12 195 MET B O 1
ATOM 3022 N N . ALA B 1 196 ? 7.082 16.062 4.93 1 98.12 196 ALA B N 1
ATOM 3023 C CA . ALA B 1 196 ? 6.871 14.984 5.887 1 98.12 196 ALA B CA 1
ATOM 3024 C C . ALA B 1 196 ? 5.504 15.094 6.555 1 98.12 196 ALA B C 1
ATOM 3026 O O . ALA B 1 196 ? 5.066 16.203 6.898 1 98.12 196 ALA B O 1
ATOM 3027 N N . SER B 1 197 ? 4.887 13.961 6.695 1 97.81 197 SER B N 1
ATOM 3028 C CA . SER B 1 197 ? 3.627 13.93 7.438 1 97.81 197 SER B CA 1
ATOM 3029 C C . SER B 1 197 ? 3.623 12.812 8.469 1 97.81 197 SER B C 1
ATOM 3031 O O . SER B 1 197 ? 4.164 11.734 8.227 1 97.81 197 SER B O 1
ATOM 3033 N N . PHE B 1 198 ? 3.043 13.125 9.578 1 96.56 198 PHE B N 1
ATOM 3034 C CA . PHE B 1 198 ? 2.816 12.18 10.664 1 96.56 198 PHE B CA 1
ATOM 3035 C C . PHE B 1 198 ? 1.334 12.094 11.008 1 96.56 198 PHE B C 1
ATOM 3037 O O . PHE B 1 198 ? 0.664 13.117 11.156 1 96.56 198 PHE B O 1
ATOM 3044 N N . THR B 1 199 ? 0.899 10.836 11.102 1 94.88 199 THR B N 1
ATOM 3045 C CA . THR B 1 199 ? -0.522 10.656 11.375 1 94.88 199 THR B CA 1
ATOM 3046 C C . THR B 1 199 ? -0.735 9.586 12.438 1 94.88 199 THR B C 1
ATOM 3048 O O . THR B 1 199 ? -0.105 8.523 12.391 1 94.88 199 THR B O 1
ATOM 3051 N N . LYS B 1 200 ? -1.542 9.914 13.352 1 92.94 200 LYS B N 1
ATOM 3052 C CA . LYS B 1 200 ? -2.023 8.938 14.328 1 92.94 200 LYS B CA 1
ATOM 3053 C C . LYS B 1 200 ? -3.539 8.789 14.25 1 92.94 200 LYS B C 1
ATOM 3055 O O . LYS B 1 200 ? -4.273 9.766 14.359 1 92.94 200 LYS B O 1
ATOM 3060 N N . VAL B 1 201 ? -3.895 7.512 13.969 1 86.19 201 VAL B N 1
ATOM 3061 C CA . VAL B 1 201 ? -5.324 7.223 13.938 1 86.19 201 VAL B CA 1
ATOM 3062 C C . VAL B 1 201 ? -5.789 6.773 15.32 1 86.19 201 VAL B C 1
ATOM 3064 O O . VAL B 1 201 ? -5.004 6.238 16.094 1 86.19 201 VAL B O 1
ATOM 3067 N N . ASP B 1 202 ? -7.121 6.949 15.578 1 72.88 202 ASP B N 1
ATOM 3068 C CA . ASP B 1 202 ? -7.77 6.66 16.859 1 72.88 202 ASP B CA 1
ATOM 3069 C C . ASP B 1 202 ? -7.062 7.375 18 1 72.88 202 ASP B C 1
ATOM 3071 O O . ASP B 1 202 ? -6.789 6.773 19.047 1 72.88 202 ASP B O 1
ATOM 3075 N N . ALA B 1 203 ? -6.723 8.625 17.688 1 59.81 203 ALA B N 1
ATOM 3076 C CA . ALA B 1 203 ? -6.02 9.461 18.656 1 59.81 203 ALA B CA 1
ATOM 3077 C C . ALA B 1 203 ? -6.91 9.766 19.859 1 59.81 203 ALA B C 1
ATOM 3079 O O . ALA B 1 203 ? -8.062 10.164 19.703 1 59.81 203 ALA B O 1
ATOM 3080 N N . THR B 1 204 ? -6.738 8.938 20.922 1 58.28 204 THR B N 1
ATOM 3081 C CA . THR B 1 204 ? -7.371 9.461 22.125 1 58.28 204 THR B CA 1
ATOM 3082 C C . THR B 1 204 ? -6.547 10.602 22.719 1 58.28 204 THR B C 1
ATOM 3084 O O . THR B 1 204 ? -5.352 10.719 22.438 1 58.28 204 THR B O 1
ATOM 3087 N N . GLU B 1 205 ? -7.246 11.688 23.156 1 52 205 GLU B N 1
ATOM 3088 C CA . GLU B 1 205 ? -6.629 12.875 23.734 1 52 205 GLU B CA 1
ATOM 3089 C C . GLU B 1 205 ? -5.332 12.531 24.453 1 52 205 GLU B C 1
ATOM 3091 O O . GLU B 1 205 ? -4.34 13.258 24.344 1 52 205 GLU B O 1
ATOM 3096 N N . GLN B 1 206 ? -5.508 11.719 25.359 1 49.44 206 GLN B N 1
ATOM 3097 C CA . GLN B 1 206 ? -4.395 11.484 26.281 1 49.44 206 GLN B CA 1
ATOM 3098 C C . GLN B 1 206 ? -3.146 11.039 25.516 1 49.44 206 GLN B C 1
ATOM 3100 O O . GLN B 1 206 ? -2.025 11.375 25.906 1 49.44 206 GLN B O 1
ATOM 3105 N N . GLU B 1 207 ? -3.359 10.297 24.422 1 55.97 207 GLU B N 1
ATOM 3106 C CA . GLU B 1 207 ? -2.207 9.484 24.047 1 55.97 207 GLU B CA 1
ATOM 3107 C C . GLU B 1 207 ? -1.464 10.094 22.859 1 55.97 207 GLU B C 1
ATOM 3109 O O . GLU B 1 207 ? -0.716 9.398 22.172 1 55.97 207 GLU B O 1
ATOM 3114 N N . ASN B 1 208 ? -1.631 11.484 22.75 1 65.44 208 ASN B N 1
ATOM 3115 C CA . ASN B 1 208 ? -0.894 12.047 21.625 1 65.44 208 ASN B CA 1
ATOM 3116 C C . ASN B 1 208 ? 0.587 12.219 21.953 1 65.44 208 ASN B C 1
ATOM 3118 O O . ASN B 1 208 ? 1.368 12.648 21.109 1 65.44 208 ASN B O 1
ATOM 3122 N N . ALA B 1 209 ? 0.904 11.828 23.156 1 77.56 209 ALA B N 1
ATOM 3123 C CA . ALA B 1 209 ? 2.307 11.945 23.547 1 77.56 209 ALA B CA 1
ATOM 3124 C C . ALA B 1 209 ? 3.197 11.07 22.672 1 77.56 209 ALA B C 1
ATOM 3126 O O . ALA B 1 209 ? 4.301 11.477 22.297 1 77.56 209 ALA B O 1
ATOM 3127 N N . ASP B 1 210 ? 2.662 9.977 22.234 1 86 210 ASP B N 1
ATOM 3128 C CA . ASP B 1 210 ? 3.459 9.094 21.391 1 86 210 ASP B CA 1
ATOM 3129 C C . ASP B 1 210 ? 3.686 9.711 20.016 1 86 210 ASP B C 1
ATOM 3131 O O . ASP B 1 210 ? 4.773 9.594 19.453 1 86 210 ASP B O 1
ATOM 3135 N N . LEU B 1 211 ? 2.67 10.391 19.531 1 90.38 211 LEU B N 1
ATOM 3136 C CA . LEU B 1 211 ? 2.84 11.039 18.234 1 90.38 211 LEU B CA 1
ATOM 3137 C C . LEU B 1 211 ? 3.916 12.109 18.297 1 90.38 211 LEU B C 1
ATOM 3139 O O . LEU B 1 211 ? 4.707 12.266 17.375 1 90.38 211 LEU B O 1
ATOM 3143 N N . GLY B 1 212 ? 3.891 12.836 19.391 1 90.94 212 GLY B N 1
ATOM 3144 C CA . GLY B 1 212 ? 4.934 13.828 19.578 1 90.94 212 GLY B CA 1
ATOM 3145 C C . GLY B 1 212 ? 6.336 13.242 19.516 1 90.94 212 GLY B C 1
ATOM 3146 O O . GLY B 1 212 ? 7.227 13.836 18.906 1 90.94 212 GLY B O 1
ATOM 3147 N N . LYS B 1 213 ? 6.516 12.109 20.078 1 92.12 213 LYS B N 1
ATOM 3148 C CA . LYS B 1 213 ? 7.812 11.438 20.062 1 92.12 213 LYS B CA 1
ATOM 3149 C C . LYS B 1 213 ? 8.188 10.992 18.656 1 92.12 213 LYS B C 1
ATOM 3151 O O . LYS B 1 213 ? 9.344 11.086 18.25 1 92.12 213 LYS B O 1
ATOM 3156 N N . PHE B 1 214 ? 7.223 10.5 17.938 1 95 214 PHE B N 1
ATOM 3157 C CA . PHE B 1 214 ? 7.461 10.133 16.547 1 95 214 PHE B CA 1
ATOM 3158 C C . PHE B 1 214 ? 7.871 11.352 15.734 1 95 214 PHE B C 1
ATOM 3160 O O . PHE B 1 214 ? 8.805 11.281 14.93 1 95 214 PHE B O 1
ATOM 3167 N N . ILE B 1 215 ? 7.18 12.398 15.961 1 95.25 215 ILE B N 1
ATOM 3168 C CA . ILE B 1 215 ? 7.465 13.625 15.227 1 95.25 215 ILE B CA 1
ATOM 3169 C C . ILE B 1 215 ? 8.883 14.102 15.547 1 95.25 215 ILE B C 1
ATOM 3171 O O . ILE B 1 215 ? 9.648 14.445 14.641 1 95.25 215 ILE B O 1
ATOM 3175 N N . GLU B 1 216 ? 9.234 14.086 16.797 1 94.81 216 GLU B N 1
ATOM 3176 C CA . GLU B 1 216 ? 10.57 14.508 17.203 1 94.81 216 GLU B CA 1
ATOM 3177 C C . GLU B 1 216 ? 11.648 13.664 16.531 1 94.81 216 GLU B C 1
ATOM 3179 O O . GLU B 1 216 ? 12.602 14.195 15.961 1 94.81 216 GLU B O 1
ATOM 3184 N N . ALA B 1 217 ? 11.477 12.383 16.578 1 95.88 217 ALA B N 1
ATOM 3185 C CA . ALA B 1 217 ? 12.445 11.469 15.977 1 95.88 217 ALA B CA 1
ATOM 3186 C C . ALA B 1 217 ? 12.531 11.672 14.469 1 95.88 217 ALA B C 1
ATOM 3188 O O . ALA B 1 217 ? 13.625 11.703 13.898 1 95.88 217 ALA B O 1
ATOM 3189 N N . GLY B 1 218 ? 11.352 11.75 13.828 1 96.31 218 GLY B N 1
ATOM 3190 C CA . GLY B 1 218 ? 11.32 11.938 12.383 1 96.31 218 GLY B CA 1
ATOM 3191 C C . GLY B 1 218 ? 11.969 13.227 11.93 1 96.31 218 GLY B C 1
ATOM 3192 O O . GLY B 1 218 ? 12.711 13.242 10.945 1 96.31 218 GLY B O 1
ATOM 3193 N N . VAL B 1 219 ? 11.703 14.273 12.656 1 94.75 219 VAL B N 1
ATOM 3194 C CA . VAL B 1 219 ? 12.273 15.578 12.32 1 94.75 219 VAL B CA 1
ATOM 3195 C C . VAL B 1 219 ? 13.789 15.547 12.484 1 94.75 219 VAL B C 1
ATOM 3197 O O . VAL B 1 219 ? 14.523 16.078 11.656 1 94.75 219 VAL B O 1
ATOM 3200 N N . GLN B 1 220 ? 14.234 14.945 13.539 1 94.44 220 GLN B N 1
ATOM 3201 C CA . GLN B 1 220 ? 15.68 14.82 13.742 1 94.44 220 GLN B CA 1
ATOM 3202 C C . GLN B 1 220 ? 16.344 14.086 12.586 1 94.44 220 GLN B C 1
ATOM 3204 O O . GLN B 1 220 ? 17.391 14.5 12.094 1 94.44 220 GLN B O 1
ATOM 3209 N N . LYS B 1 221 ? 15.719 13.078 12.172 1 94.31 221 LYS B N 1
ATOM 3210 C CA . LYS B 1 221 ? 16.266 12.305 11.062 1 94.31 221 LYS B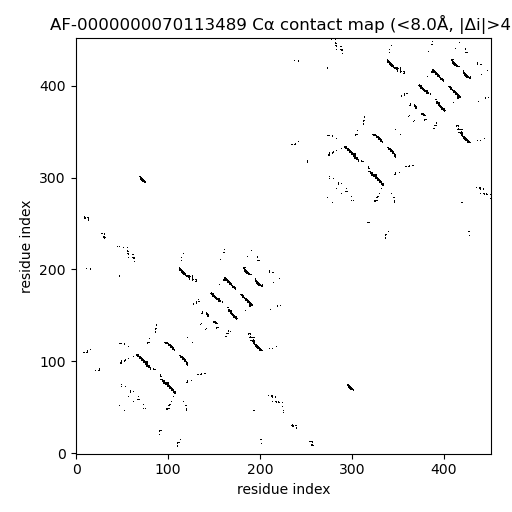 CA 1
ATOM 3211 C C . LYS B 1 221 ? 16.25 13.109 9.766 1 94.31 221 LYS B C 1
ATOM 3213 O O . LYS B 1 221 ? 17.203 13.07 8.984 1 94.31 221 LYS B O 1
ATOM 3218 N N . LEU B 1 222 ? 15.188 13.789 9.57 1 92.38 222 LEU B N 1
ATOM 3219 C CA . LEU B 1 222 ? 15.062 14.633 8.391 1 92.38 222 LEU B CA 1
ATOM 3220 C C . LEU B 1 222 ? 16.172 15.68 8.344 1 92.38 222 LEU B C 1
ATOM 3222 O O . LEU B 1 222 ? 16.812 15.875 7.309 1 92.38 222 LEU B O 1
ATOM 3226 N N . GLN B 1 223 ? 16.422 16.266 9.438 1 90.12 223 GLN B N 1
ATOM 3227 C CA . GLN B 1 223 ? 17.406 17.328 9.531 1 90.12 223 GLN B CA 1
ATOM 3228 C C . GLN B 1 223 ? 18.828 16.797 9.391 1 90.12 223 GLN B C 1
ATOM 3230 O O . GLN B 1 223 ? 19.719 17.5 8.883 1 90.12 223 GLN B O 1
ATOM 3235 N N . LYS B 1 224 ? 19 15.586 9.844 1 89.25 224 LYS B N 1
ATOM 3236 C CA . LYS B 1 224 ? 20.312 14.969 9.734 1 89.25 224 LYS B CA 1
ATOM 3237 C C . LYS B 1 224 ? 20.609 14.547 8.297 1 89.25 224 LYS B C 1
ATOM 3239 O O . LYS B 1 224 ? 21.766 14.5 7.875 1 89.25 224 LYS B O 1
ATOM 3244 N N . THR B 1 225 ? 19.594 14.219 7.668 1 87.94 225 THR B N 1
ATOM 3245 C CA . THR B 1 225 ? 19.75 13.727 6.305 1 87.94 225 THR B CA 1
ATOM 3246 C C . THR B 1 225 ? 19.938 14.883 5.328 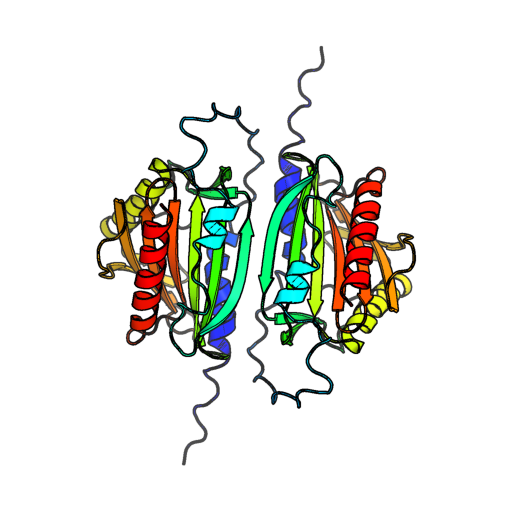1 87.94 225 THR B C 1
ATOM 3248 O O . THR B 1 225 ? 20.75 14.805 4.414 1 87.94 225 THR B O 1
ATOM 3251 N N . TRP B 1 226 ? 19.203 15.836 5.566 1 84.31 226 TRP B N 1
ATOM 3252 C CA . TRP B 1 226 ? 19.266 17.016 4.711 1 84.31 226 TRP B CA 1
ATOM 3253 C C . TRP B 1 226 ? 19.25 18.297 5.543 1 84.31 226 TRP B C 1
ATOM 3255 O O . TRP B 1 226 ? 18.391 18.484 6.402 1 84.31 226 TRP B O 1
#

Nearest PDB structures (foldseek):
  3jcu-assembly1_p  TM=5.026E-01  e=9.130E-04  Spinacia oleracea
  8z9d-assembly1_PP  TM=4.461E-01  e=6.182E-03  Spinacia oleracea
  4rth-assembly1_A  TM=4.135E-01  e=1.800E-02  Zea mays
  5zx9-assembly1_A  TM=3.664E-01  e=5.867E-02  Mycobacterium tuberculosis H37Rv
  3rd6-assembly2_A  TM=2.820E-01  e=8.222E-02  Mesorhizobium loti

pLDDT: mean 77.38, std 26.06, range [20.34, 98.19]

Foldseek 3Di:
DDPDDDPPQAPQVVCVVCVVVLQVPDPPPDPDDDPDDPDPDDDDPQDDAQVLQQVLADDPVLADPQKDWDDKDKDQWDWFFDPPFQLQDSDTDIDIDGRIKIKTKIARHPRGKIKMKMKHQAFQVRLVVVQVSVVCCVVPPQWDDDPFWIKGKDWDDAPAFAPGKTKIKIWIGTDPDPDGIWIKIKMWHRHGRIIMMMIMTRDDPVPCVSSNSSVVSSRVSSVVSD/DDPDPDPPQPPPVVCVVCVVVLQVPDPPPDPDDDPDDPDPDDDPPQDDAQVLQQVLADDPVLADPQKDWDDKDKDQWDWFFDPPFQLQDSDTDIDIDGRIKIKTKIARHPRGKIKMKMKHQAFQVRLVVVQVSVVCCVVPPQWDDDPFWIKGKDWDDAPAFAPGKTKIKIWIGTDPDPDGIWIKIKMWHRHGRMIMMMIMTRDDPVPCVSSNSSVVSSRVSSVVSD

Radius of gyration: 23.14 Å; Cα contacts (8 Å, |Δi|>4): 883; chains: 2; bounding box: 52×57×83 Å

Organism: Actinoplanes teichomyceticus (NCBI:txid1867)

Secondary structure (DSSP, 8-state):
-----GGGSTHHHHHHHHHTTGGGG----------------S-STTS--HHHHHHHS--TTTSPTTEEEEEEEEEEEEEEE-TT--TT-SS--EEEEEEEEEEEEEEETTTS-EEEEEEEE--HHHHHHHHHHHHHHHHH-SEEE-SSEEEEEEE------SSEEEEEEEEEEESS-SPPPEEEEEEEEEETTEEEEEEEES--GGGHHHHHHHHHHHHHHHHHH-/---GGGGGSTHHHHHHHHHTTGGGG----------------S-GGGS--HHHHHHHS--TTTSPTTEEEEEEEEEEEEEEE-TT--TT-SS--EEEEEEEEEEEEEEETTTS-EEEEEEEE--HHHHHHHHHHHHHHHHH-SEEE-SSEEEEEEE------SSEEEEEEEEEEESS-SPPPEEEEEEEEEETTEEEEEEEES--GGGGHHHHHHHHHHHHHHHHH-

Solvent-accessible surface area (backbone atoms only — not comparable to full-atom values): 24982 Å² total; per-residue (Å²): 140,85,87,75,77,81,78,70,60,45,60,58,59,68,52,54,63,46,67,65,40,67,67,60,70,57,69,84,70,71,44,71,78,81,75,79,84,76,80,84,73,78,80,74,89,82,51,88,40,52,70,54,42,52,68,41,49,76,49,77,86,64,47,61,89,64,48,40,78,42,38,37,39,36,32,50,43,21,80,37,69,41,86,80,46,55,65,73,48,94,68,68,58,62,41,79,36,73,53,5,24,23,34,40,30,33,23,29,62,96,68,48,48,41,40,34,41,36,40,26,32,62,34,42,67,55,15,48,47,54,40,49,37,54,54,45,22,57,73,73,44,28,62,46,76,60,94,59,33,39,36,39,46,42,84,38,94,67,82,84,41,72,79,40,52,45,32,34,36,38,38,39,37,46,70,83,44,95,53,70,69,43,27,35,37,37,35,37,30,15,42,64,41,28,28,36,37,37,39,28,40,69,45,48,83,81,62,50,60,59,55,51,49,48,48,52,49,35,50,52,35,44,56,70,72,89,137,91,73,78,79,75,77,70,64,41,60,58,61,71,50,55,62,44,67,65,40,66,71,59,67,58,69,85,69,72,49,70,79,82,74,80,85,76,80,84,73,78,83,74,86,83,51,86,39,53,68,52,43,52,68,41,49,77,48,77,85,63,46,60,88,64,47,40,78,41,37,38,39,36,33,49,43,23,80,38,68,41,87,81,47,57,66,75,47,94,68,69,56,64,42,80,36,73,53,5,25,23,34,39,30,32,23,30,62,96,70,50,48,40,39,33,42,36,40,27,32,62,35,45,67,55,15,47,47,54,40,49,37,53,53,46,22,57,72,74,44,28,62,46,73,60,94,58,33,38,37,39,46,42,84,37,93,67,82,84,40,72,80,40,52,47,32,35,36,38,37,39,36,47,70,84,46,94,53,70,69,44,28,36,36,37,36,36,31,15,43,66,40,29,27,36,37,36,38,30,41,70,44,48,83,84,60,48,62,58,54,51,50,50,49,52,50,36,50,51,36,45,55,71,74,89